Protein 6SJA (pdb70)

Radius of gyration: 25.88 Å; Cα contacts (8 Å, |Δi|>4): 1052; chains: 2; bounding box: 70×74×53 Å

Organism: Homo sapiens (NCBI:txid9606)

Solvent-accessible surface area: 23362 Å² total; per-residue (Å²): 216,151,13,87,140,37,30,0,23,0,23,2,40,35,44,24,1,59,94,3,1,33,104,6,1,134,99,0,57,177,78,61,60,30,111,12,36,27,74,81,32,116,139,0,28,53,78,0,39,123,50,7,74,106,30,46,21,0,0,0,0,2,55,17,1,12,39,0,0,21,4,23,104,76,50,12,19,14,92,8,86,10,65,75,76,13,54,99,107,1,57,97,92,0,9,76,5,0,92,28,125,65,98,16,7,0,1,0,2,0,2,10,0,0,2,0,0,25,10,85,108,53,15,92,127,28,8,134,40,3,79,79,1,35,68,24,1,140,112,11,99,87,152,64,70,26,0,3,32,2,8,3,50,88,5,37,15,1,5,2,2,1,4,6,40,34,3,59,2,11,80,119,114,153,61,125,45,54,48,121,43,14,1,0,33,44,82,6,0,64,26,0,0,57,35,1,10,56,2,20,147,91,130,12,10,74,31,101,4,50,56,77,76,4,40,39,8,0,25,146,14,82,0,0,0,6,3,9,0,0,14,4,3,23,56,4,77,121,38,94,22,74,31,8,17,28,23,3,2,36,10,119,67,84,43,3,54,0,12,7,0,0,4,0,0,0,6,1,37,41,2,68,4,82,147,48,0,71,67,0,0,16,74,32,1,2,30,62,110,4,0,82,17,5,28,150,41,44,15,7,0,4,1,0,7,70,60,22,13,108,103,26,52,153,38,105,67,6,56,7,0,56,77,1,10,151,86,7,89,61,8,3,15,24,30,40,0,31,40,0,36,108,6,0,104,58,2,2,35,28,2,8,55,60,160,59,94,17,80,46,1,1,47,42,2,24,10,61,5,4,13,32,12,4,0,44,31,0,15,15,127,54,157,208,115,12,44,21,3,81,87,3,9,102,114,99,169,40,72,58,123,83,7,121,8,75,0,0,16,57,78,122,110,5,108,78,120,12,0,84,18,0,37,151,17,58,2,0,0,2,45,38,133,47,75,38,27,0,1,13,33,177,16,0,55,107,34,18,129,42,0,75,197,170,54,116,65,96,18,39,99,3,86,56,0,50,137,95,93,136,106,74,5,64,91,25,57,1,12,1,36,77,31,7,52,32,8,31,71,128,26,11,90,44,8,38,86,129,149,80,111,0,51,12,5,64,55,43,18,9,2,113,3,128,103,22,141

GO terms:
  GO:0005634 nucleus (C, IDA)
  GO:0001216 DNA-binding transcription activator activity (F, IDA)
  GO:0003700 DNA-binding transcription factor activity (F, IDA)
  GO:0009299 mRNA transcription (P, IDA)
  GO:0140374 antiviral innate immune response (P, IDA)
  GO:0032481 positive regulation of type I interferon production (P, IDA)
  GO:0002753 cytoplasmic pattern recognition receptor signaling pathway (P, IDA)
  GO:0005515 protein binding (F, IDA)
  GO:0000785 chromatin (C, IDA)
  GO:0034142 toll-like receptor 4 signaling pathway (P, IDA)
  GO:0005737 cytoplasm (C, IDA)
  GO:0042803 protein homodimerization activity (F, IDA)
  GO:0043565 sequence-specific DNA binding (F, IDA)
  GO:0003700 DNA-binding transcription factor activity (F, IC)
  GO:0140896 cGAS/STING signaling pathway (P, TAS)
  GO:0001228 DNA-binding transcription activator activity, RNA polymerase II-specific (F, TAS)
  GO:1900017 positive regulation of cytokine production involved in inflammatory response (P, TAS)
  GO:0000978 RNA polymerase II cis-regulatory region sequence-specific DNA binding (F, IDA)
  GO:0000981 DNA-binding transcription factor activity, RNA polymerase II-specific (F, IDA)
  GO:0045944 positive regulation of transcription by RNA polymerase II (P, IDA)

Structure (mmCIF, N/CA/C/O backbone):
data_6SJA
#
_entry.id   6SJA
#
_cell.length_a   97.659
_cell.length_b   132.870
_cell.length_c   43.025
_cell.angle_alpha   90.000
_cell.angle_beta   90.000
_cell.angle_gamma   90.000
#
_symmetry.space_group_name_H-M   'P 21 21 2'
#
loop_
_entity.id
_entity.type
_entity.pdbx_description
1 polymer 'Maltose/maltodextrin-binding periplasmic protein,Interferon regulatory factor 3'
2 polymer 'Protein E6'
3 branched alpha-D-glucopyranose-(1-4)-alpha-D-glucopyranose-(1-4)-alpha-D-glucopyranose-(1-4)-alpha-D-glucopyranose-(1-4)-alpha-D-glucopyranose
4 non-polymer 'ZINC ION'
5 water water
#
loop_
_atom_site.group_PDB
_atom_site.id
_atom_site.type_symbol
_atom_site.label_atom_id
_atom_site.label_alt_id
_atom_site.label_comp_id
_atom_site.label_asym_id
_atom_site.label_entity_id
_atom_site.label_seq_id
_atom_site.pdbx_PDB_ins_code
_atom_site.Cartn_x
_atom_site.Cartn_y
_atom_site.Cartn_z
_atom_site.occupancy
_atom_site.B_iso_or_equiv
_atom_site.auth_seq_id
_atom_site.auth_comp_id
_atom_site.auth_asym_id
_atom_site.auth_atom_id
_atom_site.pdbx_PDB_model_num
ATOM 1 N N . MET A 1 1 ? -14.053 33.777 -40.639 1.00 21.93 1 MET A N 1
ATOM 2 C CA . MET A 1 1 ? -15.288 33.257 -41.223 1.00 20.56 1 MET A CA 1
ATOM 3 C C . MET A 1 1 ? -16.283 32.970 -40.105 1.00 20.01 1 MET A C 1
ATOM 4 O O . MET A 1 1 ? -15.917 32.999 -38.921 1.00 20.60 1 MET A O 1
ATOM 9 N N . LYS A 1 2 ? -17.527 32.677 -40.489 1.00 19.91 2 LYS A N 1
ATOM 10 C CA . LYS A 1 2 ? -18.567 32.401 -39.507 1.00 18.54 2 LYS A CA 1
ATOM 11 C C . LYS A 1 2 ? -18.244 31.137 -38.725 1.00 18.08 2 LYS A C 1
ATOM 12 O O . LYS A 1 2 ? -17.433 30.296 -39.145 1.00 19.23 2 LYS A O 1
ATOM 18 N N . ILE A 1 3 ? -18.897 31.001 -37.568 1.00 17.94 3 ILE A N 1
ATOM 19 C CA . ILE A 1 3 ? -18.713 29.803 -36.758 1.00 17.51 3 ILE A CA 1
ATOM 20 C C . ILE A 1 3 ? -19.193 28.604 -37.555 1.00 16.70 3 ILE A C 1
ATOM 21 O O . ILE A 1 3 ? -20.312 28.596 -38.080 1.00 19.14 3 ILE A O 1
ATOM 26 N N . GLU A 1 4 ? -18.342 27.589 -37.664 1.00 16.08 4 GLU A N 1
ATOM 27 C CA . GLU A 1 4 ? -18.661 26.416 -38.467 1.00 16.57 4 GLU A CA 1
ATOM 28 C C . GLU A 1 4 ? -19.655 25.514 -37.744 1.00 17.02 4 GLU A C 1
ATOM 29 O O . GLU A 1 4 ? -19.427 25.110 -36.601 1.00 17.70 4 GLU A O 1
ATOM 35 N N . GLU A 1 5 ? -20.735 25.157 -38.431 1.00 18.78 5 GLU A N 1
ATOM 36 C CA . GLU A 1 5 ? -21.667 24.190 -37.866 1.00 20.53 5 GLU A CA 1
ATOM 37 C C . GLU A 1 5 ? -21.080 22.783 -37.929 1.00 20.52 5 GLU A C 1
ATOM 38 O O . GLU A 1 5 ? -20.448 22.398 -38.918 1.00 21.55 5 GLU A O 1
ATOM 44 N N . GLY A 1 6 ? -21.285 22.014 -36.866 1.00 19.83 6 GLY A N 1
ATOM 45 C CA . GLY A 1 6 ? -20.872 20.615 -36.867 1.00 20.60 6 GLY A CA 1
ATOM 46 C C . GLY A 1 6 ? -19.456 20.378 -36.406 1.00 20.38 6 GLY A C 1
ATOM 47 O O . GLY A 1 6 ? -18.899 19.305 -36.673 1.00 20.03 6 GLY A O 1
ATOM 48 N N . LYS A 1 7 ? -18.850 21.355 -35.740 1.00 19.52 7 LYS A N 1
ATOM 49 C CA . LYS A 1 7 ? -17.576 21.182 -35.054 1.00 18.91 7 LYS A CA 1
ATOM 50 C C . LYS A 1 7 ? -17.594 22.102 -33.843 1.00 16.20 7 LYS A C 1
ATOM 51 O O . LYS A 1 7 ? -18.524 22.898 -33.658 1.00 17.33 7 LYS A O 1
ATOM 57 N N . LEU A 1 8 ? -16.582 21.970 -32.990 1.00 15.65 8 LEU A N 1
ATOM 58 C CA . LEU A 1 8 ? -16.449 22.842 -31.829 1.00 15.39 8 LEU A CA 1
ATOM 59 C C . LEU A 1 8 ? -15.086 23.505 -31.846 1.00 16.09 8 LEU A C 1
ATOM 60 O O . LEU A 1 8 ? -14.060 22.837 -32.029 1.00 18.49 8 LEU A O 1
ATOM 65 N N . VAL A 1 9 ? -15.080 24.820 -31.673 1.00 13.95 9 VAL A N 1
ATOM 66 C CA . VAL A 1 9 ? -13.853 25.585 -31.492 1.00 13.44 9 VAL A CA 1
ATOM 67 C C . VAL A 1 9 ? -13.861 26.102 -30.062 1.00 13.77 9 VAL A C 1
ATOM 68 O O . VAL A 1 9 ? -14.859 26.679 -29.604 1.00 14.33 9 VAL A O 1
ATOM 72 N N . ILE A 1 10 ? -12.758 25.884 -29.352 1.00 14.18 10 ILE A N 1
ATOM 73 C CA . ILE A 1 10 ? -12.661 26.245 -27.946 1.00 13.36 10 ILE A CA 1
ATOM 74 C C . ILE A 1 10 ? -11.494 27.203 -27.788 1.00 14.02 10 ILE A C 1
ATOM 75 O O . ILE A 1 10 ? -10.423 26.960 -28.346 1.00 16.01 10 ILE A O 1
ATOM 80 N N . TRP A 1 11 ? -11.690 28.266 -27.013 1.00 13.49 11 TRP A N 1
ATOM 81 C CA . TRP A 1 11 ? -10.599 29.143 -26.601 1.00 13.52 11 TRP A CA 1
ATOM 82 C C . TRP A 1 11 ? -10.321 28.947 -25.117 1.00 12.80 11 TRP A C 1
ATOM 83 O O . TRP A 1 11 ? -11.251 28.954 -24.301 1.00 13.33 11 TRP A O 1
ATOM 94 N N . ILE A 1 12 ? -9.039 28.815 -24.764 1.00 12.51 12 ILE A N 1
ATOM 95 C CA . ILE A 1 12 ? -8.631 28.693 -23.375 1.00 12.59 12 ILE A CA 1
ATOM 96 C C . ILE A 1 12 ? -7.275 29.381 -23.240 1.00 12.82 12 ILE A C 1
ATOM 97 O O . ILE A 1 12 ? -6.502 29.449 -24.200 1.00 13.97 12 ILE A O 1
ATOM 102 N N . ASN A 1 13 ? -6.985 29.912 -22.052 1.00 13.28 13 ASN A N 1
ATOM 103 C CA . ASN A 1 13 ? -5.761 30.693 -21.885 1.00 13.31 13 ASN A CA 1
ATOM 104 C C . ASN A 1 13 ? -4.511 29.817 -21.951 1.00 13.33 13 ASN A C 1
ATOM 105 O O . ASN A 1 13 ? -4.525 28.634 -21.590 1.00 14.47 13 ASN A O 1
ATOM 110 N N . GLY A 1 14 ? -3.413 30.427 -22.407 1.00 14.62 14 GLY A N 1
ATOM 111 C CA . GLY A 1 14 ? -2.176 29.695 -22.667 1.00 15.57 14 GLY A CA 1
ATOM 112 C C . GLY A 1 14 ? -1.459 29.171 -21.438 1.00 16.66 14 GLY A C 1
ATOM 113 O O . GLY A 1 14 ? -0.467 28.450 -21.597 1.00 18.72 14 GLY A O 1
ATOM 114 N N . ASP A 1 15 ? -1.901 29.541 -20.228 1.00 14.29 15 ASP A N 1
ATOM 115 C CA . ASP A 1 15 ? -1.328 28.987 -19.006 1.00 15.17 15 ASP A CA 1
ATOM 116 C C . ASP A 1 15 ? -2.090 27.778 -18.492 1.00 16.23 15 ASP A C 1
ATOM 117 O O . ASP A 1 15 ? -1.684 27.192 -17.475 1.00 17.46 15 ASP A O 1
ATOM 122 N N . LYS A 1 16 ? -3.151 27.371 -19.187 1.00 15.20 16 LYS A N 1
ATOM 123 C CA . LYS A 1 16 ? -3.925 26.206 -18.790 1.00 14.25 16 LYS A CA 1
ATOM 124 C C . LYS A 1 16 ? -3.540 24.986 -19.618 1.00 13.92 16 LYS A C 1
ATOM 125 O O . LYS A 1 16 ? -2.775 25.066 -20.585 1.00 15.55 16 LYS A O 1
ATOM 131 N N . GLY A 1 17 ? -4.107 23.845 -19.232 1.00 14.27 17 GLY A N 1
ATOM 132 C CA . GLY A 1 17 ? -3.784 22.569 -19.857 1.00 14.97 17 GLY A CA 1
ATOM 133 C C . GLY A 1 17 ? -4.488 22.368 -21.189 1.00 15.18 17 GLY A C 1
ATOM 134 O O . GLY A 1 17 ? -5.310 21.464 -21.323 1.00 16.15 17 GLY A O 1
ATOM 135 N N . TYR A 1 18 ? -4.129 23.171 -22.195 1.00 15.25 18 TYR A N 1
ATOM 136 C CA . TYR A 1 18 ? -4.843 23.131 -23.466 1.00 16.10 18 TYR A CA 1
ATOM 137 C C . TYR A 1 18 ? -4.540 21.869 -24.265 1.00 15.96 18 TYR A C 1
ATOM 138 O O . TYR A 1 18 ? -5.389 21.425 -25.052 1.00 17.16 18 TYR A O 1
ATOM 147 N N . ASN A 1 19 ? -3.365 21.258 -24.063 1.00 16.94 19 ASN A N 1
ATOM 148 C CA . ASN A 1 19 ? -3.103 19.983 -24.723 1.00 17.50 19 ASN A CA 1
ATOM 149 C C . ASN A 1 19 ? -3.955 18.874 -24.117 1.00 17.55 19 ASN A C 1
ATOM 150 O O . ASN A 1 19 ? -4.457 17.991 -24.834 1.00 17.39 19 ASN A O 1
ATOM 155 N N . GLY A 1 20 ? -4.125 18.902 -22.796 1.00 17.06 20 GLY A N 1
ATOM 156 C CA . GLY A 1 20 ? -5.012 17.942 -22.158 1.00 16.48 20 GLY A CA 1
ATOM 157 C C . GLY A 1 20 ? -6.454 18.130 -22.582 1.00 15.89 20 GLY A C 1
ATOM 158 O O . GLY A 1 20 ? -7.173 17.160 -22.834 1.00 17.05 20 GLY A O 1
ATOM 159 N N . LEU A 1 21 ? -6.893 19.381 -22.674 1.00 15.24 21 LEU A N 1
ATOM 160 C CA . LEU A 1 21 ? -8.243 19.639 -23.160 1.00 15.35 21 LEU A CA 1
ATOM 161 C C . LEU A 1 21 ? -8.406 19.125 -24.589 1.00 15.64 21 LEU A C 1
ATOM 162 O O . LEU A 1 21 ? -9.446 18.552 -24.936 1.00 15.54 21 LEU A O 1
ATOM 167 N N . ALA A 1 22 ? -7.373 19.291 -25.422 1.00 16.94 22 ALA A N 1
ATOM 168 C CA . ALA A 1 22 ? -7.430 18.748 -26.775 1.00 17.26 22 ALA A CA 1
ATOM 169 C C . ALA A 1 22 ? -7.571 17.232 -26.777 1.00 18.38 22 ALA A C 1
ATOM 170 O O . ALA A 1 22 ? -8.214 16.675 -27.678 1.00 18.65 22 ALA A O 1
ATOM 172 N N . GLU A 1 23 ? -6.976 16.552 -25.793 1.00 18.07 23 GLU A N 1
ATOM 173 C CA . GLU A 1 23 ? -7.176 15.109 -25.669 1.00 18.38 23 GLU A CA 1
ATOM 174 C C . GLU A 1 23 ? -8.634 14.777 -25.393 1.00 18.06 23 GLU A C 1
ATOM 175 O O . GLU A 1 23 ? -9.156 13.783 -25.907 1.00 18.80 23 GLU A O 1
ATOM 181 N N . VAL A 1 24 ? -9.299 15.571 -24.555 1.00 17.92 24 VAL A N 1
ATOM 182 C CA . VAL A 1 24 ? -10.727 15.359 -24.359 1.00 16.27 24 VAL A CA 1
ATOM 183 C C . VAL A 1 24 ? -11.466 15.570 -25.670 1.00 17.19 24 VAL A C 1
ATOM 184 O O . VAL A 1 24 ? -12.379 14.811 -26.018 1.00 17.34 24 VAL A O 1
ATOM 188 N N . GLY A 1 25 ? -11.085 16.611 -26.414 1.00 18.06 25 GLY A N 1
ATOM 189 C CA . GLY A 1 25 ? -11.683 16.833 -27.722 1.00 17.83 25 GLY A CA 1
ATOM 190 C C . GLY A 1 25 ? -11.473 15.669 -28.674 1.00 18.29 25 GLY A C 1
ATOM 191 O O . GLY A 1 25 ? -12.355 15.339 -29.475 1.00 18.79 25 GLY A O 1
ATOM 192 N N . LYS A 1 26 ? -10.299 15.031 -28.609 1.00 17.76 26 LYS A N 1
ATOM 193 C CA . LYS A 1 26 ? -10.043 13.879 -29.469 1.00 18.67 26 LYS A CA 1
ATOM 194 C C . LYS A 1 26 ? -10.971 12.725 -29.124 1.00 18.80 26 LYS A C 1
ATOM 195 O O . LYS A 1 26 ? -11.451 12.013 -30.016 1.00 20.36 26 LYS A O 1
ATOM 201 N N . LYS A 1 27 ? -11.230 12.524 -27.829 1.00 17.86 27 LYS A N 1
ATOM 202 C CA . LYS A 1 27 ? -12.157 11.481 -27.416 1.00 20.03 27 LYS A CA 1
ATOM 203 C C . LYS A 1 27 ? -13.564 11.784 -27.905 1.00 17.71 27 LYS A C 1
ATOM 204 O O . LYS A 1 27 ? -14.264 10.892 -28.405 1.00 19.99 27 LYS A O 1
ATOM 210 N N . PHE A 1 28 ? -13.991 13.038 -27.768 1.00 17.35 28 PHE A N 1
ATOM 211 C CA . PHE A 1 28 ? -15.290 13.447 -28.292 1.00 15.64 28 PHE A CA 1
ATOM 212 C C . PHE A 1 28 ? -15.394 13.126 -29.771 1.00 17.28 28 PHE A C 1
ATOM 213 O O . PHE A 1 28 ? -16.395 12.564 -30.225 1.00 18.60 28 PHE A O 1
ATOM 221 N N . GLU A 1 29 ? -14.358 13.470 -30.535 1.00 18.29 29 GLU A N 1
ATOM 222 C CA . GLU A 1 29 ? -14.372 13.214 -31.968 1.00 18.71 29 GLU A CA 1
ATOM 223 C C . GLU A 1 29 ? -14.387 11.721 -32.260 1.00 19.83 29 GLU A C 1
ATOM 224 O O . GLU A 1 29 ? -15.084 11.275 -33.181 1.00 21.06 29 GLU A O 1
ATOM 230 N N . LYS A 1 30 ? -13.610 10.938 -31.496 1.00 19.52 30 LYS A N 1
ATOM 231 C CA . LYS A 1 30 ? -13.611 9.486 -31.673 1.00 21.42 30 LYS A CA 1
ATOM 232 C C . LYS A 1 30 ? -15.006 8.900 -31.467 1.00 21.23 30 LYS A C 1
ATOM 233 O O . LYS A 1 30 ? -15.427 8.012 -32.216 1.00 21.48 30 LYS A O 1
ATOM 239 N N . ASP A 1 31 ? -15.737 9.385 -30.452 1.00 21.00 31 ASP A N 1
ATOM 240 C CA . ASP A 1 31 ? -17.039 8.806 -30.125 1.00 20.35 31 ASP A CA 1
ATOM 241 C C . ASP A 1 31 ? -18.147 9.322 -31.034 1.00 19.31 31 ASP A C 1
ATOM 242 O O . ASP A 1 31 ? -19.053 8.563 -31.403 1.00 19.82 31 ASP A O 1
ATOM 247 N N . THR A 1 32 ? -18.101 10.610 -31.392 1.00 19.57 32 THR A N 1
ATOM 248 C CA . THR A 1 32 ? -19.237 11.263 -32.036 1.00 18.04 32 THR A CA 1
ATOM 249 C C . THR A 1 32 ? -18.988 11.652 -33.480 1.00 19.56 32 THR A C 1
ATOM 250 O O . THR A 1 32 ? -19.956 11.913 -34.206 1.00 21.87 32 THR A O 1
ATOM 254 N N . GLY A 1 33 ? -17.728 11.744 -33.897 1.00 19.03 33 GLY A N 1
ATOM 255 C CA . GLY A 1 33 ? -17.398 12.259 -35.203 1.00 20.10 33 GLY A CA 1
ATOM 256 C C . GLY A 1 33 ? -17.208 13.763 -35.270 1.00 19.33 33 GLY A C 1
ATOM 257 O O . GLY A 1 33 ? -16.805 14.268 -36.327 1.00 21.72 33 GLY A O 1
ATOM 258 N N . ILE A 1 34 ? -17.457 14.488 -34.177 1.00 18.51 34 ILE A N 1
ATOM 259 C CA . ILE A 1 34 ? -17.393 15.949 -34.159 1.00 17.73 34 ILE A CA 1
ATOM 260 C C . ILE A 1 34 ? -15.974 16.370 -33.812 1.00 16.56 34 ILE A C 1
ATOM 261 O O . ILE A 1 34 ? -15.492 16.080 -32.712 1.00 17.35 34 ILE A O 1
ATOM 266 N N . LYS A 1 35 ? -15.318 17.081 -34.732 1.00 17.18 35 LYS A N 1
ATOM 267 C CA . LYS A 1 35 ? -13.979 17.597 -34.472 1.00 17.30 35 LYS A CA 1
ATOM 268 C C . LYS A 1 35 ? -14.021 18.725 -33.445 1.00 17.14 35 LYS A C 1
ATOM 269 O O . LYS A 1 35 ? -14.924 19.567 -33.458 1.00 17.79 35 LYS A O 1
ATOM 275 N N . VAL A 1 36 ? -13.030 18.743 -32.554 1.00 16.76 36 VAL A N 1
ATOM 276 C CA . VAL A 1 36 ? -12.884 19.780 -31.534 1.00 16.01 36 VAL A CA 1
ATOM 277 C C . VAL A 1 36 ? -11.509 20.405 -31.729 1.00 18.28 36 VAL A C 1
ATOM 278 O O . VAL A 1 36 ? -10.492 19.700 -31.705 1.00 21.69 36 VAL A O 1
ATOM 282 N N . THR A 1 37 ? -11.470 21.718 -31.923 1.00 16.34 37 THR A N 1
ATOM 283 C CA . THR A 1 37 ? -10.211 22.440 -32.075 1.00 16.13 37 THR A CA 1
ATOM 284 C C . THR A 1 37 ? -10.030 23.361 -30.882 1.00 15.82 37 THR A C 1
ATOM 285 O O . THR A 1 37 ? -10.897 24.200 -30.609 1.00 17.78 37 THR A O 1
ATOM 289 N N . VAL A 1 38 ? -8.910 23.215 -30.183 1.00 15.68 38 VAL A N 1
ATOM 290 C CA . VAL A 1 38 ? -8.599 24.034 -29.015 1.00 15.59 38 VAL A CA 1
ATOM 291 C C . VAL A 1 38 ? -7.536 25.043 -29.417 1.00 15.64 38 VAL A C 1
ATOM 292 O O . VAL A 1 38 ? -6.502 24.675 -29.991 1.00 17.93 38 VAL A O 1
ATOM 296 N N . GLU A 1 39 ? -7.801 26.315 -29.130 1.00 15.95 39 GLU A N 1
ATOM 297 C CA . GLU A 1 39 ? -6.882 27.397 -29.432 1.00 16.47 39 GLU A CA 1
ATOM 298 C C . GLU A 1 39 ? -6.622 28.188 -28.161 1.00 15.47 39 GLU A C 1
ATOM 299 O O . GLU A 1 39 ? -7.454 28.216 -27.245 1.00 15.13 39 GLU A O 1
ATOM 305 N N . HIS A 1 40 ? -5.456 28.832 -28.106 1.00 16.33 40 HIS A N 1
ATOM 306 C CA . HIS A 1 40 ? -5.090 29.683 -26.973 1.00 15.71 40 HIS A CA 1
ATOM 307 C C . HIS A 1 40 ? -4.593 31.034 -27.479 1.00 17.88 40 HIS A C 1
ATOM 308 O O . HIS A 1 40 ? -3.418 31.386 -27.310 1.00 20.50 40 HIS A O 1
ATOM 315 N N . PRO A 1 41 ? -5.469 31.824 -28.098 1.00 16.99 41 PRO A N 1
ATOM 316 C CA . PRO A 1 41 ? -5.028 33.114 -28.630 1.00 18.09 41 PRO A CA 1
ATOM 317 C C . PRO A 1 41 ? -4.623 34.055 -27.506 1.00 19.56 41 PRO A C 1
ATOM 318 O O . PRO A 1 41 ? -5.061 33.930 -26.357 1.00 18.90 41 PRO A O 1
ATOM 322 N N . ASP A 1 42 ? -3.761 35.007 -27.862 1.00 21.41 42 ASP A N 1
ATOM 323 C CA . ASP A 1 42 ? -3.418 36.080 -26.946 1.00 23.73 42 ASP A CA 1
ATOM 324 C C . ASP A 1 42 ? -4.652 36.930 -26.664 1.00 19.54 42 ASP A C 1
ATOM 325 O O . ASP A 1 42 ? -5.486 37.158 -27.546 1.00 20.64 42 ASP A O 1
ATOM 330 N N . LYS A 1 43 ? -4.761 37.401 -25.425 1.00 18.73 43 LYS A N 1
ATOM 331 C CA . LYS A 1 43 ? -5.833 38.322 -25.023 1.00 18.64 43 LYS A CA 1
ATOM 332 C C . LYS A 1 43 ? -7.219 37.820 -25.418 1.00 17.24 43 LYS A C 1
ATOM 333 O O . LYS A 1 43 ? -8.080 38.598 -25.849 1.00 19.50 43 LYS A O 1
ATOM 339 N N . LEU A 1 44 ? -7.435 36.504 -25.273 1.00 16.10 44 LEU A N 1
ATOM 340 C CA . LEU A 1 44 ? -8.691 35.908 -25.715 1.00 16.22 44 LEU A CA 1
ATOM 341 C C . LEU A 1 44 ? -9.884 36.535 -25.010 1.00 15.65 44 LEU A C 1
ATOM 342 O O . LEU A 1 44 ? -10.981 36.598 -25.580 1.00 16.95 44 LEU A O 1
ATOM 347 N N . GLU A 1 45 ? -9.694 36.991 -23.772 1.00 15.27 45 GLU A N 1
ATOM 348 C CA . GLU A 1 45 ? -10.802 37.534 -22.993 1.00 15.31 45 GLU A CA 1
ATOM 349 C C . GLU A 1 45 ? -11.192 38.920 -23.469 1.00 17.17 45 GLU A C 1
ATOM 350 O O . GLU A 1 45 ? -12.307 39.369 -23.180 1.00 17.71 45 GLU A O 1
ATOM 356 N N . GLU A 1 46 ? -10.288 39.608 -24.171 1.00 18.06 46 GLU A N 1
ATOM 357 C CA . GLU A 1 46 ? -10.608 40.861 -24.840 1.00 19.43 46 GLU A CA 1
ATOM 358 C C . GLU A 1 46 ? -11.079 40.632 -26.266 1.00 19.59 46 GLU A C 1
ATOM 359 O O . GLU A 1 46 ? -11.954 41.367 -26.747 1.00 22.80 46 GLU A O 1
ATOM 365 N N . LYS A 1 47 ? -10.551 39.599 -26.937 1.00 18.77 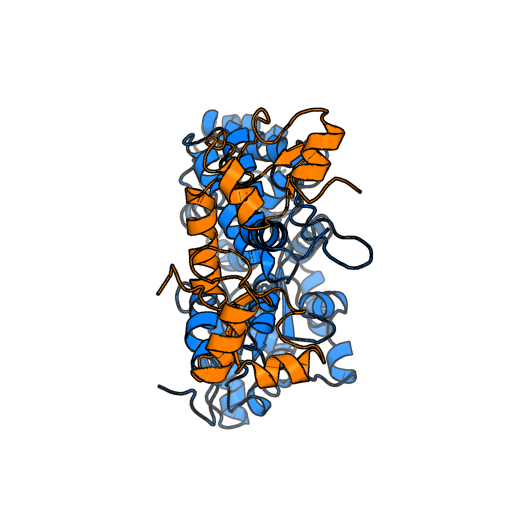47 LYS A N 1
ATOM 366 C CA . LYS A 1 47 ? -11.000 39.294 -28.297 1.00 18.71 47 LYS A CA 1
ATOM 367 C C . LYS A 1 47 ? -12.438 38.795 -28.303 1.00 19.46 47 LYS A C 1
ATOM 368 O O . LYS A 1 47 ? -13.214 39.115 -29.213 1.00 20.83 47 LYS A O 1
ATOM 374 N N . PHE A 1 48 ? -12.806 37.992 -27.313 1.00 18.30 48 PHE A N 1
ATOM 375 C CA . PHE A 1 48 ? -14.122 37.357 -27.345 1.00 17.39 48 PHE A CA 1
ATOM 376 C C . PHE A 1 48 ? -15.271 38.347 -27.471 1.00 19.80 48 PHE A C 1
ATOM 377 O O . PHE A 1 48 ? -16.123 38.160 -28.360 1.00 20.10 48 PHE A O 1
ATOM 385 N N . PRO A 1 49 ? -15.389 39.378 -26.631 1.00 21.50 49 PRO A N 1
ATOM 386 C CA . PRO A 1 49 ? -16.534 40.283 -26.781 1.00 23.92 49 PRO A CA 1
ATOM 387 C C . PRO A 1 49 ? -16.524 41.039 -28.090 1.00 25.34 49 PRO A C 1
ATOM 388 O O . PRO A 1 49 ? -17.592 41.462 -28.548 1.00 30.10 49 PRO A O 1
ATOM 392 N N . GLN A 1 50 ? -15.357 41.194 -28.718 1.00 25.18 50 GLN A N 1
ATOM 393 C CA . GLN A 1 50 ? -15.285 41.867 -30.010 1.00 25.66 50 GLN A CA 1
ATOM 394 C C . GLN A 1 50 ? -15.830 40.972 -31.116 1.00 25.96 50 GLN A C 1
ATOM 395 O O . GLN A 1 50 ? -16.723 41.376 -31.872 1.00 28.96 50 GLN A O 1
ATOM 401 N N . VAL A 1 51 ? -15.316 39.745 -31.216 1.00 24.83 51 VAL A N 1
ATOM 402 C CA . VAL A 1 51 ? -15.725 38.880 -32.316 1.00 24.18 51 VAL A CA 1
ATOM 403 C C . VAL A 1 51 ? -17.126 38.327 -32.085 1.00 22.57 51 VAL A C 1
ATOM 404 O O . VAL A 1 51 ? -17.907 38.172 -33.031 1.00 24.62 51 VAL A O 1
ATOM 408 N N . ALA A 1 52 ? -17.475 38.029 -30.829 1.00 21.86 52 ALA A N 1
ATOM 409 C CA . ALA A 1 52 ? -18.793 37.463 -30.563 1.00 22.27 52 ALA A CA 1
ATOM 410 C C . ALA A 1 52 ? -19.904 38.477 -30.808 1.00 23.65 52 ALA A C 1
ATOM 411 O O . ALA A 1 52 ? -21.032 38.091 -31.132 1.00 26.46 52 ALA A O 1
ATOM 413 N N . ALA A 1 53 ? -19.610 39.772 -30.653 1.00 26.06 53 ALA A N 1
ATOM 414 C CA . ALA A 1 53 ? -20.603 40.803 -30.925 1.00 27.83 53 ALA A CA 1
ATOM 415 C C . ALA A 1 53 ? -21.016 40.824 -32.392 1.00 29.40 53 ALA A C 1
ATOM 416 O O . ALA A 1 53 ? -22.126 41.273 -32.705 1.00 32.55 53 ALA A O 1
ATOM 418 N N . THR A 1 54 ? -20.155 40.344 -33.293 1.00 29.15 54 THR A N 1
ATOM 419 C CA . THR A 1 54 ? -20.465 40.238 -34.713 1.00 31.24 54 THR A CA 1
ATOM 420 C C . THR A 1 54 ? -20.948 38.847 -35.095 1.00 29.91 54 THR A C 1
ATOM 421 O O . THR A 1 54 ? -21.118 38.560 -36.288 1.00 31.63 54 THR A O 1
ATOM 425 N N . GLY A 1 55 ? -21.176 37.982 -34.111 1.00 30.12 55 GLY A N 1
ATOM 426 C CA . GLY A 1 55 ? -21.655 36.640 -34.362 1.00 29.17 55 GLY A CA 1
ATOM 427 C C . GLY A 1 55 ? -20.593 35.617 -34.689 1.00 29.85 55 GLY A C 1
ATOM 428 O O . GLY A 1 55 ? -20.945 34.518 -35.125 1.00 30.96 55 GLY A O 1
ATOM 429 N N . ASP A 1 56 ? -19.305 35.932 -34.481 1.00 29.35 56 ASP A N 1
ATOM 430 C CA . ASP A 1 56 ? -18.189 35.033 -34.756 1.00 26.77 56 ASP A CA 1
ATOM 431 C C . ASP A 1 56 ? -17.533 34.595 -33.435 1.00 25.56 56 ASP A C 1
ATOM 432 O O . ASP A 1 56 ? -18.054 34.854 -32.352 1.00 25.40 56 ASP A O 1
ATOM 437 N N . GLY A 1 57 ? -16.394 33.908 -33.527 1.00 23.23 57 GLY A N 1
ATOM 438 C CA . GLY A 1 57 ? -15.636 33.520 -32.349 1.00 22.94 57 GLY A CA 1
ATOM 439 C C . GLY A 1 57 ? -15.665 32.020 -32.086 1.00 20.27 57 GLY A C 1
ATOM 440 O O . GLY A 1 57 ? -16.100 31.231 -32.929 1.00 22.37 57 GLY A O 1
ATOM 441 N N . PRO A 1 58 ? -15.207 31.592 -30.911 1.00 16.85 58 PRO A N 1
ATOM 442 C CA . PRO A 1 58 ? -15.246 30.164 -30.580 1.00 14.45 58 PRO A CA 1
ATOM 443 C C . PRO A 1 58 ? -16.660 29.767 -30.182 1.00 14.51 58 PRO A C 1
ATOM 444 O O . PRO A 1 58 ? -17.480 30.602 -29.799 1.00 15.67 58 PRO A O 1
ATOM 448 N N . ASP A 1 59 ? -16.941 28.463 -30.271 1.00 14.11 59 ASP A N 1
ATOM 449 C CA . ASP A 1 59 ? -18.190 27.969 -29.685 1.00 14.49 59 ASP A CA 1
ATOM 450 C C . ASP A 1 59 ? -18.152 28.039 -28.162 1.00 14.75 59 ASP A C 1
ATOM 451 O O . ASP A 1 59 ? -19.182 28.297 -27.521 1.00 15.05 59 ASP A O 1
ATOM 456 N N . ILE A 1 60 ? -16.980 27.819 -27.564 1.00 12.74 60 ILE A N 1
ATOM 457 C CA . ILE A 1 60 ? -16.840 27.735 -26.118 1.00 12.11 60 ILE A CA 1
ATOM 458 C C . ILE A 1 60 ? -15.662 28.601 -25.722 1.00 12.44 60 ILE A C 1
ATOM 459 O O . ILE A 1 60 ? -14.585 28.484 -26.317 1.00 13.11 60 ILE A O 1
ATOM 464 N N . ILE A 1 61 ? -15.849 29.447 -24.705 1.00 13.05 61 ILE A N 1
ATOM 465 C CA . ILE A 1 61 ? -14.773 30.286 -24.165 1.00 13.11 61 ILE A CA 1
ATOM 466 C C . ILE A 1 61 ? -14.521 29.910 -22.703 1.00 12.83 61 ILE A C 1
ATOM 467 O O . ILE A 1 61 ? -15.467 29.852 -21.901 1.00 13.04 61 ILE A O 1
ATOM 472 N N . PHE A 1 62 ? -13.252 29.642 -22.360 1.00 11.49 62 PHE A N 1
ATOM 473 C CA . PHE A 1 62 ? -12.842 29.395 -20.977 1.00 11.48 62 PHE A CA 1
ATOM 474 C C . PHE A 1 62 ? -12.135 30.624 -20.424 1.00 12.22 62 PHE A C 1
ATOM 475 O O . PHE A 1 62 ? -11.227 31.162 -21.062 1.00 14.07 62 PHE A O 1
ATOM 483 N N . TRP A 1 63 ? -12.521 31.033 -19.220 1.00 13.28 63 TRP A N 1
ATOM 484 C CA . TRP A 1 63 ? -11.818 32.071 -18.478 1.00 12.58 63 TRP A CA 1
ATOM 485 C C . TRP A 1 63 ? -12.295 31.932 -17.046 1.00 12.43 63 TRP A C 1
ATOM 486 O O . TRP A 1 63 ? -13.294 31.255 -16.790 1.00 12.64 63 TRP A O 1
ATOM 497 N N . ALA A 1 64 ? -11.613 32.600 -16.109 1.00 12.78 64 ALA A N 1
ATOM 498 C CA . ALA A 1 64 ? -12.224 32.688 -14.782 1.00 12.46 64 ALA A CA 1
ATOM 499 C C . ALA A 1 64 ? -13.565 33.419 -14.877 1.00 12.78 64 ALA A C 1
ATOM 500 O O . ALA A 1 64 ? -13.805 34.237 -15.776 1.00 12.71 64 ALA A O 1
ATOM 502 N N . HIS A 1 65 ? -14.442 33.121 -13.921 1.00 12.78 65 HIS A N 1
ATOM 503 C CA . HIS A 1 65 ? -15.828 33.576 -13.957 1.00 14.33 65 HIS A CA 1
ATOM 504 C C . HIS A 1 65 ? -15.964 35.089 -13.874 1.00 13.05 65 HIS A C 1
ATOM 505 O O . HIS A 1 65 ? -17.041 35.617 -14.207 1.00 13.78 65 HIS A O 1
ATOM 512 N N . ASP A 1 66 ? -14.911 35.809 -13.477 1.00 13.39 66 ASP A N 1
ATOM 513 C CA . ASP A 1 66 ? -15.056 37.253 -13.284 1.00 13.76 66 ASP A CA 1
ATOM 514 C C . ASP A 1 66 ? -15.341 38.006 -14.581 1.00 14.61 66 ASP A C 1
ATOM 515 O O . ASP A 1 66 ? -15.896 39.109 -14.533 1.00 17.57 66 ASP A O 1
ATOM 520 N N . ARG A 1 67 ? -14.976 37.444 -15.733 1.00 14.18 67 ARG A N 1
ATOM 521 C CA . ARG A 1 67 ? -15.227 38.102 -17.009 1.00 13.12 67 ARG A CA 1
ATOM 522 C C . ARG A 1 67 ? -16.648 37.891 -17.516 1.00 14.73 67 ARG A C 1
ATOM 523 O O . ARG A 1 67 ? -17.070 38.605 -18.437 1.00 15.50 67 ARG A O 1
ATOM 531 N N . PHE A 1 68 ? -17.395 36.928 -16.954 1.00 14.35 68 PHE A N 1
ATOM 532 C CA . PHE A 1 68 ? -18.559 36.412 -17.667 1.00 14.19 68 PHE A CA 1
ATOM 533 C C . PHE A 1 68 ? -19.807 37.274 -17.515 1.00 15.76 68 PHE A C 1
ATOM 534 O O . PHE A 1 68 ? -20.644 37.287 -18.420 1.00 16.70 68 PHE A O 1
ATOM 542 N N . GLY A 1 69 ? -19.950 38.014 -16.413 1.00 15.71 69 GLY A N 1
ATOM 543 C CA . GLY A 1 69 ? -21.101 38.901 -16.296 1.00 16.52 69 GLY A CA 1
ATOM 544 C C . GLY A 1 69 ? -21.113 39.978 -17.363 1.00 16.80 69 GLY A C 1
ATOM 545 O O . GLY A 1 69 ? -22.169 40.315 -17.910 1.00 19.43 69 GLY A O 1
ATOM 546 N N . GLY A 1 70 ? -19.937 40.518 -17.692 1.00 17.96 70 GLY A N 1
ATOM 547 C CA . GLY A 1 70 ? -19.872 41.498 -18.765 1.00 17.59 70 GLY A CA 1
ATOM 548 C C . GLY A 1 70 ? -20.272 40.897 -20.101 1.00 18.01 70 GLY A C 1
ATOM 549 O O . GLY A 1 70 ? -20.985 41.526 -20.892 1.00 18.56 70 GLY A O 1
ATOM 550 N N . TYR A 1 71 ? -19.828 39.664 -20.368 1.00 15.82 71 TYR A N 1
ATOM 551 C CA . TYR A 1 71 ? -20.229 39.002 -21.603 1.00 16.49 71 TYR A CA 1
ATOM 552 C C . TYR A 1 71 ? -21.733 38.780 -21.623 1.00 18.43 71 TYR A C 1
ATOM 553 O O . TYR A 1 71 ? -22.387 38.978 -22.654 1.00 20.23 71 TYR A O 1
ATOM 562 N N . ALA A 1 72 ? -22.294 38.339 -20.497 1.00 18.45 72 ALA A N 1
ATOM 563 C CA . ALA A 1 72 ? -23.728 38.055 -20.445 1.00 19.43 72 ALA A CA 1
ATOM 564 C C . ALA A 1 72 ? -24.536 39.332 -20.617 1.00 21.57 72 ALA A C 1
ATOM 565 O O . ALA A 1 72 ? -25.557 39.342 -21.321 1.00 23.72 72 ALA A O 1
ATOM 567 N N . GLN A 1 73 ? -24.077 40.427 -20.001 1.00 21.67 73 GLN A N 1
ATOM 568 C CA . GLN A 1 73 ? -24.789 41.695 -20.121 1.00 23.79 73 GLN A CA 1
ATOM 569 C C . GLN A 1 73 ? -24.857 42.131 -21.574 1.00 23.74 73 GLN A C 1
ATOM 570 O O . GLN A 1 73 ? -25.856 42.714 -22.012 1.00 26.89 73 GLN A O 1
ATOM 576 N N . SER A 1 74 ? -23.814 41.830 -22.341 1.00 23.53 74 SER A N 1
ATOM 577 C CA . SER A 1 74 ? -23.791 42.168 -23.755 1.00 24.35 74 SER A CA 1
ATOM 578 C C . SER A 1 74 ? -24.513 41.138 -24.621 1.00 25.05 74 SER A C 1
ATOM 579 O O . SER A 1 74 ? -24.537 41.291 -25.848 1.00 26.91 74 SER A O 1
ATOM 582 N N . GLY A 1 75 ? -25.108 40.104 -24.021 1.00 23.94 75 GLY A N 1
ATOM 583 C CA . GLY A 1 75 ? -25.855 39.129 -24.791 1.00 22.62 75 GLY A CA 1
ATOM 584 C C . GLY A 1 75 ? -24.991 38.166 -25.562 1.00 21.31 75 GLY A C 1
ATOM 585 O O . GLY A 1 75 ? -25.435 37.616 -26.578 1.00 21.74 75 GLY A O 1
ATOM 586 N N . LEU A 1 76 ? -23.760 37.947 -25.118 1.00 20.22 76 LEU A N 1
ATOM 587 C CA . LEU A 1 76 ? -22.821 37.134 -25.875 1.00 19.81 76 LEU A CA 1
ATOM 588 C C . LEU A 1 76 ? -22.778 35.688 -25.431 1.00 18.63 76 LEU A C 1
ATOM 589 O O . LEU A 1 76 ? -22.061 34.890 -26.055 1.00 18.93 76 LEU A O 1
ATOM 594 N N . LEU A 1 77 ? -23.507 35.323 -24.376 1.00 18.05 77 LEU A N 1
ATOM 595 C CA . LEU A 1 77 ? -23.458 33.969 -23.842 1.00 18.99 77 LEU A CA 1
ATOM 596 C C . LEU A 1 77 ? -24.829 33.315 -23.918 1.00 20.10 77 LEU A C 1
ATOM 597 O O . LEU A 1 77 ? -25.857 33.954 -23.659 1.00 23.86 77 LEU A O 1
ATOM 602 N N . ALA A 1 78 ? -24.841 32.036 -24.270 1.00 20.13 78 ALA A N 1
ATOM 603 C CA . ALA A 1 78 ? -26.071 31.263 -24.213 1.00 21.18 78 ALA A CA 1
ATOM 604 C C . ALA A 1 78 ? -26.375 30.922 -22.759 1.00 21.22 78 ALA A C 1
ATOM 605 O O . ALA A 1 78 ? -25.464 30.684 -21.971 1.00 21.92 78 ALA A O 1
ATOM 607 N N . GLU A 1 79 ? -27.657 30.896 -22.390 1.00 24.07 79 GLU A N 1
ATOM 608 C CA . GLU A 1 79 ? -27.990 30.405 -21.058 1.00 24.46 79 GLU A CA 1
ATOM 609 C C . GLU A 1 79 ? -27.758 28.901 -21.019 1.00 24.34 79 GLU A C 1
ATOM 610 O O . GLU A 1 79 ? -28.086 28.189 -21.965 1.00 26.66 79 GLU A O 1
ATOM 616 N N . ILE A 1 80 ? -27.172 28.411 -19.946 1.00 25.79 80 ILE A N 1
ATOM 617 C CA . ILE A 1 80 ? -26.916 26.975 -19.858 1.00 28.26 80 ILE A CA 1
ATOM 618 C C . ILE A 1 80 ? -27.995 26.325 -19.006 1.00 31.62 80 ILE A C 1
ATOM 619 O O . ILE A 1 80 ? -28.484 26.918 -18.028 1.00 33.88 80 ILE A O 1
ATOM 624 N N . THR A 1 81 ? -28.381 25.108 -19.393 1.00 33.61 81 THR A N 1
ATOM 625 C CA . THR A 1 81 ? -29.563 24.433 -18.853 1.00 35.49 81 THR A CA 1
ATOM 626 C C . THR A 1 81 ? -29.233 23.019 -18.396 1.00 31.38 81 THR A C 1
ATOM 627 O O . THR A 1 81 ? -29.842 22.048 -18.859 1.00 31.63 81 THR A O 1
ATOM 631 N N . PRO A 1 82 ? -28.299 22.858 -17.462 1.00 29.04 82 PRO A N 1
ATOM 632 C CA . PRO A 1 82 ? -28.045 21.518 -16.927 1.00 25.84 82 PRO A CA 1
ATOM 633 C C . PRO A 1 82 ? -29.241 21.025 -16.124 1.00 25.59 82 PRO A C 1
ATOM 634 O O . PRO A 1 82 ? -29.893 21.787 -15.402 1.00 27.27 82 PRO A O 1
ATOM 638 N N . ALA A 1 83 ? -29.540 19.740 -16.277 1.00 27.24 83 ALA A N 1
ATOM 639 C CA . ALA A 1 83 ? -30.576 19.127 -15.459 1.00 30.98 83 ALA A CA 1
ATOM 640 C C . ALA A 1 83 ? -30.145 19.127 -13.995 1.00 33.10 83 ALA A C 1
ATOM 641 O O . ALA A 1 83 ? -28.965 19.291 -13.667 1.00 31.80 83 ALA A O 1
ATOM 643 N N . ALA A 1 84 ? -31.126 18.951 -13.105 1.00 37.54 84 ALA A N 1
ATOM 644 C CA . ALA A 1 84 ? -30.836 18.968 -11.674 1.00 40.86 84 ALA A CA 1
ATOM 645 C C . ALA A 1 84 ? -29.833 17.883 -11.304 1.00 41.81 84 ALA A C 1
ATOM 646 O O . ALA A 1 84 ? -28.943 18.106 -10.472 1.00 42.86 84 ALA A O 1
ATOM 648 N N . ALA A 1 85 ? -29.948 16.710 -11.932 1.00 42.35 85 ALA A N 1
ATOM 649 C CA . ALA A 1 85 ? -29.010 15.625 -11.661 1.00 43.89 85 ALA A CA 1
ATOM 650 C C . ALA A 1 85 ? -27.578 16.037 -11.982 1.00 37.55 85 ALA A C 1
ATOM 651 O O . ALA A 1 85 ? -26.645 15.690 -11.246 1.00 38.07 85 ALA A O 1
ATOM 653 N N . PHE A 1 86 ? -27.381 16.776 -13.076 1.00 30.00 86 PHE A N 1
ATOM 654 C CA . PHE A 1 86 ? -26.035 17.235 -13.395 1.00 26.19 86 PHE A CA 1
ATOM 655 C C . PHE A 1 86 ? -25.574 18.317 -12.426 1.00 24.58 86 PHE A C 1
ATOM 656 O O . PHE A 1 86 ? -24.428 18.292 -11.960 1.00 24.00 86 PHE A O 1
ATOM 664 N N . GLN A 1 87 ? -26.451 19.270 -12.100 1.00 24.57 87 GLN A N 1
ATOM 665 C CA . GLN A 1 87 ? -26.050 20.336 -11.189 1.00 24.94 87 GLN A CA 1
ATOM 666 C C . GLN A 1 87 ? -25.568 19.767 -9.864 1.00 25.55 87 GLN A C 1
ATOM 667 O O . GLN A 1 87 ? -24.601 20.270 -9.278 1.00 26.04 87 GLN A O 1
ATOM 673 N N . ASP A 1 88 ? -26.195 18.681 -9.408 1.00 27.91 88 ASP A N 1
ATOM 674 C CA . ASP A 1 88 ? -25.823 18.071 -8.139 1.00 29.68 88 ASP A CA 1
ATOM 675 C C . ASP A 1 88 ? -24.423 17.478 -8.166 1.00 29.42 88 ASP A C 1
ATOM 676 O O . ASP A 1 88 ? -23.859 17.224 -7.098 1.00 31.93 88 ASP A O 1
ATOM 681 N N . LYS A 1 89 ? -23.844 17.260 -9.354 1.00 27.61 89 LYS A N 1
ATOM 682 C CA . LYS A 1 89 ? -22.511 16.675 -9.436 1.00 26.79 89 LYS A CA 1
ATOM 683 C C . LYS A 1 89 ? -21.409 17.679 -9.129 1.00 22.95 89 LYS A C 1
ATOM 684 O O . LYS A 1 89 ? -20.268 17.268 -8.879 1.00 20.70 89 LYS A O 1
ATOM 690 N N . LEU A 1 90 ? -21.709 18.977 -9.150 1.00 21.46 90 LEU A N 1
ATOM 691 C CA . LEU A 1 90 ? -20.703 20.013 -8.935 1.00 20.84 90 LEU A CA 1
ATOM 692 C C . LEU A 1 90 ? -21.009 20.762 -7.643 1.00 21.07 90 LEU A C 1
ATOM 693 O O . LEU A 1 90 ? -22.164 20.827 -7.207 1.00 22.69 90 LEU A O 1
ATOM 698 N N . TYR A 1 91 ? -19.969 21.331 -7.027 1.00 20.31 91 TYR A N 1
ATOM 699 C CA . TYR A 1 91 ? -20.152 22.006 -5.742 1.00 20.31 91 TYR A CA 1
ATOM 700 C C . TYR A 1 91 ? -21.054 23.224 -5.915 1.00 19.86 91 TYR A C 1
ATOM 701 O O . TYR A 1 91 ? -20.852 24.010 -6.851 1.00 20.32 91 TYR A O 1
ATOM 710 N N . PRO A 1 92 ? -22.034 23.423 -5.032 1.00 21.26 92 PRO A N 1
ATOM 711 C CA . PRO A 1 92 ? -22.902 24.608 -5.123 1.00 22.60 92 PRO A CA 1
ATOM 712 C C . PRO A 1 92 ? -22.174 25.936 -5.219 1.00 21.63 92 PRO A C 1
ATOM 713 O O . PRO A 1 92 ? -22.626 26.823 -5.952 1.00 22.37 92 PRO A O 1
ATOM 717 N N . PHE A 1 93 ? -21.065 26.118 -4.499 1.00 22.10 93 PHE A N 1
ATOM 718 C CA . PHE A 1 93 ? -20.411 27.420 -4.588 1.00 23.73 93 PHE A CA 1
ATOM 719 C C . PHE A 1 93 ? -19.843 27.698 -5.971 1.00 21.94 93 PHE A C 1
ATOM 720 O O . PHE A 1 93 ? -19.685 28.869 -6.335 1.00 22.37 93 PHE A O 1
ATOM 728 N N . THR A 1 94 ? -19.530 26.661 -6.749 1.00 20.76 94 THR A N 1
ATOM 729 C CA . THR A 1 94 ? -19.047 26.907 -8.100 1.00 20.28 94 THR A CA 1
ATOM 730 C C . THR A 1 94 ? -20.174 27.318 -9.037 1.00 21.09 94 THR A C 1
ATOM 731 O O . THR A 1 94 ? -19.953 28.134 -9.938 1.00 20.79 94 THR A O 1
ATOM 735 N N . TRP A 1 95 ? -21.388 26.792 -8.834 1.00 20.44 95 TRP A N 1
ATOM 736 C CA . TRP A 1 95 ? -22.512 27.266 -9.639 1.00 19.80 95 TRP A CA 1
ATOM 737 C C . TRP A 1 95 ? -22.806 28.735 -9.352 1.00 21.34 95 TRP A C 1
ATOM 738 O O . TRP A 1 95 ? -23.167 29.496 -10.260 1.00 22.27 95 TRP A O 1
ATOM 749 N N . ASP A 1 96 ? -22.657 29.155 -8.094 1.00 21.57 96 ASP A N 1
ATOM 750 C CA . ASP A 1 96 ? -22.933 30.548 -7.779 1.00 22.38 96 ASP A CA 1
ATOM 751 C C . ASP A 1 96 ? -21.959 31.488 -8.484 1.00 21.32 96 ASP A C 1
ATOM 752 O O . ASP A 1 96 ? -22.338 32.601 -8.870 1.00 22.15 96 ASP A O 1
ATOM 757 N N . ALA A 1 97 ? -20.709 31.058 -8.669 1.00 18.88 97 ALA A N 1
ATOM 758 C CA . ALA A 1 97 ? -19.748 31.899 -9.374 1.00 18.50 97 ALA A CA 1
ATOM 759 C C . ALA A 1 97 ? -20.200 32.203 -10.795 1.00 18.04 97 ALA A C 1
ATOM 760 O O . ALA A 1 97 ? -19.824 33.242 -11.356 1.00 17.01 97 ALA A O 1
ATOM 762 N N . VAL A 1 98 ? -20.972 31.301 -11.403 1.00 17.40 98 VAL A N 1
ATOM 763 C CA . VAL A 1 98 ? -21.394 31.430 -12.794 1.00 17.49 98 VAL A CA 1
ATOM 764 C C . VAL A 1 98 ? -22.869 31.789 -12.898 1.00 19.01 98 VAL A C 1
ATOM 765 O O . VAL A 1 98 ? -23.475 31.638 -13.962 1.00 19.54 98 VAL A O 1
ATOM 769 N N . ARG A 1 99 ? -23.453 32.273 -11.813 1.00 18.86 99 ARG A N 1
ATOM 770 C CA . ARG A 1 99 ? -24.852 32.670 -11.810 1.00 22.29 99 ARG A CA 1
ATOM 771 C C . ARG A 1 99 ? -24.899 34.192 -11.868 1.00 23.20 99 ARG A C 1
ATOM 772 O O . ARG A 1 99 ? -24.297 34.873 -11.023 1.00 22.33 99 ARG A O 1
ATOM 780 N N . TYR A 1 100 ? -25.586 34.716 -12.880 1.00 22.25 100 TYR A N 1
ATOM 781 C CA . TYR A 1 100 ? -25.620 36.145 -13.144 1.00 25.35 100 TYR A CA 1
ATOM 782 C C . TYR A 1 100 ? -27.050 36.551 -13.461 1.00 27.05 100 TYR A C 1
ATOM 783 O O . TYR A 1 100 ? -27.666 35.988 -14.370 1.00 27.84 100 TYR A O 1
ATOM 792 N N . ASN A 1 101 ? -27.570 37.536 -12.729 1.00 30.74 101 ASN A N 1
ATOM 793 C CA . ASN A 1 101 ? -28.987 37.893 -12.843 1.00 34.75 101 ASN A CA 1
ATOM 794 C C . ASN A 1 101 ? -29.875 36.655 -12.732 1.00 34.16 101 ASN A C 1
ATOM 795 O O . ASN A 1 101 ? -30.862 36.503 -13.454 1.00 32.51 101 ASN A O 1
ATOM 800 N N . GLY A 1 102 ? -29.509 35.754 -11.822 1.00 34.96 102 GLY A N 1
ATOM 801 C CA . GLY A 1 102 ? -30.311 34.591 -11.515 1.00 35.16 102 GLY A CA 1
ATOM 802 C C . GLY A 1 102 ? -30.209 33.441 -12.487 1.00 34.47 102 GLY A C 1
ATOM 803 O O . GLY A 1 102 ? -30.852 32.411 -12.256 1.00 37.87 102 GLY A O 1
ATOM 804 N N . LYS A 1 103 ? -29.425 33.566 -13.556 1.00 31.13 103 LYS A N 1
ATOM 805 C CA . LYS A 1 103 ? -29.305 32.519 -14.561 1.00 28.72 103 LYS A CA 1
ATOM 806 C C . LYS A 1 103 ? -27.874 32.009 -14.613 1.00 25.00 103 LYS A C 1
ATOM 807 O O . LYS A 1 103 ? -26.923 32.758 -14.397 1.00 26.85 103 LYS A O 1
ATOM 813 N N . LEU A 1 104 ? -27.733 30.733 -14.935 1.00 22.74 104 LEU A N 1
ATOM 814 C CA . LEU A 1 104 ? -26.411 30.160 -15.155 1.00 21.81 104 LEU A CA 1
ATOM 815 C C . LEU A 1 104 ? -25.910 30.553 -16.537 1.00 20.80 104 LEU A C 1
ATOM 816 O O . LEU A 1 104 ? -26.592 30.341 -17.543 1.00 22.61 104 LEU A O 1
ATOM 821 N N . ILE A 1 105 ? -24.707 31.119 -16.589 1.00 18.90 105 ILE A N 1
ATOM 822 C CA . ILE A 1 105 ? -24.142 31.643 -17.827 1.00 20.16 105 ILE A CA 1
ATOM 823 C C . ILE A 1 105 ? -22.873 30.923 -18.254 1.00 17.38 105 ILE A C 1
ATOM 824 O O . ILE A 1 105 ? -22.253 31.313 -19.258 1.00 17.74 105 ILE A O 1
ATOM 829 N N . ALA A 1 106 ? -22.479 29.868 -17.542 1.00 17.08 106 ALA A N 1
ATOM 830 C CA . ALA A 1 106 ? -21.290 29.097 -17.897 1.00 14.72 106 ALA A CA 1
ATOM 831 C C . ALA A 1 106 ? -21.281 27.836 -17.049 1.00 15.24 106 ALA A C 1
ATOM 832 O O . ALA A 1 106 ? -21.992 27.740 -16.044 1.00 16.98 106 ALA A O 1
ATOM 834 N N . TYR A 1 107 ? -20.465 26.875 -17.461 1.00 14.90 107 TYR A N 1
ATOM 835 C CA . TYR A 1 107 ? -20.203 25.698 -16.637 1.00 13.81 107 TYR A CA 1
ATOM 836 C C . TYR A 1 107 ? -18.946 25.921 -15.799 1.00 13.48 107 TYR A C 1
ATOM 837 O O . TYR A 1 107 ? -17.890 26.237 -16.351 1.00 14.82 107 TYR A O 1
ATOM 846 N N . PRO A 1 108 ? -19.013 25.755 -14.485 1.00 14.89 108 PRO A N 1
ATOM 847 C CA . PRO A 1 108 ? -17.799 25.840 -13.669 1.00 15.33 108 PRO A CA 1
ATOM 848 C C . PRO A 1 108 ? -16.925 24.598 -13.834 1.00 14.57 108 PRO A C 1
ATOM 849 O O . PRO A 1 108 ? -17.417 23.463 -13.899 1.00 15.86 108 PRO A O 1
ATOM 853 N N . ILE A 1 109 ? -15.608 24.821 -13.885 1.00 13.10 109 ILE A N 1
ATOM 854 C CA . ILE A 1 109 ? -14.633 23.748 -14.106 1.00 14.01 109 ILE A CA 1
ATOM 855 C C . ILE A 1 109 ? -13.759 23.520 -12.871 1.00 15.18 109 ILE A C 1
ATOM 856 O O . ILE A 1 109 ? -13.641 22.398 -12.377 1.00 14.97 109 ILE A O 1
ATOM 861 N N . ALA A 1 110 ? -13.098 24.567 -12.387 1.00 16.02 110 ALA A N 1
ATOM 862 C CA . ALA A 1 110 ? -12.139 24.378 -11.306 1.00 17.16 110 ALA A CA 1
ATOM 863 C C . ALA A 1 110 ? -11.975 25.661 -10.506 1.00 14.97 110 ALA A C 1
ATOM 864 O O . ALA A 1 110 ? -12.156 26.760 -11.027 1.00 15.65 110 ALA A O 1
ATOM 866 N N . VAL A 1 111 ? -11.637 25.501 -9.228 1.00 15.53 111 VAL A N 1
ATOM 867 C CA . VAL A 1 111 ? -11.481 26.610 -8.294 1.00 14.96 111 VAL A CA 1
ATOM 868 C C . VAL A 1 111 ? -9.992 26.890 -8.130 1.00 14.49 111 VAL A C 1
ATOM 869 O O . VAL A 1 111 ? -9.216 25.999 -7.754 1.00 16.15 111 VAL A O 1
ATOM 873 N N . GLU A 1 112 ? -9.605 28.128 -8.416 1.00 14.79 112 GLU A N 1
ATOM 874 C CA . GLU A 1 112 ? -8.212 28.571 -8.377 1.00 14.90 112 GLU A CA 1
ATOM 875 C C . GLU A 1 112 ? -8.008 29.570 -7.247 1.00 15.12 112 GLU A C 1
ATOM 876 O O . GLU A 1 112 ? -8.778 30.527 -7.111 1.00 15.47 112 GLU A O 1
ATOM 882 N N . ALA A 1 113 ? -6.929 29.392 -6.483 1.00 14.01 113 ALA A N 1
ATOM 883 C CA . ALA A 1 113 ? -6.474 30.427 -5.572 1.00 14.16 113 ALA A CA 1
ATOM 884 C C . ALA A 1 113 ? -4.961 30.401 -5.574 1.00 13.57 113 ALA A C 1
ATOM 885 O O . ALA A 1 113 ? -4.351 29.345 -5.768 1.00 15.70 113 ALA A O 1
ATOM 887 N N . LEU A 1 114 ? -4.367 31.573 -5.362 1.00 14.14 114 LEU A N 1
ATOM 888 C CA . LEU A 1 114 ? -2.921 31.682 -5.228 1.00 12.84 114 LEU A CA 1
ATOM 889 C C . LEU A 1 114 ? -2.478 31.125 -3.884 1.00 13.46 114 LEU A C 1
ATOM 890 O O . LEU A 1 114 ? -3.195 31.209 -2.888 1.00 15.43 114 LEU A O 1
ATOM 895 N N . SER A 1 115 ? -1.278 30.545 -3.860 1.00 13.79 115 SER A N 1
ATOM 896 C CA . SER A 1 115 ? -0.666 30.094 -2.621 1.00 14.35 115 SER A CA 1
ATOM 897 C C . SER A 1 115 ? 0.774 30.583 -2.594 1.00 15.25 115 SER A C 1
ATOM 898 O O . SER A 1 115 ? 1.314 31.066 -3.599 1.00 14.89 115 SER A O 1
ATOM 901 N N . LEU A 1 116 ? 1.397 30.446 -1.428 1.00 14.72 116 LEU A N 1
ATOM 902 C CA . LEU A 1 116 ? 2.831 30.661 -1.305 1.00 15.53 116 LEU A CA 1
ATOM 903 C C . LEU A 1 116 ? 3.519 29.360 -1.695 1.00 16.54 116 LEU A C 1
ATOM 904 O O . LEU A 1 116 ? 3.215 28.300 -1.144 1.00 20.30 116 LEU A O 1
ATOM 909 N N . ILE A 1 117 ? 4.407 29.424 -2.671 1.00 15.66 117 ILE A N 1
ATOM 910 C CA . ILE A 1 117 ? 5.177 28.262 -3.099 1.00 16.04 117 ILE A CA 1
ATOM 911 C C . ILE A 1 117 ? 6.605 28.503 -2.654 1.00 17.90 117 ILE A C 1
ATOM 912 O O . ILE A 1 117 ? 7.144 29.591 -2.876 1.00 18.40 117 ILE A O 1
ATOM 917 N N . TYR A 1 118 ? 7.207 27.521 -1.986 1.00 18.53 118 TYR A N 1
ATOM 918 C CA . TYR A 1 118 ? 8.530 27.748 -1.418 1.00 18.90 118 TYR A CA 1
ATOM 919 C C . TYR A 1 118 ? 9.440 26.570 -1.719 1.00 20.03 118 TYR A C 1
ATOM 920 O O . TYR A 1 118 ? 8.993 25.433 -1.859 1.00 20.36 118 TYR A O 1
ATOM 929 N N . ASN A 1 119 ? 10.728 26.864 -1.831 1.00 19.03 119 ASN A N 1
ATOM 930 C CA . ASN A 1 119 ? 11.740 25.851 -2.079 1.00 21.16 119 ASN A CA 1
ATOM 931 C C . ASN A 1 119 ? 12.170 25.288 -0.724 1.00 23.51 119 ASN A C 1
ATOM 932 O O . ASN A 1 119 ? 12.783 26.000 0.079 1.00 25.50 119 ASN A O 1
ATOM 937 N N . LYS A 1 120 ? 11.852 24.012 -0.476 1.00 22.71 120 LYS A N 1
ATOM 938 C CA . LYS A 1 120 ? 12.090 23.412 0.838 1.00 24.98 120 LYS A CA 1
ATOM 939 C C . LYS A 1 120 ? 13.571 23.252 1.132 1.00 27.30 120 LYS A C 1
ATOM 940 O O . LYS A 1 120 ? 13.964 23.157 2.304 1.00 30.01 120 LYS A O 1
ATOM 946 N N . ASP A 1 121 ? 14.402 23.154 0.097 1.00 27.93 121 ASP A N 1
ATOM 947 C CA . ASP A 1 121 ? 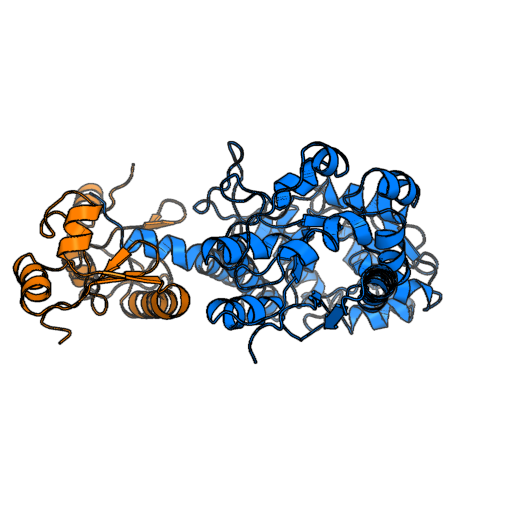15.828 23.001 0.353 1.00 29.01 121 ASP A CA 1
ATOM 948 C C . ASP A 1 121 ? 16.437 24.318 0.801 1.00 30.22 121 ASP A C 1
ATOM 949 O O . ASP A 1 121 ? 17.237 24.349 1.746 1.00 33.40 121 ASP A O 1
ATOM 954 N N . LEU A 1 122 ? 16.034 25.420 0.165 1.00 27.20 122 LEU A N 1
ATOM 955 C CA . LEU A 1 122 ? 16.524 26.736 0.556 1.00 28.33 122 LEU A CA 1
ATOM 956 C C . LEU A 1 122 ? 15.855 27.235 1.826 1.00 28.00 122 LEU A C 1
ATOM 957 O O . LEU A 1 122 ? 16.478 27.963 2.605 1.00 28.25 122 LEU A O 1
ATOM 962 N N . LEU A 1 123 ? 14.603 26.846 2.054 1.00 28.48 123 LEU A N 1
ATOM 963 C CA . LEU A 1 123 ? 13.766 27.472 3.079 1.00 28.30 123 LEU A CA 1
ATOM 964 C C . LEU A 1 123 ? 12.838 26.412 3.651 1.00 30.47 123 LEU A C 1
ATOM 965 O O . LEU A 1 123 ? 11.665 26.302 3.264 1.00 30.88 123 LEU A O 1
ATOM 970 N N . PRO A 1 124 ? 13.339 25.591 4.575 1.00 32.33 124 PRO A N 1
ATOM 971 C CA . PRO A 1 124 ? 12.499 24.520 5.134 1.00 34.89 124 PRO A CA 1
ATOM 972 C C . PRO A 1 124 ? 11.285 25.021 5.882 1.00 34.13 124 PRO A C 1
ATOM 973 O O . PRO A 1 124 ? 10.259 24.330 5.909 1.00 35.20 124 PRO A O 1
ATOM 977 N N . ASN A 1 125 ? 11.368 26.196 6.504 1.00 33.11 125 ASN A N 1
ATOM 978 C CA . ASN A 1 125 ? 10.283 26.741 7.315 1.00 35.55 125 ASN A CA 1
ATOM 979 C C . ASN A 1 125 ? 9.907 28.100 6.746 1.00 33.36 125 ASN A C 1
ATOM 980 O O . ASN A 1 125 ? 10.481 29.131 7.132 1.00 33.39 125 ASN A O 1
ATOM 985 N N . PRO A 1 126 ? 8.938 28.149 5.839 1.00 31.51 126 PRO A N 1
ATOM 986 C CA . PRO A 1 126 ? 8.595 29.406 5.187 1.00 30.39 126 PRO A CA 1
ATOM 987 C C . PRO A 1 126 ? 7.982 30.386 6.170 1.00 28.03 126 PRO A C 1
ATOM 988 O O . PRO A 1 126 ? 7.435 29.990 7.210 1.00 29.39 126 PRO A O 1
ATOM 992 N N . PRO A 1 127 ? 8.062 31.677 5.861 1.00 27.70 127 PRO A N 1
ATOM 993 C CA . PRO A 1 127 ? 7.595 32.708 6.790 1.00 26.65 127 PRO A CA 1
ATOM 994 C C . PRO A 1 127 ? 6.082 32.723 6.903 1.00 24.73 127 PRO A C 1
ATOM 995 O O . PRO A 1 127 ? 5.362 32.597 5.908 1.00 25.67 127 PRO A O 1
ATOM 999 N N . LYS A 1 128 ? 5.606 32.930 8.131 1.00 24.50 128 LYS A N 1
ATOM 1000 C CA . LYS A 1 128 ? 4.175 33.069 8.362 1.00 24.86 128 LYS A CA 1
ATOM 1001 C C . LYS A 1 128 ? 3.668 34.481 8.086 1.00 23.33 128 LYS A C 1
ATOM 1002 O O . LYS A 1 128 ? 2.459 34.655 7.884 1.00 22.37 128 LYS A O 1
ATOM 1008 N N . THR A 1 129 ? 4.558 35.478 8.052 1.00 23.52 129 THR A N 1
ATOM 1009 C CA . THR A 1 129 ? 4.175 36.878 7.927 1.00 23.46 129 THR A CA 1
ATOM 1010 C C . THR A 1 129 ? 4.913 37.554 6.779 1.00 21.46 129 THR A C 1
ATOM 1011 O O . THR A 1 129 ? 6.071 37.239 6.480 1.00 23.27 129 THR A O 1
ATOM 1015 N N . TRP A 1 130 ? 4.235 38.522 6.155 1.00 20.71 130 TRP A N 1
ATOM 1016 C CA . TRP A 1 130 ? 4.903 39.394 5.187 1.00 18.92 130 TRP A CA 1
ATOM 1017 C C . TRP A 1 130 ? 6.016 40.193 5.854 1.00 21.66 130 TRP A C 1
ATOM 1018 O O . TRP A 1 130 ? 7.074 40.441 5.254 1.00 22.11 130 TRP A O 1
ATOM 1029 N N . GLU A 1 131 ? 5.788 40.607 7.098 1.00 23.46 131 GLU A N 1
ATOM 1030 C CA . GLU A 1 131 ? 6.738 41.461 7.807 1.00 24.44 131 GLU A CA 1
ATOM 1031 C C . GLU A 1 131 ? 8.111 40.812 7.967 1.00 25.91 131 GLU A C 1
ATOM 1032 O O . GLU A 1 131 ? 9.118 41.524 8.087 1.00 28.45 131 GLU A O 1
ATOM 1038 N N . GLU A 1 132 ? 8.180 39.475 7.976 1.00 25.52 132 GLU A N 1
ATOM 1039 C CA . GLU A 1 132 ? 9.459 38.761 8.062 1.00 29.27 132 GLU A CA 1
ATOM 1040 C C . GLU A 1 132 ? 10.257 38.769 6.765 1.00 27.81 132 GLU A C 1
ATOM 1041 O O . GLU A 1 132 ? 11.455 38.467 6.796 1.00 28.24 132 GLU A O 1
ATOM 1047 N N . ILE A 1 133 ? 9.616 39.047 5.631 1.00 27.74 133 ILE A N 1
ATOM 1048 C CA . ILE A 1 133 ? 10.280 38.883 4.337 1.00 27.75 133 ILE A CA 1
ATOM 1049 C C . ILE A 1 133 ? 11.542 39.727 4.197 1.00 28.91 133 ILE A C 1
ATOM 1050 O O . ILE A 1 133 ? 12.560 39.200 3.712 1.00 28.93 133 ILE A O 1
ATOM 1055 N N . PRO A 1 134 ? 11.549 41.016 4.555 1.00 30.37 134 PRO A N 1
ATOM 1056 C CA . PRO A 1 134 ? 12.777 41.809 4.373 1.00 32.29 134 PRO A CA 1
ATOM 1057 C C . PRO A 1 134 ? 13.996 41.196 5.038 1.00 31.72 134 PRO A C 1
ATOM 1058 O O . PRO A 1 134 ? 15.060 41.096 4.410 1.00 32.37 134 PRO A O 1
ATOM 1062 N N . ALA A 1 135 ? 13.865 40.758 6.293 1.00 33.04 135 ALA A N 1
ATOM 1063 C CA . ALA A 1 135 ? 15.011 40.171 6.986 1.00 32.94 135 ALA A CA 1
ATOM 1064 C C . ALA A 1 135 ? 15.414 38.839 6.363 1.00 34.86 135 ALA A C 1
ATOM 1065 O O . ALA A 1 135 ? 16.609 38.529 6.248 1.00 35.91 135 ALA A O 1
ATOM 1067 N N . LEU A 1 136 ? 14.428 38.041 5.955 1.00 32.52 136 LEU A N 1
ATOM 1068 C CA . LEU A 1 136 ? 14.716 36.778 5.293 1.00 30.52 136 LEU A CA 1
ATOM 1069 C C . LEU A 1 136 ? 15.449 37.007 3.981 1.00 29.62 136 LEU A C 1
ATOM 1070 O O . LEU A 1 136 ? 16.365 36.252 3.636 1.00 29.50 136 LEU A O 1
ATOM 1075 N N . ASP A 1 137 ? 15.063 38.049 3.235 1.00 28.22 137 ASP A N 1
ATOM 1076 C CA . ASP A 1 137 ? 15.747 38.344 1.981 1.00 25.92 137 ASP A CA 1
ATOM 1077 C C . ASP A 1 137 ? 17.197 38.744 2.218 1.00 25.86 137 ASP A C 1
ATOM 1078 O O . ASP A 1 137 ? 18.088 38.372 1.441 1.00 28.45 137 ASP A O 1
ATOM 1083 N N . LYS A 1 138 ? 17.458 39.528 3.265 1.00 28.77 138 LYS A N 1
ATOM 1084 C CA . LYS A 1 138 ? 18.846 39.896 3.542 1.00 31.75 138 LYS A CA 1
ATOM 1085 C C . LYS A 1 138 ? 19.679 38.654 3.811 1.00 34.07 138 LYS A C 1
ATOM 1086 O O . LYS A 1 138 ? 20.820 38.535 3.342 1.00 35.26 138 LYS A O 1
ATOM 1092 N N . GLU A 1 139 ? 19.104 37.711 4.550 1.00 33.82 139 GLU A N 1
ATOM 1093 C CA . GLU A 1 139 ? 19.779 36.462 4.862 1.00 34.63 139 GLU A CA 1
ATOM 1094 C C . GLU A 1 139 ? 20.056 35.650 3.598 1.00 34.07 139 GLU A C 1
ATOM 1095 O O . GLU A 1 139 ? 21.161 35.126 3.420 1.00 34.90 139 GLU A O 1
ATOM 1101 N N . LEU A 1 140 ? 19.075 35.561 2.692 1.00 30.51 140 LEU A N 1
ATOM 1102 C CA . LEU A 1 140 ? 19.265 34.757 1.486 1.00 29.15 140 LEU A CA 1
ATOM 1103 C C . LEU A 1 140 ? 20.190 35.434 0.477 1.00 27.31 140 LEU A C 1
ATOM 1104 O O . LEU A 1 140 ? 20.903 34.748 -0.266 1.00 26.85 140 LEU A O 1
ATOM 1109 N N . LYS A 1 141 ? 20.179 36.765 0.412 1.00 28.26 141 LYS A N 1
ATOM 1110 C CA . LYS A 1 141 ? 21.129 37.442 -0.462 1.00 28.56 141 LYS A CA 1
ATOM 1111 C C . LYS A 1 141 ? 22.560 37.119 -0.061 1.00 29.94 141 LYS A C 1
ATOM 1112 O O . LYS A 1 141 ? 23.446 37.030 -0.921 1.00 30.58 141 LYS A O 1
ATOM 1118 N N . ALA A 1 142 ? 22.796 36.887 1.231 1.00 30.65 142 ALA A N 1
ATOM 1119 C CA . ALA A 1 142 ? 24.138 36.530 1.668 1.00 31.93 142 ALA A CA 1
ATOM 1120 C C . ALA A 1 142 ? 24.564 35.150 1.173 1.00 31.26 142 ALA A C 1
ATOM 1121 O O . ALA A 1 142 ? 25.767 34.847 1.161 1.00 34.69 142 ALA A O 1
ATOM 1123 N N . LYS A 1 143 ? 23.612 34.323 0.758 1.00 31.40 143 LYS A N 1
ATOM 1124 C CA . LYS A 1 143 ? 23.863 33.010 0.191 1.00 32.71 143 LYS A CA 1
ATOM 1125 C C . LYS A 1 143 ? 23.787 33.029 -1.323 1.00 31.53 143 LYS A C 1
ATOM 1126 O O . LYS A 1 143 ? 23.742 31.963 -1.947 1.00 34.76 143 LYS A O 1
ATOM 1132 N N . GLY A 1 144 ? 23.741 34.213 -1.923 1.00 29.79 144 GLY A N 1
ATOM 1133 C CA . GLY A 1 144 ? 23.605 34.311 -3.362 1.00 30.00 144 GLY A CA 1
ATOM 1134 C C . GLY A 1 144 ? 22.219 33.992 -3.867 1.00 30.06 144 GLY A C 1
ATOM 1135 O O . GLY A 1 144 ? 22.075 33.559 -5.011 1.00 30.94 144 GLY A O 1
ATOM 1136 N N . LYS A 1 145 ? 21.190 34.183 -3.037 1.00 27.98 145 LYS A N 1
ATOM 1137 C CA . LYS A 1 145 ? 19.814 33.896 -3.442 1.00 27.32 145 LYS A CA 1
ATOM 1138 C C . LYS A 1 145 ? 18.923 35.091 -3.113 1.00 26.07 145 LYS A C 1
ATOM 1139 O O . LYS A 1 145 ? 19.429 36.180 -2.835 1.00 30.20 145 LYS A O 1
ATOM 1145 N N . SER A 1 146 ? 17.605 34.920 -3.162 1.00 24.03 146 SER A N 1
ATOM 1146 C CA . SER A 1 146 ? 16.686 35.965 -2.718 1.00 24.69 146 SER A CA 1
ATOM 1147 C C . SER A 1 146 ? 15.457 35.299 -2.108 1.00 22.75 146 SER A C 1
ATOM 1148 O O . SER A 1 146 ? 15.220 34.107 -2.312 1.00 22.64 146 SER A O 1
ATOM 1151 N N . ALA A 1 147 ? 14.673 36.072 -1.346 1.00 22.61 147 ALA A N 1
ATOM 1152 C CA . ALA A 1 147 ? 13.531 35.476 -0.642 1.00 23.00 147 ALA A CA 1
ATOM 1153 C C . ALA A 1 147 ? 12.337 35.214 -1.558 1.00 22.73 147 ALA A C 1
ATOM 1154 O O . ALA A 1 147 ? 11.764 34.121 -1.531 1.00 23.72 147 ALA A O 1
ATOM 1156 N N . LEU A 1 148 ? 11.913 36.210 -2.335 1.00 20.85 148 LEU A N 1
ATOM 1157 C CA . LEU A 1 148 ? 10.590 36.137 -2.955 1.00 20.55 148 LEU A CA 1
ATOM 1158 C C . LEU A 1 148 ? 10.576 36.828 -4.313 1.00 20.33 148 LEU A C 1
ATOM 1159 O O . LEU A 1 148 ? 11.032 37.969 -4.446 1.00 21.14 148 LEU A O 1
ATOM 1164 N N . MET A 1 149 ? 10.049 36.144 -5.320 1.00 19.28 149 MET A N 1
ATOM 1165 C CA . MET A 1 149 ? 9.785 36.795 -6.597 1.00 19.36 149 MET A CA 1
ATOM 1166 C C . MET A 1 149 ? 8.445 36.322 -7.120 1.00 18.49 149 MET A C 1
ATOM 1167 O O . MET A 1 149 ? 8.191 35.114 -7.183 1.00 18.60 149 MET A O 1
ATOM 1172 N N . PHE A 1 150 ? 7.606 37.273 -7.518 1.00 17.09 150 PHE A N 1
ATOM 1173 C CA . PHE A 1 150 ? 6.317 36.934 -8.096 1.00 17.10 150 PHE A CA 1
ATOM 1174 C C . PHE A 1 150 ? 5.887 38.048 -9.040 1.00 16.90 150 PHE A C 1
ATOM 1175 O O . PHE A 1 150 ? 6.419 39.160 -9.006 1.00 17.91 150 PHE A O 1
ATOM 1183 N N . ASN A 1 151 ? 4.922 37.728 -9.894 1.00 16.89 151 ASN A N 1
ATOM 1184 C CA . ASN A 1 151 ? 4.503 38.644 -10.952 1.00 16.62 151 ASN A CA 1
ATOM 1185 C C . ASN A 1 151 ? 3.915 39.920 -10.354 1.00 16.21 151 ASN A C 1
ATOM 1186 O O . ASN A 1 151 ? 2.885 39.880 -9.666 1.00 18.52 151 ASN A O 1
ATOM 1191 N N . LEU A 1 152 ? 4.561 41.055 -10.632 1.00 16.38 152 LEU A N 1
ATOM 1192 C CA . LEU A 1 152 ? 4.084 42.356 -10.185 1.00 18.33 152 LEU A CA 1
ATOM 1193 C C . LEU A 1 152 ? 3.380 43.119 -11.302 1.00 20.14 152 LEU A C 1
ATOM 1194 O O . LEU A 1 152 ? 3.029 44.288 -11.118 1.00 21.74 152 LEU A O 1
ATOM 1199 N N . GLN A 1 153 ? 3.181 42.489 -12.463 1.00 17.51 153 GLN A N 1
ATOM 1200 C CA . GLN A 1 153 ? 2.560 43.186 -13.589 1.00 18.88 153 GLN A CA 1
ATOM 1201 C C . GLN A 1 153 ? 1.061 42.963 -13.665 1.00 20.02 153 GLN A C 1
ATOM 1202 O O . GLN A 1 153 ? 0.373 43.721 -14.353 1.00 23.92 153 GLN A O 1
ATOM 1208 N N . GLU A 1 154 ? 0.553 41.932 -13.004 1.00 15.13 154 GLU A N 1
ATOM 1209 C CA . GLU A 1 154 ? -0.870 41.613 -13.008 1.00 14.21 154 GLU A CA 1
ATOM 1210 C C . GLU A 1 154 ? -1.429 41.752 -11.601 1.00 13.61 154 GLU A C 1
ATOM 1211 O O . GLU A 1 154 ? -0.900 41.136 -10.655 1.00 15.01 154 GLU A O 1
ATOM 1217 N N . PRO A 1 155 ? -2.484 42.550 -11.418 1.00 13.46 155 PRO A N 1
ATOM 1218 C CA . PRO A 1 155 ? -2.965 42.846 -10.060 1.00 14.04 155 PRO A CA 1
ATOM 1219 C C . PRO A 1 155 ? -3.534 41.636 -9.343 1.00 14.30 155 PRO A C 1
ATOM 1220 O O . PRO A 1 155 ? -3.647 41.656 -8.111 1.00 14.90 155 PRO A O 1
ATOM 1224 N N . TYR A 1 156 ? -3.897 40.583 -10.071 1.00 12.84 156 TYR A N 1
ATOM 1225 C CA . TYR A 1 156 ? -4.284 39.331 -9.433 1.00 12.44 156 TYR A CA 1
ATOM 1226 C C . TYR A 1 156 ? -3.284 38.901 -8.370 1.00 12.75 156 TYR A C 1
ATOM 1227 O O . TYR A 1 156 ? -3.675 38.384 -7.315 1.00 13.51 156 TYR A O 1
ATOM 1236 N N . PHE A 1 157 ? -1.982 39.090 -8.631 1.00 12.58 157 PHE A N 1
ATOM 1237 C CA . PHE A 1 157 ? -0.954 38.537 -7.754 1.00 13.41 157 PHE A CA 1
ATOM 1238 C C . PHE A 1 157 ? -0.656 39.429 -6.561 1.00 14.14 157 PHE A C 1
ATOM 1239 O O . PHE A 1 157 ? -0.195 38.923 -5.538 1.00 15.09 157 PHE A O 1
ATOM 1247 N N . THR A 1 158 ? -0.915 40.736 -6.668 1.00 13.42 158 THR A N 1
ATOM 1248 C CA . THR A 1 158 ? -0.676 41.672 -5.571 1.00 13.54 158 THR A CA 1
ATOM 1249 C C . THR A 1 158 ? -1.932 41.949 -4.762 1.00 14.55 158 THR A C 1
ATOM 1250 O O . THR A 1 158 ? -1.822 42.363 -3.603 1.00 16.12 158 THR A O 1
ATOM 1254 N N . TRP A 1 159 ? -3.113 41.678 -5.327 1.00 14.90 159 TRP A N 1
ATOM 1255 C CA . TRP A 1 159 ? -4.361 41.853 -4.592 1.00 15.84 159 TRP A CA 1
ATOM 1256 C C . TRP A 1 159 ? -4.409 41.144 -3.243 1.00 15.89 159 TRP A C 1
ATOM 1257 O O . TRP A 1 159 ? -4.930 41.743 -2.289 1.00 16.96 159 TRP A O 1
ATOM 1268 N N . PRO A 1 160 ? -3.894 39.914 -3.071 1.00 15.00 160 PRO A N 1
ATOM 1269 C CA . PRO A 1 160 ? -4.004 39.278 -1.739 1.00 14.86 160 PRO A CA 1
ATOM 1270 C C . PRO A 1 160 ? -3.435 40.136 -0.620 1.00 14.96 160 PRO A C 1
ATOM 1271 O O . PRO A 1 160 ? -4.000 40.179 0.482 1.00 14.78 160 PRO A O 1
ATOM 1275 N N . LEU A 1 161 ? -2.320 40.819 -0.890 1.00 15.66 161 LEU A N 1
ATOM 1276 C CA . LEU A 1 161 ? -1.698 41.696 0.101 1.00 16.17 161 LEU A CA 1
ATOM 1277 C C . LEU A 1 161 ? -2.479 43.003 0.264 1.00 17.36 161 LEU A C 1
ATOM 1278 O O . LEU A 1 161 ? -2.654 43.495 1.388 1.00 18.46 161 LEU A O 1
ATOM 1283 N N . ILE A 1 162 ? -2.963 43.574 -0.845 1.00 16.70 162 ILE A N 1
ATOM 1284 C CA . ILE A 1 162 ? -3.768 44.799 -0.793 1.00 17.28 162 ILE A CA 1
ATOM 1285 C C . ILE A 1 162 ? -5.056 44.576 0.004 1.00 17.47 162 ILE A C 1
ATOM 1286 O O . ILE A 1 162 ? -5.494 45.446 0.777 1.00 17.27 162 ILE A O 1
ATOM 1291 N N . ALA A 1 163 ? -5.675 43.401 -0.159 1.00 17.30 163 ALA A N 1
ATOM 1292 C CA . ALA A 1 163 ? -6.935 43.116 0.515 1.00 16.91 163 ALA A CA 1
ATOM 1293 C C . ALA A 1 163 ? -6.747 42.776 1.990 1.00 17.85 163 ALA A C 1
ATOM 1294 O O . ALA A 1 163 ? -7.697 42.927 2.767 1.00 18.47 163 ALA A O 1
ATOM 1296 N N . ALA A 1 164 ? -5.538 42.358 2.392 1.00 15.81 164 ALA A N 1
ATOM 1297 C CA . ALA A 1 164 ? -5.349 41.745 3.705 1.00 16.58 164 ALA A CA 1
ATOM 1298 C C . ALA A 1 164 ? -5.831 42.649 4.831 1.00 17.71 164 ALA A C 1
ATOM 1299 O O . ALA A 1 164 ? -6.587 42.211 5.707 1.00 18.40 164 ALA A O 1
ATOM 1301 N N . ASP A 1 165 ? -5.410 43.915 4.825 1.00 18.85 165 ASP A N 1
ATOM 1302 C CA . ASP A 1 165 ? -5.739 44.837 5.901 1.00 20.67 165 ASP A CA 1
ATOM 1303 C C . ASP A 1 165 ? -6.998 45.659 5.621 1.00 21.47 165 ASP A C 1
ATOM 1304 O O . ASP A 1 165 ? -7.329 46.557 6.409 1.00 22.76 165 ASP A O 1
ATOM 1309 N N . GLY A 1 166 ? -7.729 45.359 4.542 1.00 21.81 166 GLY A N 1
ATOM 1310 C CA . GLY A 1 166 ? -9.001 46.031 4.347 1.00 22.31 166 GLY A CA 1
ATOM 1311 C C . GLY A 1 166 ? -9.390 46.425 2.939 1.00 20.66 166 GLY A C 1
ATOM 1312 O O . GLY A 1 166 ? -10.524 46.880 2.741 1.00 22.27 166 GLY A O 1
ATOM 1313 N N . GLY A 1 167 ? -8.494 46.289 1.957 1.00 19.62 167 GLY A N 1
ATOM 1314 C CA . GLY A 1 167 ? -8.884 46.574 0.588 1.00 19.73 167 GLY A CA 1
ATOM 1315 C C . GLY A 1 167 ? -9.982 45.634 0.120 1.00 19.89 167 GLY A C 1
ATOM 1316 O O . GLY A 1 167 ? -10.050 44.474 0.522 1.00 21.12 167 GLY A O 1
ATOM 1317 N N . TYR A 1 168 ? -10.873 46.151 -0.723 1.00 18.59 168 TYR A N 1
ATOM 1318 C CA . TYR A 1 168 ? -11.870 45.300 -1.365 1.00 19.83 168 TYR A CA 1
ATOM 1319 C C . TYR A 1 168 ? -12.274 45.921 -2.696 1.00 19.70 168 TYR A C 1
ATOM 1320 O O . TYR A 1 168 ? -12.020 47.099 -2.957 1.00 20.83 168 TYR A O 1
ATOM 1329 N N . ALA A 1 169 ? -12.889 45.108 -3.549 1.00 20.32 169 ALA A N 1
ATOM 1330 C CA . ALA A 1 169 ? -13.382 45.593 -4.831 1.00 20.52 169 ALA A CA 1
ATOM 1331 C C . ALA A 1 169 ? -14.734 46.264 -4.631 1.00 22.21 169 ALA A C 1
ATOM 1332 O O . ALA A 1 169 ? -14.818 47.494 -4.611 1.00 24.49 169 ALA A O 1
ATOM 1334 N N . PHE A 1 170 ? -15.786 45.470 -4.450 1.00 21.12 170 PHE A N 1
ATOM 1335 C CA . PHE A 1 170 ? -17.130 45.990 -4.223 1.00 21.83 170 PHE A CA 1
ATOM 1336 C C . PHE A 1 170 ? -17.672 45.369 -2.946 1.00 23.22 170 PHE A C 1
ATOM 1337 O O . PHE A 1 170 ? -17.553 44.154 -2.740 1.00 25.41 170 PHE A O 1
ATOM 1345 N N . LYS A 1 171 ? -18.262 46.197 -2.090 1.00 24.31 171 LYS A N 1
ATOM 1346 C CA . LYS A 1 171 ? -18.847 45.679 -0.861 1.00 27.94 171 LYS A CA 1
ATOM 1347 C C . LYS A 1 171 ? -19.954 44.688 -1.190 1.00 26.24 171 LYS A C 1
ATOM 1348 O O . LYS A 1 171 ? -20.763 44.919 -2.089 1.00 28.20 171 LYS A O 1
ATOM 1354 N N . TYR A 1 172 ? -19.988 43.582 -0.449 1.00 28.39 172 TYR A N 1
ATOM 1355 C CA . TYR A 1 172 ? -20.960 42.510 -0.647 1.00 32.27 172 TYR A CA 1
ATOM 1356 C C . TYR A 1 172 ? -21.890 42.435 0.560 1.00 34.37 172 TYR A C 1
ATOM 1357 O O . TYR A 1 172 ? -21.435 42.160 1.678 1.00 35.93 172 TYR A O 1
ATOM 1366 N N . GLU A 1 173 ? -23.188 42.665 0.334 1.00 36.97 173 GLU A N 1
ATOM 1367 C CA . GLU A 1 173 ? -24.195 42.555 1.385 1.00 40.74 173 GLU A CA 1
ATOM 1368 C C . GLU A 1 173 ? -25.514 42.111 0.771 1.00 45.06 173 GLU A C 1
ATOM 1369 O O . GLU A 1 173 ? -25.822 42.449 -0.374 1.00 45.75 173 GLU A O 1
ATOM 1375 N N . ASN A 1 174 ? -26.305 41.368 1.551 1.00 45.50 174 ASN A N 1
ATOM 1376 C CA . ASN A 1 174 ? -27.605 40.877 1.090 1.00 46.47 174 ASN A CA 1
ATOM 1377 C C . ASN A 1 174 ? -27.473 40.063 -0.198 1.00 43.85 174 ASN A C 1
ATOM 1378 O O . ASN A 1 174 ? -28.304 40.163 -1.105 1.00 42.43 174 ASN A O 1
ATOM 1383 N N . GLY A 1 175 ? -26.405 39.268 -0.287 1.00 43.64 175 GLY A N 1
ATOM 1384 C CA . GLY A 1 175 ? -26.167 38.446 -1.459 1.00 41.37 175 GLY A CA 1
ATOM 1385 C C . GLY A 1 175 ? -25.933 39.216 -2.735 1.00 40.03 175 GLY A C 1
ATOM 1386 O O . GLY A 1 175 ? -26.133 38.665 -3.825 1.00 41.48 175 GLY A O 1
ATOM 1387 N N . LYS A 1 176 ? -25.483 40.468 -2.630 1.00 37.65 176 LYS A N 1
ATOM 1388 C CA . LYS A 1 176 ? -25.411 41.396 -3.752 1.00 38.78 176 LYS A CA 1
ATOM 1389 C C . LYS A 1 176 ? -24.192 42.295 -3.586 1.00 32.24 176 LYS A C 1
ATOM 1390 O O . LYS A 1 176 ? -23.801 42.629 -2.464 1.00 33.23 176 LYS A O 1
ATOM 1396 N N . TYR A 1 177 ? -23.610 42.703 -4.718 1.00 29.33 177 TYR A N 1
ATOM 1397 C CA . TYR A 1 177 ? -22.496 43.643 -4.717 1.00 30.42 177 TYR A CA 1
ATOM 1398 C C . TYR A 1 177 ? -22.994 45.065 -4.886 1.00 29.25 177 TYR A C 1
ATOM 1399 O O . TYR A 1 177 ? -23.765 45.360 -5.804 1.00 36.00 177 TYR A O 1
ATOM 1408 N N . ASP A 1 178 ? -22.540 45.943 -4.007 1.00 28.68 178 ASP A N 1
ATOM 1409 C CA . ASP A 1 178 ? -22.860 47.361 -4.098 1.00 28.21 178 ASP A CA 1
ATOM 1410 C C . ASP A 1 178 ? -21.764 48.024 -4.918 1.00 26.49 178 ASP A C 1
ATOM 1411 O O . ASP A 1 178 ? -20.651 48.242 -4.428 1.00 26.57 178 ASP A O 1
ATOM 1416 N N . ILE A 1 179 ? -22.081 48.349 -6.175 1.00 27.34 179 ILE A N 1
ATOM 1417 C CA . ILE A 1 179 ? -21.088 48.976 -7.044 1.00 28.48 179 ILE A CA 1
ATOM 1418 C C . ILE A 1 179 ? -20.749 50.385 -6.609 1.00 28.38 179 ILE A C 1
ATOM 1419 O O . ILE A 1 179 ? -19.737 50.937 -7.055 1.00 29.44 179 ILE A O 1
ATOM 1424 N N . LYS A 1 180 ? -21.554 50.979 -5.743 1.00 28.75 180 LYS A N 1
ATOM 1425 C CA . LYS A 1 180 ? -21.250 52.309 -5.239 1.00 28.58 180 LYS A CA 1
ATOM 1426 C C . LYS A 1 180 ? -20.295 52.296 -4.055 1.00 28.00 180 LYS A C 1
ATOM 1427 O O . LYS A 1 180 ? -19.910 53.371 -3.582 1.00 29.23 180 LYS A O 1
ATOM 1433 N N . ASP A 1 181 ? -19.896 51.125 -3.567 1.00 26.15 181 ASP A N 1
ATOM 1434 C CA . ASP A 1 181 ? -19.02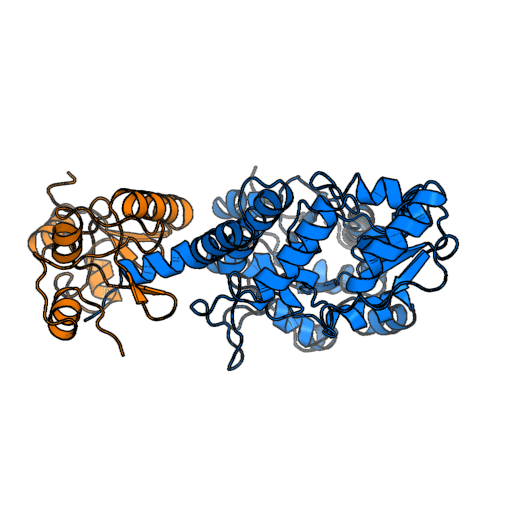0 51.021 -2.400 1.00 25.19 181 ASP A CA 1
ATOM 1435 C C . ASP A 1 181 ? -17.783 50.245 -2.846 1.00 23.23 181 ASP A C 1
ATOM 1436 O O . ASP A 1 181 ? -17.769 49.008 -2.802 1.00 23.23 181 ASP A O 1
ATOM 1441 N N . VAL A 1 182 ? -16.751 50.983 -3.268 1.00 22.69 182 VAL A N 1
ATOM 1442 C CA . VAL A 1 182 ? -15.513 50.412 -3.797 1.00 22.65 182 VAL A CA 1
ATOM 1443 C C . VAL A 1 182 ? -14.413 50.605 -2.760 1.00 20.41 182 VAL A C 1
ATOM 1444 O O . VAL A 1 182 ? -14.346 51.651 -2.102 1.00 20.80 182 VAL A O 1
ATOM 1448 N N . GLY A 1 183 ? -13.574 49.585 -2.589 1.00 20.18 183 GLY A N 1
ATOM 1449 C CA . GLY A 1 183 ? -12.598 49.604 -1.510 1.00 20.14 183 GLY A CA 1
ATOM 1450 C C . GLY A 1 183 ? -11.152 49.641 -1.950 1.00 19.92 183 GLY A C 1
ATOM 1451 O O . GLY A 1 183 ? -10.290 49.008 -1.322 1.00 20.47 183 GLY A O 1
ATOM 1452 N N . VAL A 1 184 ? -10.884 50.383 -3.027 1.00 19.11 184 VAL A N 1
ATOM 1453 C CA . VAL A 1 184 ? -9.554 50.425 -3.627 1.00 19.05 184 VAL A CA 1
ATOM 1454 C C . VAL A 1 184 ? -8.638 51.456 -2.967 1.00 20.07 184 VAL A C 1
ATOM 1455 O O . VAL A 1 184 ? -7.411 51.261 -2.926 1.00 21.74 184 VAL A O 1
ATOM 1459 N N . ASP A 1 185 ? -9.192 52.558 -2.454 1.00 21.78 185 ASP A N 1
ATOM 1460 C CA . ASP A 1 185 ? -8.358 53.618 -1.901 1.00 23.61 185 ASP A CA 1
ATOM 1461 C C . ASP A 1 185 ? -8.540 53.799 -0.397 1.00 23.87 185 ASP A C 1
ATOM 1462 O O . ASP A 1 185 ? -8.252 54.875 0.136 1.00 25.66 185 ASP A O 1
ATOM 1467 N N . ASN A 1 186 ? -8.996 52.763 0.300 1.00 23.42 186 ASN A N 1
ATOM 1468 C CA . ASN A 1 186 ? -9.173 52.865 1.738 1.00 22.56 186 ASN A CA 1
ATOM 1469 C C . ASN A 1 186 ? -7.836 52.617 2.446 1.00 22.99 186 ASN A C 1
ATOM 1470 O O . ASN A 1 186 ? -6.820 52.295 1.823 1.00 23.31 186 ASN A O 1
ATOM 1475 N N . ALA A 1 187 ? -7.840 52.787 3.769 1.00 24.38 187 ALA A N 1
ATOM 1476 C CA . ALA A 1 187 ? -6.594 52.723 4.526 1.00 24.40 187 ALA A CA 1
ATOM 1477 C C . ALA A 1 187 ? -5.957 51.340 4.451 1.00 23.51 187 ALA A C 1
ATOM 1478 O O . ALA A 1 187 ? -4.723 51.230 4.441 1.00 23.59 187 ALA A O 1
ATOM 1480 N N . GLY A 1 188 ? -6.773 50.282 4.388 1.00 22.32 188 GLY A N 1
ATOM 1481 C CA . GLY A 1 188 ? -6.217 48.939 4.317 1.00 21.00 188 GLY A CA 1
ATOM 1482 C C . GLY A 1 188 ? -5.534 48.657 2.991 1.00 20.23 188 GLY A C 1
ATOM 1483 O O . GLY A 1 188 ? -4.454 48.053 2.955 1.00 20.60 188 GLY A O 1
ATOM 1484 N N . ALA A 1 189 ? -6.147 49.097 1.884 1.00 18.68 189 ALA A N 1
ATOM 1485 C CA . ALA A 1 189 ? -5.507 48.963 0.578 1.00 19.11 189 ALA A CA 1
ATOM 1486 C C . ALA A 1 189 ? -4.191 49.731 0.535 1.00 18.68 189 ALA A C 1
ATOM 1487 O O . ALA A 1 189 ? -3.178 49.219 0.037 1.00 19.99 189 ALA A O 1
ATOM 1489 N N . LYS A 1 190 ? -4.192 50.967 1.051 1.00 19.53 190 LYS A N 1
ATOM 1490 C CA . LYS A 1 190 ? -2.966 51.758 1.068 1.00 21.47 190 LYS A CA 1
ATOM 1491 C C . LYS A 1 190 ? -1.883 51.080 1.893 1.00 21.08 190 LYS A C 1
ATOM 1492 O O . LYS A 1 190 ? -0.706 51.092 1.510 1.00 21.33 190 LYS A O 1
ATOM 1498 N N . ALA A 1 191 ? -2.259 50.490 3.033 1.00 21.03 191 ALA A N 1
ATOM 1499 C CA . ALA A 1 191 ? -1.266 49.847 3.887 1.00 21.34 191 ALA A CA 1
ATOM 1500 C C . ALA A 1 191 ? -0.588 48.688 3.164 1.00 20.97 191 ALA A C 1
ATOM 1501 O O . ALA A 1 191 ? 0.646 48.563 3.184 1.00 20.36 191 ALA A O 1
ATOM 1503 N N . GLY A 1 192 ? -1.381 47.840 2.505 1.00 19.40 192 GLY A N 1
ATOM 1504 C CA . GLY A 1 192 ? -0.808 46.704 1.794 1.00 19.79 192 GLY A CA 1
ATOM 1505 C C . GLY A 1 192 ? 0.061 47.121 0.622 1.00 18.65 192 GLY A C 1
ATOM 1506 O O . GLY A 1 192 ? 1.166 46.597 0.433 1.00 18.63 192 GLY A O 1
ATOM 1507 N N . LEU A 1 193 ? -0.429 48.066 -0.193 1.00 17.85 193 LEU A N 1
ATOM 1508 C CA . LEU A 1 193 ? 0.351 48.498 -1.348 1.00 18.70 193 LEU A CA 1
ATOM 1509 C C . LEU A 1 193 ? 1.614 49.240 -0.911 1.00 19.16 193 LEU A C 1
ATOM 1510 O O . LEU A 1 193 ? 2.670 49.095 -1.539 1.00 20.25 193 LEU A O 1
ATOM 1515 N N . THR A 1 194 ? 1.528 50.013 0.181 1.00 19.81 194 THR A N 1
ATOM 1516 C CA . THR A 1 194 ? 2.724 50.635 0.752 1.00 22.38 194 THR A CA 1
ATOM 1517 C C . THR A 1 194 ? 3.750 49.582 1.155 1.00 21.76 194 THR A C 1
ATOM 1518 O O . THR A 1 194 ? 4.954 49.756 0.927 1.00 22.64 194 THR A O 1
ATOM 1522 N N . PHE A 1 195 ? 3.295 48.473 1.742 1.00 20.85 195 PHE A N 1
ATOM 1523 C CA . PHE A 1 195 ? 4.245 47.424 2.103 1.00 20.84 195 PHE A CA 1
ATOM 1524 C C . PHE A 1 195 ? 4.936 46.858 0.868 1.00 19.89 195 PHE A C 1
ATOM 1525 O O . PHE A 1 195 ? 6.158 46.638 0.872 1.00 20.03 195 PHE A O 1
ATOM 1533 N N . LEU A 1 196 ? 4.178 46.652 -0.211 1.00 19.69 196 LEU A N 1
ATOM 1534 C CA . LEU A 1 196 ? 4.756 46.151 -1.454 1.00 20.09 196 LEU A CA 1
ATOM 1535 C C . LEU A 1 196 ? 5.786 47.127 -2.001 1.00 19.87 196 LEU A C 1
ATOM 1536 O O . LEU A 1 196 ? 6.904 46.738 -2.366 1.00 20.40 196 LEU A O 1
ATOM 1541 N N . VAL A 1 197 ? 5.421 48.410 -2.058 1.00 20.52 197 VAL A N 1
ATOM 1542 C CA . VAL A 1 197 ? 6.333 49.424 -2.579 1.00 21.37 197 VAL A CA 1
ATOM 1543 C C . VAL A 1 197 ? 7.587 49.505 -1.718 1.00 21.12 197 VAL A C 1
ATOM 1544 O O . VAL A 1 197 ? 8.697 49.713 -2.228 1.00 21.69 197 VAL A O 1
ATOM 1548 N N . ASP A 1 198 ? 7.435 49.346 -0.398 1.00 22.18 198 ASP A N 1
ATOM 1549 C CA . ASP A 1 198 ? 8.603 49.392 0.477 1.00 23.17 198 ASP A CA 1
ATOM 1550 C C . ASP A 1 198 ? 9.520 48.201 0.223 1.00 22.83 198 ASP A C 1
ATOM 1551 O O . ASP A 1 198 ? 10.750 48.330 0.295 1.00 24.95 198 ASP A O 1
ATOM 1556 N N . LEU A 1 199 ? 8.947 47.032 -0.083 1.00 22.88 199 LEU A N 1
ATOM 1557 C CA . LEU A 1 199 ? 9.793 45.904 -0.468 1.00 21.64 199 LEU A CA 1
ATOM 1558 C C . LEU A 1 199 ? 10.654 46.260 -1.671 1.00 21.69 199 LEU A C 1
ATOM 1559 O O . LEU A 1 199 ? 11.837 45.891 -1.734 1.00 23.12 199 LEU A O 1
ATOM 1564 N N . ILE A 1 200 ? 10.080 46.982 -2.636 1.00 21.11 200 ILE A N 1
ATOM 1565 C CA . ILE A 1 200 ? 10.824 47.358 -3.839 1.00 23.06 200 ILE A CA 1
ATOM 1566 C C . ILE A 1 200 ? 11.872 48.416 -3.519 1.00 25.23 200 ILE A C 1
ATOM 1567 O O . ILE A 1 200 ? 13.035 48.314 -3.941 1.00 25.77 200 ILE A O 1
ATOM 1572 N N . LYS A 1 201 ? 11.476 49.451 -2.771 1.00 25.15 201 LYS A N 1
ATOM 1573 C CA . LYS A 1 201 ? 12.420 50.496 -2.387 1.00 27.69 201 LYS A CA 1
ATOM 1574 C C . LYS A 1 201 ? 13.624 49.902 -1.673 1.00 29.38 201 LYS A C 1
ATOM 1575 O O . LYS A 1 201 ? 14.767 50.345 -1.872 1.00 31.00 201 LYS A O 1
ATOM 1581 N N . ASN A 1 202 ? 13.386 48.893 -0.841 1.00 29.49 202 ASN A N 1
ATOM 1582 C CA . ASN A 1 202 ? 14.425 48.293 -0.016 1.00 28.74 202 ASN A CA 1
ATOM 1583 C C . ASN A 1 202 ? 15.120 47.122 -0.694 1.00 27.53 202 ASN A C 1
ATOM 1584 O O . ASN A 1 202 ? 15.861 46.387 -0.031 1.00 26.36 202 ASN A O 1
ATOM 1589 N N . LYS A 1 203 ? 14.924 46.964 -2.001 1.00 27.17 203 LYS A N 1
ATOM 1590 C CA . LYS A 1 203 ? 15.654 46.000 -2.828 1.00 27.30 203 LYS A CA 1
ATOM 1591 C C . LYS A 1 203 ? 15.347 44.548 -2.476 1.00 25.75 203 LYS A C 1
ATOM 1592 O O . LYS A 1 203 ? 16.199 43.665 -2.646 1.00 28.74 203 LYS A O 1
ATOM 1598 N N . HIS A 1 204 ? 14.132 44.289 -1.997 1.00 22.74 204 HIS A N 1
ATOM 1599 C CA . HIS A 1 204 ? 13.666 42.931 -1.776 1.00 23.91 204 HIS A CA 1
ATOM 1600 C C . HIS A 1 204 ? 12.832 42.410 -2.931 1.00 24.78 204 HIS A C 1
ATOM 1601 O O . HIS A 1 204 ? 12.664 41.190 -3.056 1.00 25.68 204 HIS A O 1
ATOM 1608 N N . MET A 1 205 ? 12.318 43.301 -3.776 1.00 23.53 205 MET A N 1
ATOM 1609 C CA . MET A 1 205 ? 11.694 42.914 -5.032 1.00 22.33 205 MET A CA 1
ATOM 1610 C C . MET A 1 205 ? 12.000 43.985 -6.070 1.00 20.58 205 MET A C 1
ATOM 1611 O O . MET A 1 205 ? 12.478 45.079 -5.745 1.00 23.64 205 MET A O 1
ATOM 1616 N N . ASN A 1 206 ? 11.751 43.642 -7.336 1.00 21.04 206 ASN A N 1
ATOM 1617 C CA . ASN A 1 206 ? 11.953 44.544 -8.460 1.00 21.15 206 ASN A CA 1
ATOM 1618 C C . ASN A 1 206 ? 10.615 44.821 -9.121 1.00 21.10 206 ASN A C 1
ATOM 1619 O O . ASN A 1 206 ? 9.866 43.887 -9.412 1.00 21.47 206 ASN A O 1
ATOM 1624 N N . ALA A 1 207 ? 10.339 46.104 -9.389 1.00 21.44 207 ALA A N 1
ATOM 1625 C CA . ALA A 1 207 ? 9.059 46.487 -9.990 1.00 20.06 207 ALA A CA 1
ATOM 1626 C C . ALA A 1 207 ? 8.834 45.845 -11.356 1.00 21.68 207 ALA A C 1
ATOM 1627 O O . ALA A 1 207 ? 7.679 45.672 -11.774 1.00 21.68 207 ALA A O 1
ATOM 1629 N N . ASP A 1 208 ? 9.907 45.488 -12.069 1.00 22.36 208 ASP A N 1
ATOM 1630 C CA . ASP A 1 208 ? 9.765 44.931 -13.411 1.00 23.24 208 ASP A CA 1
ATOM 1631 C C . ASP A 1 208 ? 9.495 43.426 -13.435 1.00 21.45 208 ASP A C 1
ATOM 1632 O O . ASP A 1 208 ? 9.284 42.874 -14.523 1.00 22.23 208 ASP A O 1
ATOM 1637 N N . THR A 1 209 ? 9.484 42.750 -12.286 1.00 20.16 209 THR A N 1
ATOM 1638 C CA . THR A 1 209 ? 9.323 41.303 -12.299 1.00 20.16 209 THR A CA 1
ATOM 1639 C C . THR A 1 209 ? 7.946 40.938 -12.836 1.00 18.25 209 THR A C 1
ATOM 1640 O O . THR A 1 209 ? 6.919 41.459 -12.373 1.00 17.86 209 THR A O 1
ATOM 1644 N N . ASP A 1 210 ? 7.928 40.037 -13.816 1.00 18.91 210 ASP A N 1
ATOM 1645 C CA . ASP A 1 210 ? 6.693 39.604 -14.456 1.00 18.18 210 ASP A CA 1
ATOM 1646 C C . ASP A 1 210 ? 6.533 38.098 -14.234 1.00 17.51 210 ASP A C 1
ATOM 1647 O O . ASP A 1 210 ? 7.283 37.486 -13.469 1.00 18.04 210 ASP A O 1
ATOM 1652 N N . TYR A 1 211 ? 5.536 37.502 -14.891 1.00 16.92 211 TYR A N 1
ATOM 1653 C CA . TYR A 1 211 ? 5.294 36.074 -14.692 1.00 16.23 211 TYR A CA 1
ATOM 1654 C C . TYR A 1 211 ? 6.507 35.243 -15.104 1.00 16.62 211 TYR A C 1
ATOM 1655 O O . TYR A 1 211 ? 6.953 34.359 -14.361 1.00 16.81 211 TYR A O 1
ATOM 1664 N N A SER A 1 212 ? 7.054 35.515 -16.292 0.59 17.68 212 SER A N 1
ATOM 1665 N N B SER A 1 212 ? 7.054 35.516 -16.293 0.41 17.45 212 SER A N 1
ATOM 1666 C CA A SER A 1 212 ? 8.148 34.694 -16.808 0.59 20.03 212 SER A CA 1
ATOM 1667 C CA B SER A 1 212 ? 8.148 34.697 -16.813 0.41 19.12 212 SER A CA 1
ATOM 1668 C C A SER A 1 212 ? 9.395 34.815 -15.944 0.59 19.31 212 SER A C 1
ATOM 1669 C C B SER A 1 212 ? 9.398 34.818 -15.953 0.41 19.05 212 SER A C 1
ATOM 1670 O O A SER A 1 212 ? 10.083 33.813 -15.689 0.59 20.73 212 SER A O 1
ATOM 1671 O O B SER A 1 212 ? 10.089 33.818 -15.709 0.41 20.32 212 SER A O 1
ATOM 1676 N N . ILE A 1 213 ? 9.710 36.034 -15.496 1.00 18.37 213 ILE A N 1
ATOM 1677 C CA . ILE A 1 213 ? 10.917 36.244 -14.697 1.00 19.35 213 ILE A CA 1
ATOM 1678 C C . ILE A 1 213 ? 10.804 35.515 -13.375 1.00 19.26 213 ILE A C 1
ATOM 1679 O O . ILE A 1 213 ? 11.744 34.842 -12.944 1.00 21.69 213 ILE A O 1
ATOM 1684 N N . ALA A 1 214 ? 9.642 35.623 -12.719 1.00 18.33 214 ALA A N 1
ATOM 1685 C CA . ALA A 1 214 ? 9.480 34.975 -11.424 1.00 17.68 214 ALA A CA 1
ATOM 1686 C C . ALA A 1 214 ? 9.493 33.465 -11.571 1.00 17.22 214 ALA A C 1
ATOM 1687 O O . ALA A 1 214 ? 10.076 32.762 -10.734 1.00 19.16 214 ALA A O 1
ATOM 1689 N N . GLU A 1 215 ? 8.847 32.950 -12.621 1.00 18.85 215 GLU A N 1
ATOM 1690 C CA . GLU A 1 215 ? 8.813 31.508 -12.828 1.00 19.77 215 GLU A CA 1
ATOM 1691 C C . GLU A 1 215 ? 10.209 30.970 -13.093 1.00 19.62 215 GLU A C 1
ATOM 1692 O O . GLU A 1 215 ? 10.621 29.963 -12.508 1.00 20.42 215 GLU A O 1
ATOM 1698 N N . ALA A 1 216 ? 10.969 31.650 -13.952 1.00 20.17 216 ALA A N 1
ATOM 1699 C CA . ALA A 1 216 ? 12.315 31.176 -14.252 1.00 20.57 216 ALA A CA 1
ATOM 1700 C C . ALA A 1 216 ? 13.185 31.190 -12.999 1.00 21.78 216 ALA A C 1
ATOM 1701 O O . ALA A 1 216 ? 13.901 30.224 -12.711 1.00 24.98 216 ALA A O 1
ATOM 1703 N N . ALA A 1 217 ? 13.129 32.280 -12.233 1.00 21.17 217 ALA A N 1
ATOM 1704 C CA . ALA A 1 217 ? 13.965 32.381 -11.043 1.00 21.76 217 ALA A CA 1
ATOM 1705 C C . ALA A 1 217 ? 13.604 31.310 -10.016 1.00 21.65 217 ALA A C 1
ATOM 1706 O O . ALA A 1 217 ? 14.489 30.668 -9.436 1.00 23.59 217 ALA A O 1
ATOM 1708 N N . PHE A 1 218 ? 12.313 31.076 -9.788 1.00 19.15 218 PHE A N 1
ATOM 1709 C CA . PHE A 1 218 ? 11.974 30.043 -8.817 1.00 19.28 218 PHE A CA 1
ATOM 1710 C C . PHE A 1 218 ? 12.380 28.668 -9.328 1.00 19.58 218 PHE A C 1
ATOM 1711 O O . PHE A 1 218 ? 12.965 27.867 -8.588 1.00 21.37 218 PHE A O 1
ATOM 1719 N N . ASN A 1 219 ? 12.089 28.381 -10.598 1.00 19.65 219 ASN A N 1
ATOM 1720 C CA . ASN A 1 219 ? 12.315 27.037 -11.108 1.00 20.46 219 ASN A CA 1
ATOM 1721 C C . ASN A 1 219 ? 13.791 26.737 -11.310 1.00 23.19 219 ASN A C 1
ATOM 1722 O O . ASN A 1 219 ? 14.163 25.565 -11.412 1.00 25.58 219 ASN A O 1
ATOM 1727 N N . LYS A 1 220 ? 14.631 27.767 -11.358 1.00 22.90 220 LYS A N 1
ATOM 1728 C CA . LYS A 1 220 ? 16.072 27.590 -11.408 1.00 25.07 220 LYS A CA 1
ATOM 1729 C C . LYS A 1 220 ? 16.700 27.526 -10.022 1.00 25.48 220 LYS A C 1
ATOM 1730 O O . LYS A 1 220 ? 17.921 27.329 -9.917 1.00 28.43 220 LYS A O 1
ATOM 1736 N N . GLY A 1 221 ? 15.907 27.687 -8.965 1.00 26.08 221 GLY A N 1
ATOM 1737 C CA . GLY A 1 221 ? 16.433 27.661 -7.612 1.00 25.48 221 GLY A CA 1
ATOM 1738 C C . GLY A 1 221 ? 17.126 28.929 -7.172 1.00 26.24 221 GLY A C 1
ATOM 1739 O O . GLY A 1 221 ? 17.974 28.883 -6.273 1.00 29.71 221 GLY A O 1
ATOM 1740 N N . GLU A 1 222 ? 16.813 30.059 -7.796 1.00 26.27 222 GLU A N 1
ATOM 1741 C CA . GLU A 1 222 ? 17.454 31.328 -7.474 1.00 25.70 222 GLU A CA 1
ATOM 1742 C C . GLU A 1 222 ? 16.727 32.109 -6.389 1.00 24.54 222 GLU A C 1
ATOM 1743 O O . GLU A 1 222 ? 17.362 32.897 -5.676 1.00 25.82 222 GLU A O 1
ATOM 1749 N N . THR A 1 223 ? 15.421 31.904 -6.241 1.00 21.59 223 THR A N 1
ATOM 1750 C CA . THR A 1 223 ? 14.624 32.572 -5.222 1.00 22.39 223 THR A CA 1
ATOM 1751 C C . THR A 1 223 ? 13.887 31.526 -4.390 1.00 22.01 223 THR A C 1
ATOM 1752 O O . THR A 1 223 ? 13.494 30.467 -4.892 1.00 23.24 223 THR A O 1
ATOM 1756 N N . ALA A 1 224 ? 13.727 31.814 -3.097 1.00 21.77 224 ALA A N 1
ATOM 1757 C CA . ALA A 1 224 ? 13.207 30.814 -2.172 1.00 20.51 224 ALA A CA 1
ATOM 1758 C C . ALA A 1 224 ? 11.698 30.670 -2.234 1.00 19.32 224 ALA A C 1
ATOM 1759 O O . ALA A 1 224 ? 11.173 29.642 -1.781 1.00 20.50 224 ALA A O 1
ATOM 1761 N N . MET A 1 225 ? 10.990 31.666 -2.768 1.00 18.33 225 MET A N 1
ATOM 1762 C CA . MET A 1 225 ? 9.539 31.657 -2.721 1.00 18.15 225 MET A CA 1
ATOM 1763 C C . MET A 1 225 ? 8.992 32.323 -3.967 1.00 16.49 225 MET A C 1
ATOM 1764 O O . MET A 1 225 ? 9.616 33.216 -4.551 1.00 18.13 225 MET A O 1
ATOM 1769 N N . THR A 1 226 ? 7.791 31.907 -4.336 1.00 16.46 226 THR A N 1
ATOM 1770 C CA . THR A 1 226 ? 7.019 32.595 -5.350 1.00 16.03 226 THR A CA 1
ATOM 1771 C C . THR A 1 226 ? 5.557 32.540 -4.921 1.00 15.40 226 THR A C 1
ATOM 1772 O O . THR A 1 226 ? 5.203 31.900 -3.919 1.00 16.58 226 THR A O 1
ATOM 1776 N N . ILE A 1 227 ? 4.710 33.268 -5.641 1.00 14.73 227 ILE A N 1
ATOM 1777 C CA . ILE A 1 227 ? 3.267 33.256 -5.416 1.00 14.14 227 ILE A CA 1
ATOM 1778 C C . ILE A 1 227 ? 2.651 32.896 -6.756 1.00 14.25 227 ILE A C 1
ATOM 1779 O O . ILE A 1 227 ? 2.915 33.567 -7.761 1.00 14.86 227 ILE A O 1
ATOM 1784 N N . ASN A 1 228 ? 1.910 31.795 -6.798 1.00 14.71 228 ASN A N 1
ATOM 1785 C CA . ASN A 1 228 ? 1.361 31.348 -8.070 1.00 13.80 228 ASN A CA 1
ATOM 1786 C C . ASN A 1 228 ? 0.228 30.370 -7.810 1.00 14.92 228 ASN A C 1
ATOM 1787 O O . ASN A 1 228 ? -0.056 29.993 -6.663 1.00 15.96 228 ASN A O 1
ATOM 1792 N N . GLY A 1 229 ? -0.428 29.975 -8.896 1.00 13.68 229 GLY A N 1
ATOM 1793 C CA . GLY A 1 229 ? -1.595 29.125 -8.825 1.00 13.84 229 GLY A CA 1
ATOM 1794 C C . GLY A 1 229 ? -1.274 27.709 -9.279 1.00 14.95 229 GLY A C 1
ATOM 1795 O O . GLY A 1 229 ? -0.140 27.394 -9.669 1.00 15.71 229 GLY A O 1
ATOM 1796 N N . PRO A 1 230 ? -2.273 26.825 -9.250 1.00 15.15 230 PRO A N 1
ATOM 1797 C CA . PRO A 1 230 ? -2.002 25.400 -9.520 1.00 14.89 230 PRO A CA 1
ATOM 1798 C C . PRO A 1 230 ? -1.470 25.137 -10.906 1.00 15.38 230 PRO A C 1
ATOM 1799 O O . PRO A 1 230 ? -0.721 24.168 -11.097 1.00 16.37 230 PRO A O 1
ATOM 1803 N N . TRP A 1 231 ? -1.835 25.968 -11.885 1.00 14.84 231 TRP A N 1
ATOM 1804 C CA . TRP A 1 231 ? -1.374 25.743 -13.249 1.00 16.13 231 TRP A CA 1
ATOM 1805 C C . TRP A 1 231 ? 0.149 25.802 -13.347 1.00 16.81 231 TRP A C 1
ATOM 1806 O O . TRP A 1 231 ? 0.722 25.322 -14.336 1.00 19.12 231 TRP A O 1
ATOM 1817 N N . ALA A 1 232 ? 0.812 26.394 -12.359 1.00 16.12 232 ALA A N 1
ATOM 1818 C CA . ALA A 1 232 ? 2.256 26.563 -12.392 1.00 16.81 232 ALA A CA 1
ATOM 1819 C C . ALA A 1 232 ? 3.004 25.342 -11.883 1.00 18.12 232 ALA A C 1
ATOM 1820 O O . ALA A 1 232 ? 4.217 25.255 -12.087 1.00 17.65 232 ALA A O 1
ATOM 1822 N N . TRP A 1 233 ? 2.315 24.397 -11.238 1.00 17.96 233 TRP A N 1
ATOM 1823 C CA . TRP A 1 233 ? 3.024 23.357 -10.499 1.00 18.79 233 TRP A CA 1
ATOM 1824 C C . TRP A 1 233 ? 3.756 22.389 -11.420 1.00 19.94 233 TRP A C 1
ATOM 1825 O O . TRP A 1 233 ? 4.803 21.860 -11.043 1.00 20.61 233 TRP A O 1
ATOM 1836 N N . SER A 1 234 ? 3.220 22.117 -12.607 1.00 20.96 234 SER A N 1
ATOM 1837 C CA . SER A 1 234 ? 3.858 21.084 -13.410 1.00 22.38 234 SER A CA 1
ATOM 1838 C C . SER A 1 234 ? 5.207 21.543 -13.960 1.00 22.14 234 SER A C 1
ATOM 1839 O O . SER A 1 234 ? 6.126 20.726 -14.093 1.00 23.93 234 SER A O 1
ATOM 1842 N N . ASN A 1 235 ? 5.370 22.840 -14.239 1.00 20.68 235 ASN A N 1
ATOM 1843 C CA . ASN A 1 235 ? 6.700 23.316 -14.621 1.00 21.09 235 ASN A CA 1
ATOM 1844 C C . ASN A 1 235 ? 7.681 23.246 -13.460 1.00 21.55 235 ASN A C 1
ATOM 1845 O O . ASN A 1 235 ? 8.875 23.019 -13.687 1.00 21.77 235 ASN A O 1
ATOM 1850 N N . ILE A 1 236 ? 7.216 23.466 -12.225 1.00 21.14 236 ILE A N 1
ATOM 1851 C CA . ILE A 1 236 ? 8.111 23.291 -11.083 1.00 19.88 236 ILE A CA 1
ATOM 1852 C C . ILE A 1 236 ? 8.534 21.831 -10.963 1.00 21.20 236 ILE A C 1
ATOM 1853 O O . ILE A 1 236 ? 9.704 21.533 -10.703 1.00 22.36 236 ILE A O 1
ATOM 1858 N N . ASP A 1 237 ? 7.595 20.902 -11.174 1.00 22.67 237 ASP A N 1
ATOM 1859 C CA . ASP A 1 237 ? 7.920 19.474 -11.125 1.00 24.67 237 ASP A CA 1
ATOM 1860 C C . ASP A 1 237 ? 9.054 19.143 -12.085 1.00 26.05 237 ASP A C 1
ATOM 1861 O O . ASP A 1 237 ? 10.040 18.490 -11.717 1.00 27.28 237 ASP A O 1
ATOM 1866 N N . THR A 1 238 ? 8.922 19.567 -13.337 1.00 25.75 238 THR A N 1
ATOM 1867 C CA . THR A 1 238 ? 9.933 19.195 -14.318 1.00 28.88 238 THR A CA 1
ATOM 1868 C C . THR A 1 238 ? 11.262 19.900 -14.076 1.00 27.11 238 THR A C 1
ATOM 1869 O O . THR A 1 238 ? 12.288 19.464 -14.618 1.00 28.38 238 THR A O 1
ATOM 1873 N N . SER A 1 239 ? 11.272 20.958 -13.260 1.00 26.62 239 SER A N 1
ATOM 1874 C CA A SER A 1 239 ? 12.486 21.677 -12.890 0.57 27.22 239 SER A CA 1
ATOM 1875 C CA B SER A 1 239 ? 12.523 21.631 -12.946 0.43 26.88 239 SER A CA 1
ATOM 1876 C C . SER A 1 239 ? 13.277 20.980 -11.796 1.00 27.07 239 SER A C 1
ATOM 1877 O O . SER A 1 239 ? 14.419 21.376 -11.534 1.00 28.35 239 SER A O 1
ATOM 1882 N N . ALA A 1 240 ? 12.683 19.987 -11.130 1.00 26.49 240 ALA A N 1
ATOM 1883 C CA . ALA A 1 240 ? 13.313 19.229 -10.054 1.00 29.42 240 ALA A CA 1
ATOM 1884 C C . ALA A 1 240 ? 13.569 20.057 -8.796 1.00 30.53 240 ALA A C 1
ATOM 1885 O O . ALA A 1 240 ? 14.439 19.716 -7.995 1.00 34.29 240 ALA A O 1
ATOM 1887 N N . VAL A 1 241 ? 12.838 21.140 -8.602 1.00 28.60 241 VAL A N 1
ATOM 1888 C CA . VAL A 1 241 ? 12.884 21.873 -7.344 1.00 28.11 241 VAL A CA 1
ATOM 1889 C C . VAL A 1 241 ? 12.004 21.144 -6.335 1.00 26.46 241 VAL A C 1
ATOM 1890 O O . VAL A 1 241 ? 10.908 20.679 -6.669 1.00 27.16 241 VAL A O 1
ATOM 1894 N N . ASN A 1 242 ? 12.499 21.001 -5.108 1.00 26.50 242 ASN A N 1
ATOM 1895 C CA . ASN A 1 242 ? 11.746 20.386 -4.018 1.00 26.50 242 ASN A CA 1
ATOM 1896 C C . ASN A 1 242 ? 10.903 21.490 -3.392 1.00 25.43 242 ASN A C 1
ATOM 1897 O O . ASN A 1 242 ? 11.399 22.288 -2.591 1.00 26.68 242 ASN A O 1
ATOM 1902 N N . TYR A 1 243 ? 9.627 21.559 -3.764 1.00 23.37 243 TYR A N 1
ATOM 1903 C CA . TYR A 1 243 ? 8.807 22.686 -3.354 1.00 21.85 243 TYR A CA 1
ATOM 1904 C C . TYR A 1 243 ? 7.640 22.250 -2.479 1.00 22.01 243 TYR A C 1
ATOM 1905 O O . TYR A 1 243 ? 7.187 21.097 -2.512 1.00 23.22 243 TYR A O 1
ATOM 1914 N N . GLY A 1 244 ? 7.166 23.210 -1.692 1.00 21.15 244 GLY A N 1
ATOM 1915 C CA . GLY A 1 244 ? 5.937 23.071 -0.943 1.00 21.41 244 GLY A CA 1
ATOM 1916 C C . GLY A 1 244 ? 4.953 24.153 -1.344 1.00 19.69 244 GLY A C 1
ATOM 1917 O O . GLY A 1 244 ? 5.349 25.180 -1.897 1.00 19.69 244 GLY A O 1
ATOM 1918 N N . VAL A 1 245 ? 3.673 23.934 -1.066 1.00 19.02 245 VAL A N 1
ATOM 1919 C CA . VAL A 1 245 ? 2.604 24.890 -1.338 1.00 17.62 245 VAL A CA 1
ATOM 1920 C C . VAL A 1 245 ? 1.905 25.134 -0.010 1.00 18.76 245 VAL A C 1
ATOM 1921 O O . VAL A 1 245 ? 1.444 24.180 0.629 1.00 20.74 245 VAL A O 1
ATOM 1925 N N . THR A 1 246 ? 1.818 26.401 0.415 1.00 16.52 246 THR A N 1
ATOM 1926 C CA . THR A 1 246 ? 1.387 26.672 1.782 1.00 18.43 246 THR A CA 1
ATOM 1927 C C . THR A 1 246 ? 0.538 27.941 1.853 1.00 17.18 246 THR A C 1
ATOM 1928 O O . THR A 1 246 ? 0.331 28.650 0.859 1.00 17.41 246 THR A O 1
ATOM 1932 N N . VAL A 1 247 ? 0.025 28.209 3.055 1.00 18.43 247 VAL A N 1
ATOM 1933 C CA . VAL A 1 247 ? -0.768 29.414 3.288 1.00 19.08 247 VAL A CA 1
ATOM 1934 C C . VAL A 1 247 ? 0.065 30.667 3.010 1.00 18.35 247 VAL A C 1
ATOM 1935 O O . VAL A 1 247 ? 1.267 30.734 3.317 1.00 19.38 247 VAL A O 1
ATOM 1939 N N . LEU A 1 248 ? -0.569 31.656 2.385 1.00 18.01 248 LEU A N 1
ATOM 1940 C CA . LEU A 1 248 ? 0.082 32.925 2.119 1.00 17.64 248 LEU A CA 1
ATOM 1941 C C . LEU A 1 248 ? 0.438 33.594 3.444 1.00 18.97 248 LEU A C 1
ATOM 1942 O O . LEU A 1 248 ? -0.202 33.329 4.470 1.00 19.69 248 LEU A O 1
ATOM 1947 N N . PRO A 1 249 ? 1.453 34.455 3.454 1.00 19.12 249 PRO A N 1
ATOM 1948 C CA . PRO A 1 249 ? 1.841 35.121 4.704 1.00 19.86 249 PRO A CA 1
ATOM 1949 C C . PRO A 1 249 ? 0.732 36.060 5.143 1.00 19.43 249 PRO A C 1
ATOM 1950 O O . PRO A 1 249 ? -0.050 36.543 4.320 1.00 19.35 249 PRO A O 1
ATOM 1954 N N . THR A 1 250 ? 0.654 36.299 6.457 1.00 19.13 250 THR A N 1
ATOM 1955 C CA . THR A 1 250 ? -0.255 37.310 6.978 1.00 19.72 250 THR A CA 1
ATOM 1956 C C . THR A 1 250 ? 0.367 38.700 6.869 1.00 18.78 250 THR A C 1
ATOM 1957 O O . THR A 1 250 ? 1.591 38.865 6.792 1.00 20.31 250 THR A O 1
ATOM 1961 N N . PHE A 1 251 ? -0.494 39.715 6.885 1.00 19.93 251 PHE A N 1
ATOM 1962 C CA . PHE A 1 251 ? -0.063 41.110 6.882 1.00 20.18 251 PHE A CA 1
ATOM 1963 C C . PHE A 1 251 ? -0.792 41.815 8.010 1.00 22.34 251 PHE A C 1
ATOM 1964 O O . PHE A 1 251 ? -2.026 41.770 8.076 1.00 21.43 251 PHE A O 1
ATOM 1972 N N . LYS A 1 252 ? -0.030 42.424 8.917 1.00 23.06 252 LYS A N 1
ATOM 1973 C CA . LYS A 1 252 ? -0.596 43.000 10.137 1.00 24.76 252 LYS A CA 1
ATOM 1974 C C . LYS A 1 252 ? -1.462 41.977 10.877 1.00 26.31 252 LYS A C 1
ATOM 1975 O O . LYS A 1 252 ? -2.491 42.306 11.474 1.00 27.00 252 LYS A O 1
ATOM 1981 N N . GLY A 1 253 ? -1.022 40.715 10.848 1.00 24.29 253 GLY A N 1
ATOM 1982 C CA . GLY A 1 253 ? -1.704 39.642 11.537 1.00 24.58 253 GLY A CA 1
ATOM 1983 C C . GLY A 1 253 ? -2.959 39.144 10.858 1.00 23.16 253 GLY A C 1
ATOM 1984 O O . GLY A 1 253 ? -3.618 38.241 11.397 1.00 25.25 253 GLY A O 1
ATOM 1985 N N . GLN A 1 254 ? -3.309 39.693 9.690 1.00 20.57 254 GLN A N 1
ATOM 1986 C CA . GLN A 1 254 ? -4.493 39.347 8.919 1.00 20.91 254 GLN A CA 1
ATOM 1987 C C . GLN A 1 254 ? -4.119 38.436 7.758 1.00 19.59 254 GLN A C 1
ATOM 1988 O O . GLN A 1 254 ? -3.067 38.609 7.149 1.00 18.43 254 GLN A O 1
ATOM 1994 N N . PRO A 1 255 ? -4.948 37.463 7.402 1.00 19.21 255 PRO A N 1
ATOM 1995 C CA . PRO A 1 255 ? -4.616 36.609 6.258 1.00 18.80 255 PRO A CA 1
ATOM 1996 C C . PRO A 1 255 ? -4.536 37.404 4.961 1.00 18.58 255 PRO A C 1
ATOM 1997 O O . PRO A 1 255 ? -5.285 38.352 4.744 1.00 17.74 255 PRO A O 1
ATOM 2001 N N . SER A 1 256 ? -3.605 37.025 4.089 1.00 18.14 256 SER A N 1
ATOM 2002 C CA . SER A 1 256 ? -3.697 37.518 2.725 1.00 17.22 256 SER A CA 1
ATOM 2003 C C . SER A 1 256 ? -4.983 36.975 2.119 1.00 17.71 256 SER A C 1
ATOM 2004 O O . SER A 1 256 ? -5.380 35.843 2.400 1.00 19.34 256 SER A O 1
ATOM 2007 N N . LYS A 1 257 ? -5.652 37.783 1.289 1.00 15.82 257 LYS A N 1
ATOM 2008 C CA . LYS A 1 257 ? -6.988 37.447 0.787 1.00 15.25 257 LYS A CA 1
ATOM 2009 C C . LYS A 1 257 ? -6.979 37.348 -0.733 1.00 15.40 257 LYS A C 1
ATOM 2010 O O . LYS A 1 257 ? -7.356 38.301 -1.423 1.00 17.18 257 LYS A O 1
ATOM 2016 N N . PRO A 1 258 ? -6.586 36.210 -1.296 1.00 16.24 258 PRO A N 1
ATOM 2017 C CA . PRO A 1 258 ? -6.585 36.105 -2.758 1.00 16.80 258 PRO A CA 1
ATOM 2018 C C . PRO A 1 258 ? -8.001 36.191 -3.301 1.00 16.64 258 PRO A C 1
ATOM 2019 O O . PRO A 1 258 ? -8.967 35.786 -2.650 1.00 16.62 258 PRO A O 1
ATOM 2023 N N . PHE A 1 259 ? -8.118 36.752 -4.500 1.00 15.43 259 PHE A N 1
ATOM 2024 C CA . PHE A 1 259 ? -9.374 36.681 -5.229 1.00 15.39 259 PHE A CA 1
ATOM 2025 C C . PHE A 1 259 ? -9.468 35.308 -5.886 1.00 15.20 259 PHE A C 1
ATOM 2026 O O . PHE A 1 259 ? -8.579 34.909 -6.654 1.00 17.22 259 PHE A O 1
ATOM 2034 N N . VAL A 1 260 ? -10.532 34.591 -5.574 1.00 14.15 260 VAL A N 1
ATOM 2035 C CA . VAL A 1 260 ? -10.693 33.209 -5.997 1.00 12.69 260 VAL A CA 1
ATOM 2036 C C . VAL A 1 260 ? -11.416 33.208 -7.335 1.00 14.33 260 VAL A C 1
ATOM 2037 O O . VAL A 1 260 ? -12.487 33.811 -7.477 1.00 14.48 260 VAL A O 1
ATOM 2041 N N . GLY A 1 261 ? -10.836 32.527 -8.305 1.00 14.56 261 GLY A N 1
ATOM 2042 C CA . GLY A 1 261 ? -11.395 32.421 -9.643 1.00 13.78 261 GLY A CA 1
ATOM 2043 C C . GLY A 1 261 ? -11.928 31.017 -9.864 1.00 14.45 261 GLY A C 1
ATOM 2044 O O . GLY A 1 261 ? -11.324 30.034 -9.428 1.00 16.72 261 GLY A O 1
ATOM 2045 N N . VAL A 1 262 ? -13.060 30.923 -10.533 1.00 13.26 262 VAL A N 1
ATOM 2046 C CA . VAL A 1 262 ? -13.557 29.631 -10.974 1.00 13.32 262 VAL A CA 1
ATOM 2047 C C . VAL A 1 262 ? -13.362 29.598 -12.481 1.00 13.44 262 VAL A C 1
ATOM 2048 O O . VAL A 1 262 ? -14.043 30.333 -13.211 1.00 14.24 262 VAL A O 1
ATOM 2052 N N . LEU A 1 263 ? -12.408 28.780 -12.950 1.00 12.26 263 LEU A N 1
ATOM 2053 C CA . LEU A 1 263 ? -12.279 28.551 -14.386 1.00 11.72 263 LEU A CA 1
ATOM 2054 C C . LEU A 1 263 ? -13.623 28.034 -14.881 1.00 12.38 263 LEU A C 1
ATOM 2055 O O . LEU A 1 263 ? -14.157 27.066 -14.336 1.00 14.07 263 LEU A O 1
ATOM 2060 N N . SER A 1 264 ? -14.165 28.674 -15.910 1.00 12.68 264 SER A N 1
ATOM 2061 C CA . SER A 1 264 ? -15.532 28.413 -16.341 1.00 12.56 264 SER A CA 1
ATOM 2062 C C . SER A 1 264 ? -15.569 28.371 -17.858 1.00 13.03 264 SER A C 1
ATOM 2063 O O . SER A 1 264 ? -14.702 28.942 -18.526 1.00 13.27 264 SER A O 1
ATOM 2066 N N . ALA A 1 265 ? -16.572 27.669 -18.399 1.00 13.21 265 ALA A N 1
ATOM 2067 C CA . ALA A 1 265 ? -16.713 27.468 -19.840 1.00 12.49 265 ALA A CA 1
ATOM 2068 C C . ALA A 1 265 ? -18.074 28.004 -20.261 1.00 12.45 265 ALA A C 1
ATOM 2069 O O . ALA A 1 265 ? -19.112 27.450 -19.885 1.00 14.11 265 ALA A O 1
ATOM 2071 N N . GLY A 1 266 ? -18.067 29.080 -21.036 1.00 13.47 266 GLY A N 1
ATOM 2072 C CA . GLY A 1 266 ? -19.280 29.673 -21.561 1.00 13.62 266 GLY A CA 1
ATOM 2073 C C . GLY A 1 266 ? -19.489 29.260 -23.005 1.00 14.33 266 GLY A C 1
ATOM 2074 O O . GLY A 1 266 ? -18.535 28.948 -23.723 1.00 14.73 266 GLY A O 1
ATOM 2075 N N . ILE A 1 267 ? -20.753 29.268 -23.421 1.00 14.59 267 ILE A N 1
ATOM 2076 C CA . ILE A 1 267 ? -21.145 28.941 -24.790 1.00 14.60 267 ILE A CA 1
ATOM 2077 C C . ILE A 1 267 ? -21.516 30.228 -25.510 1.00 15.43 267 ILE A C 1
ATOM 2078 O O . ILE A 1 267 ? -22.361 30.999 -25.032 1.00 16.21 267 ILE A O 1
ATOM 2083 N N . ASN A 1 268 ? -20.852 30.477 -26.640 1.00 15.91 268 ASN A N 1
ATOM 2084 C CA . ASN A 1 268 ? -21.119 31.663 -27.457 1.00 15.08 268 ASN A CA 1
ATOM 2085 C C . ASN A 1 268 ? -22.593 31.703 -27.863 1.00 16.08 268 ASN A C 1
ATOM 2086 O O . ASN A 1 268 ? -23.119 30.736 -28.416 1.00 17.02 268 ASN A O 1
ATOM 2091 N N . ALA A 1 269 ? -23.264 32.823 -27.575 1.00 16.89 269 ALA A N 1
ATOM 2092 C CA . ALA A 1 269 ? -24.659 32.984 -27.994 1.00 18.60 269 ALA A CA 1
ATOM 2093 C C . ALA A 1 269 ? -24.847 32.815 -29.501 1.00 19.70 269 ALA A C 1
ATOM 2094 O O . ALA A 1 269 ? -25.957 32.489 -29.945 1.00 21.24 269 ALA A O 1
ATOM 2096 N N . ALA A 1 270 ? -23.809 33.051 -30.301 1.00 19.86 270 ALA A N 1
ATOM 2097 C CA . ALA A 1 270 ? -23.908 32.918 -31.748 1.00 21.18 270 ALA A CA 1
ATOM 2098 C C . ALA A 1 270 ? -23.550 31.525 -32.255 1.00 18.78 270 ALA A C 1
ATOM 2099 O O . ALA A 1 270 ? -23.615 31.281 -33.464 1.00 21.22 270 ALA A O 1
ATOM 2101 N N . SER A 1 271 ? -23.183 30.610 -31.378 1.00 19.33 271 SER A N 1
ATOM 2102 C CA . SER A 1 271 ? -22.787 29.282 -31.824 1.00 17.12 271 SER A CA 1
ATOM 2103 C C . SER A 1 271 ? -23.991 28.545 -32.403 1.00 17.67 271 SER A C 1
ATOM 2104 O O . SER A 1 271 ? -25.054 28.497 -31.768 1.00 17.68 271 SER A O 1
ATOM 2107 N N . PRO A 1 272 ? -23.870 27.960 -33.594 1.00 17.96 272 PRO A N 1
ATOM 2108 C CA . PRO A 1 272 ? -24.877 27.009 -34.073 1.00 17.44 272 PRO A CA 1
ATOM 2109 C C . PRO A 1 272 ? -24.720 25.617 -33.484 1.00 17.84 272 PRO A C 1
ATOM 2110 O O . PRO A 1 272 ? -25.453 24.707 -33.882 1.00 20.13 272 PRO A O 1
ATOM 2114 N N . ASN A 1 273 ? -23.784 25.446 -32.545 1.00 16.25 273 ASN A N 1
ATOM 2115 C CA . ASN A 1 273 ? -23.455 24.147 -31.976 1.00 16.53 273 ASN A CA 1
ATOM 2116 C C . ASN A 1 273 ? -23.729 24.080 -30.485 1.00 15.48 273 ASN A C 1
ATOM 2117 O O . ASN A 1 273 ? -23.000 23.392 -29.762 1.00 15.50 273 ASN A O 1
ATOM 2122 N N . LYS A 1 274 ? -24.776 24.773 -30.006 1.00 15.91 274 LYS A N 1
ATOM 2123 C CA . LYS A 1 274 ? -24.987 24.851 -28.563 1.00 15.80 274 LYS A CA 1
ATOM 2124 C C . LYS A 1 274 ? -25.265 23.478 -27.971 1.00 15.74 274 LYS A C 1
ATOM 2125 O O . LYS A 1 274 ? -24.817 23.176 -26.857 1.00 16.32 274 LYS A O 1
ATOM 2131 N N . GLU A 1 275 ? -26.028 22.638 -28.688 1.00 15.78 275 GLU A N 1
ATOM 2132 C CA . GLU A 1 275 ? -26.323 21.309 -28.169 1.00 16.53 275 GLU A CA 1
ATOM 2133 C C . GLU A 1 275 ? -25.062 20.444 -28.099 1.00 14.56 275 GLU A C 1
ATOM 2134 O O . GLU A 1 275 ? -24.810 19.775 -27.082 1.00 15.89 275 GLU A O 1
ATOM 2140 N N . LEU A 1 276 ? -24.231 20.469 -29.147 1.00 15.10 276 LEU A N 1
ATOM 2141 C CA . LEU A 1 276 ? -22.975 19.719 -29.080 1.00 15.45 276 LEU A CA 1
ATOM 2142 C C . LEU A 1 276 ? -22.063 20.253 -27.988 1.00 13.94 276 LEU A C 1
ATOM 2143 O O . LEU A 1 276 ? -21.350 19.481 -27.338 1.00 14.65 276 LEU A O 1
ATOM 2148 N N . ALA A 1 277 ? -22.029 21.578 -27.807 1.00 14.23 277 ALA A N 1
ATOM 2149 C CA . ALA A 1 277 ? -21.179 22.148 -26.769 1.00 14.04 277 ALA A CA 1
ATOM 2150 C C . ALA A 1 277 ? -21.604 21.659 -25.394 1.00 13.89 277 ALA A C 1
ATOM 2151 O O . ALA A 1 277 ? -20.757 21.331 -24.555 1.00 14.01 277 ALA A O 1
ATOM 2153 N N . LYS A 1 278 ? -22.918 21.607 -25.145 1.00 14.74 278 LYS A N 1
ATOM 2154 C CA . LYS A 1 278 ? -23.413 21.083 -23.876 1.00 15.58 278 LYS A CA 1
ATOM 2155 C C . LYS A 1 278 ? -23.026 19.621 -23.681 1.00 14.95 278 LYS A C 1
ATOM 2156 O O . LYS A 1 278 ? -22.623 19.221 -22.578 1.00 15.66 278 LYS A O 1
ATOM 2162 N N A GLU A 1 279 ? -23.152 18.805 -24.734 0.60 15.44 279 GLU A N 1
ATOM 2163 N N B GLU A 1 279 ? -23.142 18.809 -24.735 0.40 15.24 279 GLU A N 1
ATOM 2164 C CA A GLU A 1 279 ? -22.790 17.392 -24.622 0.60 15.69 279 GLU A CA 1
ATOM 2165 C CA B GLU A 1 279 ? -22.791 17.397 -24.616 0.40 15.49 279 GLU A CA 1
ATOM 2166 C C A GLU A 1 279 ? -21.307 17.246 -24.314 0.60 15.28 279 GLU A C 1
ATOM 2167 C C B GLU A 1 279 ? -21.305 17.231 -24.331 0.40 15.33 279 GLU A C 1
ATOM 2168 O O A GLU A 1 279 ? -20.916 16.466 -23.431 0.60 14.99 279 GLU A O 1
ATOM 2169 O O B GLU A 1 279 ? -20.911 16.410 -23.490 0.40 15.55 279 GLU A O 1
ATOM 2180 N N . PHE A 1 280 ? -20.468 18.006 -25.020 1.00 14.62 280 PHE A N 1
ATOM 2181 C CA . PHE A 1 280 ? -19.034 17.974 -24.750 1.00 14.87 280 PHE A CA 1
ATOM 2182 C C . PHE A 1 280 ? -18.728 18.367 -23.306 1.00 14.86 280 PHE A C 1
ATOM 2183 O O . PHE A 1 280 ? -17.986 17.669 -22.606 1.00 14.78 280 PHE A O 1
ATOM 2191 N N . LEU A 1 281 ? -19.288 19.489 -22.843 1.00 14.90 281 LEU A N 1
ATOM 2192 C CA . LEU A 1 281 ? -18.916 20.008 -21.530 1.00 13.79 281 LEU A CA 1
ATOM 2193 C C . LEU A 1 281 ? -19.436 19.114 -20.407 1.00 14.96 281 LEU A C 1
ATOM 2194 O O . LEU A 1 281 ? -18.693 18.797 -19.462 1.00 15.10 281 LEU A O 1
ATOM 2199 N N . GLU A 1 282 ? -20.718 18.706 -20.479 1.00 15.05 282 GLU A N 1
ATOM 2200 C CA . GLU A 1 282 ? -21.298 17.922 -19.391 1.00 15.80 282 GLU A CA 1
ATOM 2201 C C . GLU A 1 282 ? -20.791 16.491 -19.389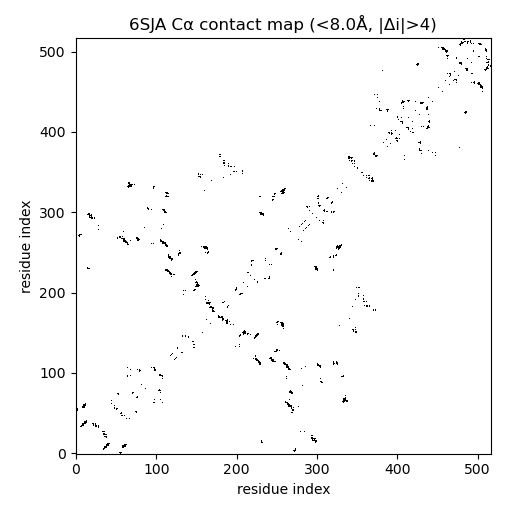 1.00 17.09 282 GLU A C 1
ATOM 2202 O O . GLU A 1 282 ? -20.521 15.936 -18.322 1.00 18.81 282 GLU A O 1
ATOM 2208 N N . ASN A 1 283 ? -20.694 15.859 -20.562 1.00 16.78 283 ASN A N 1
ATOM 2209 C CA . ASN A 1 283 ? -20.558 14.410 -20.633 1.00 16.30 283 ASN A CA 1
ATOM 2210 C C . ASN A 1 283 ? -19.186 13.939 -21.074 1.00 15.99 283 ASN A C 1
ATOM 2211 O O . ASN A 1 283 ? -18.913 12.715 -21.057 1.00 17.57 283 ASN A O 1
ATOM 2216 N N . TYR A 1 284 ? -18.307 14.867 -21.426 1.00 15.57 284 TYR A N 1
ATOM 2217 C CA . TYR A 1 284 ? -16.922 14.527 -21.725 1.00 15.94 284 TYR A CA 1
ATOM 2218 C C . TYR A 1 284 ? -15.945 15.277 -20.837 1.00 16.55 284 TYR A C 1
ATOM 2219 O O . TYR A 1 284 ? -15.078 14.651 -20.222 1.00 17.19 284 TYR A O 1
ATOM 2228 N N . LEU A 1 285 ? -16.056 16.608 -20.744 1.00 16.03 285 LEU A N 1
ATOM 2229 C CA . LEU A 1 285 ? -15.084 17.326 -19.927 1.00 15.53 285 LEU A CA 1
ATOM 2230 C C . LEU A 1 285 ? -15.364 17.153 -18.440 1.00 15.75 285 LEU A C 1
ATOM 2231 O O . LEU A 1 285 ? -14.462 16.800 -17.669 1.00 15.50 285 LEU A O 1
ATOM 2236 N N . LEU A 1 286 ? -16.605 17.402 -18.013 1.00 15.80 286 LEU A N 1
ATOM 2237 C CA . LEU A 1 286 ? -16.942 17.364 -16.583 1.00 15.04 286 LEU A CA 1
ATOM 2238 C C . LEU A 1 286 ? -17.225 15.937 -16.099 1.00 16.95 286 LEU A C 1
ATOM 2239 O O . LEU A 1 286 ? -18.280 15.604 -15.546 1.00 18.89 286 LEU A O 1
ATOM 2244 N N . THR A 1 287 ? -16.232 15.090 -16.331 1.00 17.95 287 THR A N 1
ATOM 2245 C CA . THR A 1 287 ? -16.201 13.720 -15.851 1.00 17.43 287 THR A CA 1
ATOM 2246 C C . THR A 1 287 ? -14.845 13.503 -15.198 1.00 18.04 287 THR A C 1
ATOM 2247 O O . THR A 1 287 ? -13.920 14.291 -15.394 1.00 17.46 287 THR A O 1
ATOM 2251 N N . ASP A 1 288 ? -14.719 12.432 -14.403 1.00 18.77 288 ASP A N 1
ATOM 2252 C CA . ASP A 1 288 ? -13.416 12.155 -13.803 1.00 20.08 288 ASP A CA 1
ATOM 2253 C C . ASP A 1 288 ? -12.340 12.034 -14.876 1.00 20.83 288 ASP A C 1
ATOM 2254 O O . ASP A 1 288 ? -11.238 12.585 -14.735 1.00 20.39 288 ASP A O 1
ATOM 2259 N N . GLU A 1 289 ? -12.640 11.313 -15.958 1.00 20.72 289 GLU A N 1
ATOM 2260 C CA . GLU A 1 289 ? -11.621 11.083 -16.978 1.00 23.18 289 GLU A CA 1
ATOM 2261 C C . GLU A 1 289 ? -11.299 12.356 -17.750 1.00 19.70 289 GLU A C 1
ATOM 2262 O O . GLU A 1 289 ? -10.145 12.577 -18.141 1.00 20.28 289 GLU A O 1
ATOM 2268 N N . GLY A 1 290 ? -12.302 13.203 -17.985 1.00 18.06 290 GLY A N 1
ATOM 2269 C CA . GLY A 1 290 ? -12.060 14.423 -18.739 1.00 16.52 290 GLY A CA 1
ATOM 2270 C C . GLY A 1 290 ? -11.234 15.422 -17.952 1.00 15.87 290 GLY A C 1
ATOM 2271 O O . GLY A 1 290 ? -10.267 15.995 -18.465 1.00 16.55 290 GLY A O 1
ATOM 2272 N N . LEU A 1 291 ? -11.614 15.650 -16.695 1.00 15.47 291 LEU A N 1
ATOM 2273 C CA . LEU A 1 291 ? -10.842 16.557 -15.858 1.00 16.34 291 LEU A CA 1
ATOM 2274 C C . LEU A 1 291 ? -9.444 16.014 -15.581 1.00 17.93 291 LEU A C 1
ATOM 2275 O O . LEU A 1 291 ? -8.485 16.789 -15.512 1.00 18.05 291 LEU A O 1
ATOM 2280 N N . GLU A 1 292 ? -9.299 14.697 -15.443 1.00 17.74 292 GLU A N 1
ATOM 2281 C CA . GLU A 1 292 ? -7.960 14.141 -15.262 1.00 20.62 292 GLU A CA 1
ATOM 2282 C C . GLU A 1 292 ? -7.072 14.431 -16.467 1.00 19.51 292 GLU A C 1
ATOM 2283 O O . GLU A 1 292 ? -5.886 14.746 -16.311 1.00 19.83 292 GLU A O 1
ATOM 2289 N N . ALA A 1 293 ? -7.625 14.334 -17.680 1.00 17.80 293 ALA A N 1
ATOM 2290 C CA . ALA A 1 293 ? -6.817 14.588 -18.872 1.00 18.34 293 ALA A CA 1
ATOM 2291 C C . ALA A 1 293 ? -6.295 16.021 -18.894 1.00 17.12 293 ALA A C 1
ATOM 2292 O O . ALA A 1 293 ? -5.137 16.263 -19.260 1.00 20.25 293 ALA A O 1
ATOM 2294 N N . VAL A 1 294 ? -7.128 16.987 -18.503 1.00 16.75 294 VAL A N 1
ATOM 2295 C CA . VAL A 1 294 ? -6.656 18.369 -18.451 1.00 15.57 294 VAL A CA 1
ATOM 2296 C C . VAL A 1 294 ? -5.675 18.549 -17.300 1.00 16.59 294 VAL A C 1
ATOM 2297 O O . VAL A 1 294 ? -4.617 19.178 -17.452 1.00 18.16 294 VAL A O 1
ATOM 2301 N N . ASN A 1 295 ? -6.013 17.990 -16.138 1.00 16.62 295 ASN A N 1
ATOM 2302 C CA . ASN A 1 295 ? -5.207 18.147 -14.932 1.00 17.89 295 ASN A CA 1
ATOM 2303 C C . ASN A 1 295 ? -3.796 17.580 -15.090 1.00 20.16 295 ASN A C 1
ATOM 2304 O O . ASN A 1 295 ? -2.845 18.114 -14.503 1.00 20.81 295 ASN A O 1
ATOM 2309 N N . LYS A 1 296 ? -3.649 16.475 -15.829 1.00 19.98 296 LYS A N 1
ATOM 2310 C CA . LYS A 1 296 ? -2.324 15.891 -16.057 1.00 22.52 296 LYS A CA 1
ATOM 2311 C C . LYS A 1 296 ? -1.453 16.770 -16.942 1.00 22.26 296 LYS A C 1
ATOM 2312 O O . LYS A 1 296 ? -0.231 16.578 -16.984 1.00 26.81 296 LYS A O 1
ATOM 2318 N N . ASP A 1 297 ? -2.061 17.698 -17.683 1.00 19.88 297 ASP A N 1
ATOM 2319 C CA . ASP A 1 297 ? -1.288 18.635 -18.495 1.00 20.11 297 ASP A CA 1
ATOM 2320 C C . ASP A 1 297 ? -0.826 19.796 -17.614 1.00 21.10 297 ASP A C 1
ATOM 2321 O O . ASP A 1 297 ? 0.371 19.940 -17.341 1.00 22.42 297 ASP A O 1
ATOM 2326 N N . LYS A 1 298 ? -1.768 20.601 -17.110 1.00 19.92 298 LYS A N 1
ATOM 2327 C CA . LYS A 1 298 ? -1.477 21.638 -16.123 1.00 19.50 298 LYS A CA 1
ATOM 2328 C C . LYS A 1 298 ? -2.521 21.492 -15.023 1.00 18.27 298 LYS A C 1
ATOM 2329 O O . LYS A 1 298 ? -3.725 21.410 -15.324 1.00 17.53 298 LYS A O 1
ATOM 2335 N N . PRO A 1 299 ? -2.125 21.443 -13.753 1.00 18.31 299 PRO A N 1
ATOM 2336 C CA . PRO A 1 299 ? -3.124 21.206 -12.706 1.00 17.59 299 PRO A CA 1
ATOM 2337 C C . PRO A 1 299 ? -4.187 22.295 -12.697 1.00 16.88 299 PRO A C 1
ATOM 2338 O O . PRO A 1 299 ? -3.896 23.492 -12.797 1.00 18.38 299 PRO A O 1
ATOM 2342 N N . LEU A 1 300 ? -5.437 21.851 -12.576 1.00 16.54 300 LEU A N 1
ATOM 2343 C CA . LEU A 1 300 ? -6.593 22.736 -12.573 1.00 15.88 300 LEU A CA 1
ATOM 2344 C C . LEU A 1 300 ? -6.826 23.417 -11.232 1.00 17.58 300 LEU A C 1
ATOM 2345 O O . LEU A 1 300 ? -7.503 24.448 -11.188 1.00 18.75 300 LEU A O 1
ATOM 2350 N N . GLY A 1 301 ? -6.341 22.845 -10.137 1.00 19.70 301 GLY A N 1
ATOM 2351 C CA . GLY A 1 301 ? -6.789 23.316 -8.838 1.00 20.73 301 GLY A CA 1
ATOM 2352 C C . GLY A 1 301 ? -7.834 22.394 -8.235 1.00 20.43 301 GLY A C 1
ATOM 2353 O O . GLY A 1 301 ? -7.837 21.186 -8.507 1.00 20.79 301 GLY A O 1
ATOM 2354 N N . ALA A 1 302 ? -8.751 22.951 -7.446 1.00 20.70 302 ALA A N 1
ATOM 2355 C CA . ALA A 1 302 ? -9.842 22.191 -6.830 1.00 21.12 302 ALA A CA 1
ATOM 2356 C C . ALA A 1 302 ? -11.031 22.120 -7.787 1.00 20.27 302 ALA A C 1
ATOM 2357 O O . ALA A 1 302 ? -11.815 23.067 -7.904 1.00 21.97 302 ALA A O 1
ATOM 2359 N N . VAL A 1 303 ? -11.212 20.979 -8.430 1.00 18.44 303 VAL A N 1
ATOM 2360 C CA . VAL A 1 303 ? -12.195 20.900 -9.503 1.00 17.61 303 VAL A CA 1
ATOM 2361 C C . VAL A 1 303 ? -13.621 21.015 -8.972 1.00 18.10 303 VAL A C 1
ATOM 2362 O O . VAL A 1 303 ? -13.922 20.693 -7.809 1.00 20.70 303 VAL A O 1
ATOM 2366 N N . ALA A 1 304 ? -14.516 21.486 -9.843 1.00 17.30 304 ALA A N 1
ATOM 2367 C CA . ALA A 1 304 ? -15.915 21.657 -9.463 1.00 17.73 304 ALA A CA 1
ATOM 2368 C C . ALA A 1 304 ? -16.645 20.323 -9.322 1.00 17.91 304 ALA A C 1
ATOM 2369 O O . ALA A 1 304 ? -17.657 20.249 -8.617 1.00 19.73 304 ALA A O 1
ATOM 2371 N N . LEU A 1 305 ? -16.152 19.275 -9.965 1.00 17.91 305 LEU A N 1
ATOM 2372 C CA . LEU A 1 305 ? -16.805 17.969 -9.951 1.00 18.17 305 LEU A CA 1
ATOM 2373 C C . LEU A 1 305 ? -16.460 17.232 -8.659 1.00 17.92 305 LEU A C 1
ATOM 2374 O O . LEU A 1 305 ? -15.293 16.911 -8.411 1.00 19.53 305 LEU A O 1
ATOM 2379 N N . LYS A 1 306 ? -17.486 16.935 -7.857 1.00 19.46 306 LYS A N 1
ATOM 2380 C CA . LYS A 1 306 ? -17.274 16.378 -6.520 1.00 20.94 306 LYS A CA 1
ATOM 2381 C C . LYS A 1 306 ? -16.503 15.061 -6.558 1.00 22.82 306 LYS A C 1
ATOM 2382 O O . LYS A 1 306 ? -15.592 14.852 -5.747 1.00 22.98 306 LYS A O 1
ATOM 2388 N N . SER A 1 307 ? -16.865 14.153 -7.477 1.00 22.72 307 SER A N 1
ATOM 2389 C CA . SER A 1 307 ? -16.260 12.821 -7.479 1.00 24.66 307 SER A CA 1
ATOM 2390 C C . SER A 1 307 ? -14.751 12.891 -7.668 1.00 24.31 307 SER A C 1
ATOM 2391 O O . SER A 1 307 ? -14.003 12.129 -7.043 1.00 26.63 307 SER A O 1
ATOM 2394 N N . TYR A 1 308 ? -14.283 13.803 -8.519 1.00 23.08 308 TYR A N 1
ATOM 2395 C CA . TYR A 1 308 ? -12.851 13.898 -8.777 1.00 22.16 308 TYR A CA 1
ATOM 2396 C C . TYR A 1 308 ? -12.172 14.752 -7.710 1.00 22.21 308 TYR A C 1
ATOM 2397 O O . TYR A 1 308 ? -11.042 14.460 -7.300 1.00 24.07 308 TYR A O 1
ATOM 2406 N N . GLU A 1 309 ? -12.859 15.795 -7.225 1.00 21.74 309 GLU A N 1
ATOM 2407 C CA . GLU A 1 309 ? -12.262 16.638 -6.194 1.00 21.81 309 GLU A CA 1
ATOM 2408 C C . GLU A 1 309 ? -12.015 15.858 -4.920 1.00 23.95 309 GLU A C 1
ATOM 2409 O O . GLU A 1 309 ? -11.042 16.126 -4.207 1.00 26.23 309 GLU A O 1
ATOM 2415 N N . GLU A 1 310 ? -12.854 14.864 -4.635 1.00 25.42 310 GLU A N 1
ATOM 2416 C CA . GLU A 1 310 ? -12.611 14.045 -3.453 1.00 28.03 310 GLU A CA 1
ATOM 2417 C C . GLU A 1 310 ? -11.262 13.337 -3.517 1.00 28.71 310 GLU A C 1
ATOM 2418 O O . GLU A 1 310 ? -10.628 13.122 -2.480 1.00 29.14 310 GLU A O 1
ATOM 2424 N N . GLU A 1 311 ? -10.795 12.992 -4.715 1.00 28.56 311 GLU A N 1
ATOM 2425 C CA . GLU A 1 311 ? -9.444 12.461 -4.846 1.00 30.53 311 GLU A CA 1
ATOM 2426 C C . GLU A 1 311 ? -8.403 13.569 -4.735 1.00 27.66 311 GLU A C 1
ATOM 2427 O O . GLU A 1 311 ? -7.416 13.434 -4.002 1.00 28.19 311 GLU A O 1
ATOM 2433 N N . LEU A 1 312 ? -8.612 14.683 -5.446 1.00 24.29 312 LEU A N 1
ATOM 2434 C CA . LEU A 1 312 ? -7.587 15.723 -5.480 1.00 21.90 312 LEU A CA 1
ATOM 2435 C C . LEU A 1 312 ? -7.382 16.363 -4.115 1.00 22.74 312 LEU A C 1
ATOM 2436 O O . LEU A 1 312 ? -6.272 16.801 -3.801 1.00 22.32 312 LEU A O 1
ATOM 2441 N N . ALA A 1 313 ? -8.436 16.444 -3.304 1.00 23.46 313 ALA A N 1
ATOM 2442 C CA . ALA A 1 313 ? -8.326 17.083 -1.997 1.00 25.51 313 ALA A CA 1
ATOM 2443 C C . ALA A 1 313 ? -7.341 16.369 -1.074 1.00 25.63 313 ALA A C 1
ATOM 2444 O O . ALA A 1 313 ? -6.923 16.946 -0.068 1.00 26.49 313 ALA A O 1
ATOM 2446 N N . LYS A 1 314 ? -6.957 15.132 -1.387 1.00 26.24 314 LYS A N 1
ATOM 2447 C CA . LYS A 1 314 ? -5.956 14.433 -0.589 1.00 29.16 314 LYS A CA 1
ATOM 2448 C C . LYS A 1 314 ? -4.540 14.936 -0.856 1.00 27.45 314 LYS A C 1
ATOM 2449 O O . LYS A 1 314 ? -3.609 14.566 -0.126 1.00 28.80 314 LYS A O 1
ATOM 2455 N N . ASP A 1 315 ? -4.362 15.752 -1.879 1.00 24.66 315 ASP A N 1
ATOM 2456 C CA . ASP A 1 315 ? -3.057 16.308 -2.207 1.00 22.79 315 ASP A CA 1
ATOM 2457 C C . ASP A 1 315 ? -2.847 17.540 -1.342 1.00 23.35 315 ASP A C 1
ATOM 2458 O O . ASP A 1 315 ? -3.672 18.461 -1.392 1.00 21.98 315 ASP A O 1
ATOM 2463 N N . PRO A 1 316 ? -1.784 17.598 -0.538 1.00 23.19 316 PRO A N 1
ATOM 2464 C CA . PRO A 1 316 ? -1.587 18.779 0.323 1.00 22.73 316 PRO A CA 1
ATOM 2465 C C . PRO A 1 316 ? -1.505 20.085 -0.440 1.00 21.06 316 PRO A C 1
ATOM 2466 O O . PRO A 1 316 ? -1.816 21.137 0.135 1.00 22.08 316 PRO A O 1
ATOM 2470 N N . ARG A 1 317 ? -1.082 20.061 -1.708 1.00 19.74 317 ARG A N 1
ATOM 2471 C CA . ARG A 1 317 ? -1.074 21.294 -2.494 1.00 18.33 317 ARG A CA 1
ATOM 2472 C C . ARG A 1 317 ? -2.490 21.799 -2.744 1.00 17.96 317 ARG A C 1
ATOM 2473 O O . ARG A 1 317 ? -2.716 23.013 -2.791 1.00 17.92 317 ARG A O 1
ATOM 2481 N N . ILE A 1 318 ? -3.437 20.880 -2.975 1.00 18.70 318 ILE A N 1
ATOM 2482 C CA . ILE A 1 318 ? -4.841 21.254 -3.139 1.00 19.70 318 ILE A CA 1
ATOM 2483 C C . ILE A 1 318 ? -5.432 21.728 -1.820 1.00 19.72 318 ILE A C 1
ATOM 2484 O O . ILE A 1 318 ? -6.215 22.688 -1.786 1.00 20.16 318 ILE A O 1
ATOM 2489 N N . ALA A 1 319 ? -5.062 21.080 -0.712 1.00 22.00 319 ALA A N 1
ATOM 2490 C CA . ALA A 1 319 ? -5.532 21.542 0.589 1.00 21.17 3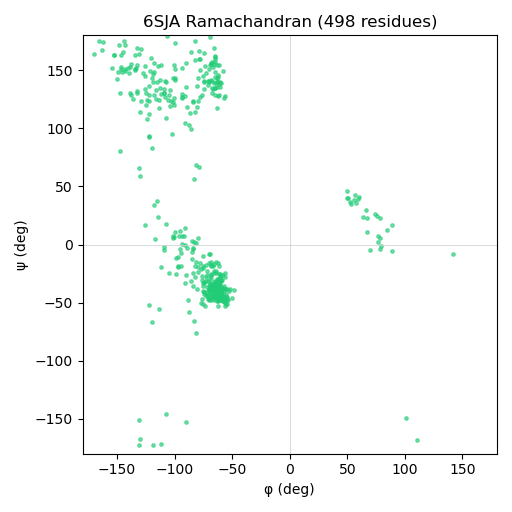19 ALA A CA 1
ATOM 2491 C C . ALA A 1 319 ? -5.066 22.968 0.857 1.00 20.58 319 ALA A C 1
ATOM 2492 O O . ALA A 1 319 ? -5.845 23.811 1.330 1.00 22.25 319 ALA A O 1
ATOM 2494 N N . ALA A 1 320 ? -3.811 23.268 0.507 1.00 19.13 320 ALA A N 1
ATOM 2495 C CA . ALA A 1 320 ? -3.294 24.623 0.674 1.00 18.53 320 ALA A CA 1
ATOM 2496 C C . ALA A 1 320 ? -4.030 25.600 -0.228 1.00 18.12 320 ALA A C 1
ATOM 2497 O O . ALA A 1 320 ? -4.341 26.724 0.187 1.00 18.45 320 ALA A O 1
ATOM 2499 N N . THR A 1 321 ? -4.291 25.194 -1.474 1.00 17.46 321 THR A N 1
ATOM 2500 C CA . THR A 1 321 ? -5.044 26.038 -2.398 1.00 16.90 321 THR A CA 1
ATOM 2501 C C . THR A 1 321 ? -6.379 26.427 -1.781 1.00 16.70 321 THR A C 1
ATOM 2502 O O . THR A 1 321 ? -6.772 27.602 -1.796 1.00 16.09 321 THR A O 1
ATOM 2506 N N . MET A 1 322 ? -7.084 25.448 -1.215 1.00 18.05 322 MET A N 1
ATOM 2507 C CA . MET A 1 322 ? -8.397 25.735 -0.656 1.00 18.84 322 MET A CA 1
ATOM 2508 C C . MET A 1 322 ? -8.311 26.463 0.680 1.00 19.40 322 MET A C 1
ATOM 2509 O O . MET A 1 322 ? -9.222 27.227 1.014 1.00 19.97 322 MET A O 1
ATOM 2514 N N . GLU A 1 323 ? -7.223 26.275 1.435 1.00 18.74 323 GLU A N 1
ATOM 2515 C CA . GLU A 1 323 ? -7.028 27.077 2.641 1.00 20.44 323 GLU A CA 1
ATOM 2516 C C . GLU A 1 323 ? -6.914 28.556 2.288 1.00 19.27 323 GLU A C 1
ATOM 2517 O O . GLU A 1 323 ? -7.564 29.411 2.907 1.00 18.58 323 GLU A O 1
ATOM 2523 N N . ASN A 1 324 ? -6.075 28.874 1.291 1.00 17.08 324 ASN A N 1
ATOM 2524 C CA . ASN A 1 324 ? -5.971 30.249 0.808 1.00 15.45 324 ASN A CA 1
ATOM 2525 C C . ASN A 1 324 ? -7.289 30.742 0.211 1.00 16.37 324 ASN A C 1
ATOM 2526 O O . ASN A 1 324 ? -7.669 31.901 0.412 1.00 17.08 324 ASN A O 1
ATOM 2531 N N . ALA A 1 325 ? -7.986 29.891 -0.546 1.00 16.59 325 ALA A N 1
ATOM 2532 C CA . ALA A 1 325 ? -9.261 30.302 -1.125 1.00 17.35 325 ALA A CA 1
ATOM 2533 C C . ALA A 1 325 ? -10.235 30.720 -0.033 1.00 17.37 325 ALA A C 1
ATOM 2534 O O . ALA A 1 325 ? -10.861 31.784 -0.116 1.00 17.33 325 ALA A O 1
ATOM 2536 N N . GLN A 1 326 ? -10.366 29.890 1.008 1.00 18.16 326 GLN A N 1
ATOM 2537 C CA . GLN A 1 326 ? -11.322 30.155 2.081 1.00 18.39 326 GLN A CA 1
ATOM 2538 C C . GLN A 1 326 ? -11.003 31.445 2.829 1.00 18.93 326 GLN A C 1
ATOM 2539 O O . GLN A 1 326 ? -11.911 32.093 3.378 1.00 19.82 326 GLN A O 1
ATOM 2545 N N . LYS A 1 327 ? -9.722 31.822 2.889 1.00 19.54 327 LYS A N 1
ATOM 2546 C CA A LYS A 1 327 ? -9.353 33.089 3.504 0.61 20.66 327 LYS A CA 1
ATOM 2547 C CA B LYS A 1 327 ? -9.339 33.088 3.499 0.39 19.67 327 LYS A CA 1
ATOM 2548 C C . LYS A 1 327 ? -9.555 34.274 2.568 1.00 20.03 327 LYS A C 1
ATOM 2549 O O . LYS A 1 327 ? -9.627 35.411 3.047 1.00 23.70 327 LYS A O 1
ATOM 2560 N N . GLY A 1 328 ? -9.668 34.030 1.261 1.00 17.94 328 GLY A N 1
ATOM 2561 C CA . GLY A 1 328 ? -9.871 35.075 0.273 1.00 17.38 328 GLY A CA 1
ATOM 2562 C C . GLY A 1 328 ? -11.342 35.319 0.044 1.00 17.71 328 GLY A C 1
ATOM 2563 O O . GLY A 1 328 ? -12.175 35.060 0.916 1.00 19.89 328 GLY A O 1
ATOM 2564 N N . GLU A 1 329 ? -11.679 35.793 -1.159 1.00 17.09 329 GLU A N 1
ATOM 2565 C CA . GLU A 1 329 ? -13.066 36.029 -1.531 1.00 17.05 329 GLU A CA 1
ATOM 2566 C C . GLU A 1 329 ? -13.276 35.577 -2.967 1.00 16.92 329 GLU A C 1
ATOM 2567 O O . GLU A 1 329 ? -12.382 35.694 -3.811 1.00 18.00 329 GLU A O 1
ATOM 2573 N N . ILE A 1 330 ? -14.484 35.087 -3.245 1.00 17.70 330 ILE A N 1
ATOM 2574 C CA . ILE A 1 330 ? -14.860 34.763 -4.612 1.00 16.88 330 ILE A CA 1
ATOM 2575 C C . ILE A 1 330 ? -14.932 36.056 -5.414 1.00 16.89 330 ILE A C 1
ATOM 2576 O O . ILE A 1 330 ? -15.487 37.066 -4.949 1.00 19.18 330 ILE A O 1
ATOM 2581 N N . MET A 1 331 ? -14.348 36.056 -6.614 1.00 15.41 331 MET A N 1
ATOM 2582 C CA . MET A 1 331 ? -14.449 37.259 -7.425 1.00 14.74 331 MET A CA 1
ATOM 2583 C C . MET A 1 331 ? -15.908 37.536 -7.761 1.00 14.45 331 MET A C 1
ATOM 2584 O O . MET A 1 331 ? -16.667 36.607 -8.047 1.00 14.49 331 MET A O 1
ATOM 2589 N N . PRO A 1 332 ? -16.335 38.792 -7.734 1.00 15.80 332 PRO A N 1
ATOM 2590 C CA . PRO A 1 332 ? -17.603 39.145 -8.390 1.00 15.48 332 PRO A CA 1
ATOM 2591 C C . PRO A 1 332 ? -17.527 38.757 -9.856 1.00 15.60 332 PRO A C 1
ATOM 2592 O O . PRO A 1 332 ? -16.452 38.764 -10.458 1.00 15.28 332 PRO A O 1
ATOM 2596 N N . ASN A 1 333 ? -18.678 38.401 -10.434 1.00 16.24 333 ASN A N 1
ATOM 2597 C CA . ASN A 1 333 ? -18.759 38.213 -11.879 1.00 16.30 333 ASN A CA 1
ATOM 2598 C C . ASN A 1 333 ? -19.369 39.417 -12.587 1.00 16.59 333 ASN A C 1
ATOM 2599 O O . ASN A 1 333 ? -19.598 39.364 -13.797 1.00 17.65 333 ASN A O 1
ATOM 2604 N N . ILE A 1 334 ? -19.612 40.505 -11.865 1.00 16.82 334 ILE A N 1
ATOM 2605 C CA . ILE A 1 334 ? -20.387 41.622 -12.399 1.00 18.07 334 ILE A CA 1
ATOM 2606 C C . ILE A 1 334 ? -19.631 42.335 -13.520 1.00 17.97 334 ILE A C 1
ATOM 2607 O O . ILE A 1 334 ? -18.393 42.275 -13.573 1.00 17.81 334 ILE A O 1
ATOM 2612 N N . PRO A 1 335 ? -20.334 43.019 -14.432 1.00 17.18 335 PRO A N 1
ATOM 2613 C CA . PRO A 1 335 ? -19.643 43.689 -15.544 1.00 17.48 335 PRO A CA 1
ATOM 2614 C C . PRO A 1 335 ? -18.575 44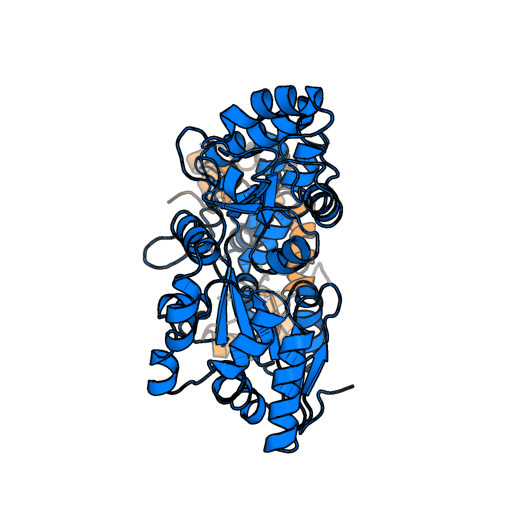.673 -15.101 1.00 19.13 335 PRO A C 1
ATOM 2615 O O . PRO A 1 335 ? -17.602 44.873 -15.832 1.00 20.44 335 PRO A O 1
ATOM 2619 N N . GLN A 1 336 ? -18.711 45.273 -13.914 1.00 18.46 336 GLN A N 1
ATOM 2620 C CA . GLN A 1 336 ? -17.749 46.264 -13.439 1.00 19.25 336 GLN A CA 1
ATOM 2621 C C . GLN A 1 336 ? -16.391 45.665 -13.081 1.00 18.60 336 GLN A C 1
ATOM 2622 O O . GLN A 1 336 ? -15.441 46.425 -12.840 1.00 20.09 336 GLN A O 1
ATOM 2628 N N . MET A 1 337 ? -16.263 44.334 -13.061 1.00 17.60 337 MET A N 1
ATOM 2629 C CA . MET A 1 337 ? -14.997 43.740 -12.626 1.00 18.94 337 MET A CA 1
ATOM 2630 C C . MET A 1 337 ? -13.837 44.085 -13.551 1.00 18.45 337 MET A C 1
ATOM 2631 O O . MET A 1 337 ? -12.702 44.269 -13.086 1.00 17.70 337 MET A O 1
ATOM 2636 N N . SER A 1 338 ? -14.072 44.136 -14.864 1.00 19.70 338 SER A N 1
ATOM 2637 C CA . SER A 1 338 ? -12.935 44.386 -15.745 1.00 21.07 338 SER A CA 1
ATOM 2638 C C . SER A 1 338 ? -12.362 45.782 -15.532 1.00 20.03 338 SER A C 1
ATOM 2639 O O . SER A 1 338 ? -11.144 45.951 -15.470 1.00 18.68 338 SER A O 1
ATOM 2642 N N . ALA A 1 339 ? -13.225 46.785 -15.386 1.00 20.76 339 ALA A N 1
ATOM 2643 C CA . ALA A 1 339 ? -12.740 48.129 -15.106 1.00 18.58 339 ALA A CA 1
ATOM 2644 C C . ALA A 1 339 ? -11.995 48.179 -13.776 1.00 18.77 339 ALA A C 1
ATOM 2645 O O . ALA A 1 339 ? -10.999 48.904 -13.640 1.00 19.49 339 ALA A O 1
ATOM 2647 N N . PHE A 1 340 ? -12.472 47.426 -12.778 1.00 17.70 340 PHE A N 1
ATOM 2648 C CA . PHE A 1 340 ? -11.749 47.319 -11.516 1.00 18.11 340 PHE A CA 1
ATOM 2649 C C . PHE A 1 340 ? -10.336 46.800 -11.751 1.00 15.98 340 PHE A C 1
ATOM 2650 O O . PHE A 1 340 ? -9.361 47.389 -11.278 1.00 16.73 340 PHE A O 1
ATOM 2658 N N . TRP A 1 341 ? -10.204 45.706 -12.511 1.00 15.89 341 TRP A N 1
ATOM 2659 C CA . TRP A 1 341 ? -8.884 45.120 -12.685 1.00 14.92 341 TRP A CA 1
ATOM 2660 C C . TRP A 1 341 ? -7.965 46.040 -13.477 1.00 15.33 341 TRP A C 1
ATOM 2661 O O . TRP A 1 341 ? -6.779 46.173 -13.139 1.00 15.49 341 TRP A O 1
ATOM 2672 N N . TYR A 1 342 ? -8.474 46.658 -14.559 1.00 16.95 342 TYR A N 1
ATOM 2673 C CA . TYR A 1 342 ? -7.613 47.562 -15.324 1.00 17.32 342 TYR A CA 1
ATOM 2674 C C . TYR A 1 342 ? -7.141 48.717 -14.451 1.00 17.26 342 TYR A C 1
ATOM 2675 O O . TYR A 1 342 ? -5.983 49.148 -14.542 1.00 17.90 342 TYR A O 1
ATOM 2684 N N . ALA A 1 343 ? -8.020 49.213 -13.577 1.00 16.74 343 ALA A N 1
ATOM 2685 C CA . ALA A 1 343 ? -7.666 50.337 -12.713 1.00 16.37 343 ALA A CA 1
ATOM 2686 C C . ALA A 1 343 ? -6.604 49.936 -11.697 1.00 16.87 343 ALA A C 1
ATOM 2687 O O . ALA A 1 343 ? -5.634 50.680 -11.464 1.00 17.00 343 ALA A O 1
ATOM 2689 N N . VAL A 1 344 ? -6.791 48.782 -11.049 1.00 16.86 344 VAL A N 1
ATOM 2690 C CA . VAL A 1 344 ? -5.809 48.345 -10.061 1.00 16.89 344 VAL A CA 1
ATOM 2691 C C . VAL A 1 344 ? -4.479 47.993 -10.726 1.00 15.07 344 VAL A C 1
ATOM 2692 O O . VAL A 1 344 ? -3.403 48.220 -10.148 1.00 16.41 344 VAL A O 1
ATOM 2696 N N . ARG A 1 345 ? -4.520 47.423 -11.935 1.00 14.75 345 ARG A N 1
ATOM 2697 C CA A ARG A 1 345 ? -3.277 47.118 -12.647 0.59 15.64 345 ARG A CA 1
ATOM 2698 C CA B ARG A 1 345 ? -3.271 47.117 -12.632 0.41 15.20 345 ARG A CA 1
ATOM 2699 C C . ARG A 1 345 ? -2.403 48.365 -12.774 1.00 15.16 345 ARG A C 1
ATOM 2700 O O . ARG A 1 345 ? -1.198 48.344 -12.467 1.00 16.50 345 ARG A O 1
ATOM 2715 N N . THR A 1 346 ? -3.004 49.468 -13.231 1.00 17.14 346 THR A N 1
ATOM 2716 C CA . THR A 1 346 ? -2.285 50.728 -13.381 1.00 17.85 346 THR A CA 1
ATOM 2717 C C . THR A 1 346 ? -1.777 51.236 -12.039 1.00 17.27 346 THR A C 1
ATOM 2718 O O . THR A 1 346 ? -0.634 51.701 -11.934 1.00 18.57 346 THR A O 1
ATOM 2722 N N . ALA A 1 347 ? -2.606 51.148 -10.995 1.00 17.52 347 ALA A N 1
ATOM 2723 C CA . ALA A 1 347 ? -2.183 51.652 -9.691 1.00 17.25 347 ALA A CA 1
ATOM 2724 C C . ALA A 1 347 ? -0.958 50.911 -9.176 1.00 18.16 347 ALA A C 1
ATOM 2725 O O . ALA A 1 347 ? -0.005 51.532 -8.682 1.00 17.87 347 ALA A O 1
ATOM 2727 N N . VAL A 1 348 ? -0.964 49.580 -9.269 1.00 17.18 348 VAL A N 1
ATOM 2728 C CA . VAL A 1 348 ? 0.180 48.830 -8.751 1.00 17.27 348 VAL A CA 1
ATOM 2729 C C . VAL A 1 348 ? 1.438 49.121 -9.563 1.00 18.01 348 VAL A C 1
ATOM 2730 O O . VAL A 1 348 ? 2.516 49.338 -8.999 1.00 20.34 348 VAL A O 1
ATOM 2734 N N . ILE A 1 349 ? 1.333 49.130 -10.891 1.00 17.55 349 ILE A N 1
ATOM 2735 C CA . ILE A 1 349 ? 2.521 49.398 -11.702 1.00 19.08 349 ILE A CA 1
ATOM 2736 C C . ILE A 1 349 ? 3.068 50.794 -11.433 1.00 19.43 349 ILE A C 1
ATOM 2737 O O . ILE A 1 349 ? 4.286 50.983 -11.314 1.00 20.87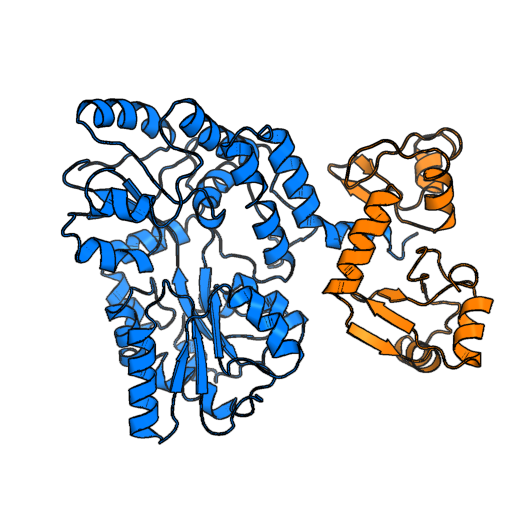 349 ILE A O 1
ATOM 2742 N N . ASN A 1 350 ? 2.181 51.787 -11.317 1.00 19.98 350 ASN A N 1
ATOM 2743 C CA . ASN A 1 350 ? 2.641 53.163 -11.143 1.00 20.27 350 ASN A CA 1
ATOM 2744 C C . ASN A 1 350 ? 3.220 53.387 -9.755 1.00 20.32 350 ASN A C 1
ATOM 2745 O O . ASN A 1 350 ? 4.170 54.158 -9.598 1.00 22.47 350 ASN A O 1
ATOM 2750 N N . ALA A 1 351 ? 2.644 52.755 -8.734 1.00 19.70 351 ALA A N 1
ATOM 2751 C CA . ALA A 1 351 ? 3.203 52.882 -7.393 1.00 20.64 351 ALA A CA 1
ATOM 2752 C C . ALA A 1 351 ? 4.519 52.120 -7.273 1.00 20.66 351 ALA A C 1
ATOM 2753 O O . ALA A 1 351 ? 5.486 52.625 -6.685 1.00 21.05 351 ALA A O 1
ATOM 2755 N N . ALA A 1 352 ? 4.573 50.903 -7.829 1.00 19.65 352 ALA A N 1
ATOM 2756 C CA . ALA A 1 352 ? 5.786 50.095 -7.737 1.00 20.49 352 ALA A CA 1
ATOM 2757 C C . ALA A 1 352 ? 6.962 50.766 -8.436 1.00 20.80 352 ALA A C 1
ATOM 2758 O O . ALA A 1 352 ? 8.115 50.629 -8.005 1.00 21.56 352 ALA A O 1
ATOM 2760 N N . SER A 1 353 ? 6.704 51.453 -9.546 1.00 22.62 353 SER A N 1
ATOM 2761 C CA . SER A 1 353 ? 7.773 52.113 -10.285 1.00 23.98 353 SER A CA 1
ATOM 2762 C C . SER A 1 353 ? 8.109 53.499 -9.749 1.00 25.26 353 SER A C 1
ATOM 2763 O O . SER A 1 353 ? 9.085 54.097 -10.216 1.00 26.03 353 SER A O 1
ATOM 2766 N N . GLY A 1 354 ? 7.339 54.015 -8.794 1.00 25.31 354 GLY A N 1
ATOM 2767 C CA . GLY A 1 354 ? 7.509 55.369 -8.294 1.00 25.38 354 GLY A CA 1
ATOM 2768 C C . GLY A 1 354 ? 6.944 56.468 -9.168 1.00 25.70 354 GLY A C 1
ATOM 2769 O O . GLY A 1 354 ? 7.159 57.655 -8.866 1.00 27.53 354 GLY A O 1
ATOM 2770 N N . ARG A 1 355 ? 6.247 56.126 -10.252 1.00 26.20 355 ARG A N 1
ATOM 2771 C CA . ARG A 1 355 ? 5.610 57.158 -11.069 1.00 29.20 355 ARG A CA 1
ATOM 2772 C C . ARG A 1 355 ? 4.574 57.928 -10.264 1.00 26.94 355 ARG A C 1
ATOM 2773 O O . ARG A 1 355 ? 4.370 59.126 -10.486 1.00 30.58 355 ARG A O 1
ATOM 2781 N N . GLN A 1 356 ? 3.877 57.247 -9.354 1.00 24.85 356 GLN A N 1
ATOM 2782 C CA . GLN A 1 356 ? 2.926 57.893 -8.465 1.00 25.01 356 GLN A CA 1
ATOM 2783 C C . GLN A 1 356 ? 3.166 57.405 -7.046 1.00 24.01 356 GLN A C 1
ATOM 2784 O O . GLN A 1 356 ? 3.669 56.302 -6.835 1.00 24.85 356 GLN A O 1
ATOM 2790 N N . THR A 1 357 ? 2.786 58.228 -6.070 1.00 24.35 357 THR A N 1
ATOM 2791 C CA . THR A 1 357 ? 2.698 57.732 -4.706 1.00 24.14 357 THR A CA 1
ATOM 2792 C C . THR A 1 357 ? 1.602 56.672 -4.608 1.00 22.75 357 THR A C 1
ATOM 2793 O O . THR A 1 357 ? 0.701 56.585 -5.455 1.00 23.24 357 THR A O 1
ATOM 2797 N N . VAL A 1 358 ? 1.690 55.855 -3.554 1.00 22.45 358 VAL A N 1
ATOM 2798 C CA . VAL A 1 358 ? 0.623 54.894 -3.273 1.00 22.61 358 VAL A CA 1
ATOM 2799 C C . VAL A 1 358 ? -0.721 55.605 -3.173 1.00 22.31 358 VAL A C 1
ATOM 2800 O O . VAL A 1 358 ? -1.725 55.160 -3.743 1.00 21.83 358 VAL A O 1
ATOM 2804 N N . ASP A 1 359 ? -0.759 56.731 -2.455 1.00 22.32 359 ASP A N 1
ATOM 2805 C CA . ASP A 1 359 ? -2.033 57.425 -2.262 1.00 24.96 359 ASP A CA 1
ATOM 2806 C C . ASP A 1 359 ? -2.612 57.918 -3.581 1.00 24.89 359 ASP A C 1
ATOM 2807 O O . ASP A 1 359 ? -3.819 57.777 -3.831 1.00 24.99 359 ASP A O 1
ATOM 2812 N N . ALA A 1 360 ? -1.779 58.542 -4.420 1.00 23.68 360 ALA A N 1
ATOM 2813 C CA . ALA A 1 360 ? -2.272 59.048 -5.699 1.00 24.26 360 ALA A CA 1
ATOM 2814 C C . ALA A 1 360 ? -2.665 57.910 -6.630 1.00 22.69 360 ALA A C 1
ATOM 2815 O O . ALA A 1 360 ? -3.666 58.006 -7.351 1.00 21.49 360 ALA A O 1
ATOM 2817 N N . ALA A 1 361 ? -1.864 56.844 -6.655 1.00 22.21 361 ALA A N 1
ATOM 2818 C CA . ALA A 1 361 ? -2.164 55.708 -7.522 1.00 20.85 361 ALA A CA 1
ATOM 2819 C C . ALA A 1 361 ? -3.512 55.087 -7.174 1.00 19.43 361 ALA A C 1
ATOM 2820 O O . ALA A 1 361 ? -4.346 54.845 -8.055 1.00 19.98 361 ALA A O 1
ATOM 2822 N N . LEU A 1 362 ? -3.754 54.845 -5.884 1.00 20.24 362 LEU A N 1
ATOM 2823 C CA . LEU A 1 362 ? -5.009 54.219 -5.488 1.00 19.66 362 LEU A CA 1
ATOM 2824 C C . LEU A 1 362 ? -6.187 55.183 -5.579 1.00 18.73 362 LEU A C 1
ATOM 2825 O O . LEU A 1 362 ? -7.306 54.749 -5.861 1.00 20.42 362 LEU A O 1
ATOM 2830 N N . ALA A 1 363 ? -5.970 56.478 -5.329 1.00 20.14 363 ALA A N 1
ATOM 2831 C CA . ALA A 1 363 ? -7.054 57.441 -5.509 1.00 21.29 363 ALA A CA 1
ATOM 2832 C C . ALA A 1 363 ? -7.544 57.446 -6.949 1.00 21.18 363 ALA A C 1
ATOM 2833 O O . ALA A 1 363 ? -8.761 57.459 -7.206 1.00 21.27 363 ALA A O 1
ATOM 2835 N N . ALA A 1 364 ? -6.610 57.413 -7.904 1.00 21.32 364 ALA A N 1
ATOM 2836 C CA . ALA A 1 364 ? -6.981 57.359 -9.314 1.00 21.47 364 ALA A CA 1
ATOM 2837 C C . ALA A 1 364 ? -7.655 56.039 -9.671 1.00 19.01 364 ALA A C 1
ATOM 2838 O O . ALA A 1 364 ? -8.598 56.023 -10.471 1.00 21.00 364 ALA A O 1
ATOM 2840 N N . ALA A 1 365 ? -7.174 54.921 -9.115 1.00 18.85 365 ALA A N 1
ATOM 2841 C CA . ALA A 1 365 ? -7.786 53.629 -9.415 1.00 18.21 365 ALA A CA 1
ATOM 2842 C C . ALA A 1 365 ? -9.203 53.548 -8.868 1.00 19.42 365 ALA A C 1
ATOM 2843 O O . ALA A 1 365 ? -10.093 52.982 -9.513 1.00 20.00 365 ALA A O 1
ATOM 2845 N N . GLN A 1 366 ? -9.430 54.090 -7.671 1.00 18.82 366 GLN A N 1
ATOM 2846 C CA . GLN A 1 366 ? -10.784 54.101 -7.120 1.00 19.75 366 GLN A CA 1
ATOM 2847 C C . GLN A 1 366 ? -11.738 54.812 -8.071 1.00 21.40 366 GLN A C 1
ATOM 2848 O O . GLN A 1 366 ? -12.848 54.333 -8.340 1.00 22.67 366 GLN A O 1
ATOM 2854 N N . THR A 1 367 ? -11.312 55.964 -8.590 1.00 22.29 367 THR A N 1
ATOM 2855 C CA . THR A 1 367 ? -12.134 56.721 -9.528 1.00 22.86 367 THR A CA 1
ATOM 2856 C C . THR A 1 367 ? -12.326 55.957 -10.828 1.00 24.21 367 THR A C 1
ATOM 2857 O O . THR A 1 367 ? -13.449 55.838 -11.326 1.00 24.62 367 THR A O 1
ATOM 2861 N N . ASN A 1 368 ? -11.236 55.428 -11.392 1.00 23.55 368 ASN A N 1
ATOM 2862 C CA . ASN A 1 368 ? -11.328 54.693 -12.651 1.00 25.04 368 ASN A CA 1
ATOM 2863 C C . ASN A 1 368 ? -12.214 53.463 -12.521 1.00 26.11 368 ASN A C 1
ATOM 2864 O O . ASN A 1 368 ? -13.006 53.164 -13.425 1.00 27.19 368 ASN A O 1
ATOM 2869 N N . ALA A 1 369 ? -12.084 52.723 -11.415 1.00 24.78 369 ALA A N 1
ATOM 2870 C CA . ALA A 1 369 ? -12.919 51.541 -11.218 1.00 25.81 369 ALA A CA 1
ATOM 2871 C C . ALA A 1 369 ? -14.399 51.906 -11.185 1.00 29.85 369 ALA A C 1
ATOM 2872 O O . ALA A 1 369 ? -15.249 51.093 -11.556 1.00 38.12 369 ALA A O 1
ATOM 2874 N N . ALA A 1 370 ? -14.721 53.125 -10.761 1.00 26.16 370 ALA A N 1
ATOM 2875 C CA . ALA A 1 370 ? -16.093 53.577 -10.593 1.00 28.31 370 ALA A CA 1
ATOM 2876 C C . ALA A 1 370 ? -16.580 54.466 -11.737 1.00 27.00 370 ALA A C 1
ATOM 2877 O O . ALA A 1 370 ? -17.690 55.006 -11.652 1.00 27.37 370 ALA A O 1
ATOM 2879 N N . ALA A 1 371 ? -15.797 54.607 -12.817 1.00 26.34 371 ALA A N 1
ATOM 2880 C CA . ALA A 1 371 ? -16.017 55.717 -13.753 1.00 25.18 371 ALA A CA 1
ATOM 2881 C C . ALA A 1 371 ? -17.383 55.646 -14.437 1.00 24.04 371 ALA A C 1
ATOM 2882 O O . ALA A 1 371 ? -18.055 56.670 -14.587 1.00 22.81 371 ALA A O 1
ATOM 2884 N N . GLU A 1 372 ? -17.792 54.465 -14.897 1.00 26.66 2137 GLU A N 1
ATOM 2885 C CA . GLU A 1 372 ? -19.085 54.364 -15.571 1.00 27.68 2137 GLU A CA 1
ATOM 2886 C C . GLU A 1 372 ? -20.230 54.609 -14.603 1.00 26.91 2137 GLU A C 1
ATOM 2887 O O . GLU A 1 372 ? -21.244 55.219 -14.971 1.00 26.17 2137 GLU A O 1
ATOM 2893 N N . ASP A 1 373 ? -20.096 54.125 -13.367 1.00 26.43 2138 ASP A N 1
ATOM 2894 C CA . ASP A 1 373 ? -21.122 54.360 -12.359 1.00 27.43 2138 ASP A CA 1
ATOM 2895 C C . ASP A 1 373 ? -21.222 55.837 -12.020 1.00 23.79 2138 ASP A C 1
ATOM 2896 O O . ASP A 1 373 ? -22.326 56.368 -11.845 1.00 25.63 2138 ASP A O 1
ATOM 2901 N N . ILE A 1 374 ? -20.075 56.506 -11.907 1.00 21.67 2139 ILE A N 1
ATOM 2902 C CA . ILE A 1 374 ? -20.085 57.946 -11.668 1.00 20.95 2139 ILE A CA 1
ATOM 2903 C C . ILE A 1 374 ? -20.801 58.665 -12.797 1.00 22.46 2139 ILE A C 1
ATOM 2904 O O . ILE A 1 374 ? -21.599 59.580 -12.564 1.00 22.72 2139 ILE A O 1
ATOM 2909 N N . LEU A 1 375 ? -20.519 58.273 -14.040 1.00 22.58 2140 LEU A N 1
ATOM 2910 C CA . LEU A 1 375 ? -21.171 58.924 -15.171 1.00 23.34 2140 LEU A CA 1
ATOM 2911 C C . LEU A 1 375 ? -22.673 58.674 -15.153 1.00 23.21 2140 LEU A C 1
ATOM 2912 O O . LEU A 1 375 ? -23.466 59.588 -15.413 1.00 23.28 2140 LEU A O 1
ATOM 2917 N N . ASP A 1 376 ? -23.084 57.448 -14.823 1.00 24.52 2141 ASP A N 1
ATOM 2918 C CA . ASP A 1 376 ? -24.513 57.160 -14.722 1.00 27.23 2141 ASP A CA 1
ATOM 2919 C C . ASP A 1 376 ? -25.181 58.095 -13.721 1.00 25.43 2141 ASP A C 1
ATOM 2920 O O . ASP A 1 376 ? -26.320 58.532 -13.925 1.00 29.95 2141 ASP A O 1
ATOM 2925 N N . GLU A 1 377 ? -24.495 58.404 -12.622 1.00 24.67 2142 GLU A N 1
ATOM 2926 C CA . GLU A 1 377 ? -25.072 59.319 -11.645 1.00 26.01 2142 GLU A CA 1
ATOM 2927 C C . GLU A 1 377 ? -25.079 60.748 -12.160 1.00 25.22 2142 GLU A C 1
ATOM 2928 O O . GLU A 1 377 ? -26.077 61.455 -12.003 1.00 26.62 2142 GLU A O 1
ATOM 2934 N N . LEU A 1 378 ? -23.972 61.195 -12.762 1.00 22.82 2143 LEU A N 1
ATOM 2935 C CA . LEU A 1 378 ? -23.911 62.561 -13.284 1.00 21.88 2143 LEU A CA 1
ATOM 2936 C C . LEU A 1 378 ? -25.049 62.836 -14.253 1.00 23.04 2143 LEU A C 1
ATOM 2937 O O . LEU A 1 378 ? -25.672 63.903 -14.204 1.00 23.79 2143 LEU A O 1
ATOM 2942 N N . LEU A 1 379 ? -25.347 61.879 -15.127 1.00 25.36 2144 LEU A N 1
ATOM 2943 C CA . LEU A 1 379 ? -26.357 62.051 -16.155 1.00 28.15 2144 LEU A CA 1
ATOM 2944 C C . LEU A 1 379 ? -27.718 61.576 -15.695 1.00 30.85 2144 LEU A C 1
ATOM 2945 O O . LEU A 1 379 ? -28.662 61.569 -16.496 1.00 34.19 2144 LEU A O 1
ATOM 2950 N N . GLY A 1 380 ? -27.843 61.227 -14.423 1.00 33.48 2145 GLY A N 1
ATOM 2951 C CA . GLY A 1 380 ? -29.030 60.578 -13.925 1.00 37.46 2145 GLY A CA 1
ATOM 2952 C C . GLY A 1 380 ? -30.258 61.456 -13.978 1.00 44.63 2145 GLY A C 1
ATOM 2953 O O . GLY A 1 380 ? -30.209 62.662 -14.232 1.00 45.56 2145 GLY A O 1
ATOM 2954 N N . ASN A 1 381 ? -31.395 60.803 -13.739 1.00 47.67 2146 ASN A N 1
ATOM 2955 C CA . ASN A 1 381 ? -32.700 61.453 -13.674 1.00 51.38 2146 ASN A CA 1
ATOM 2956 C C . ASN A 1 381 ? -33.038 61.568 -12.191 1.00 51.43 2146 ASN A C 1
ATOM 2957 O O . ASN A 1 381 ? -33.557 60.633 -11.580 1.00 55.66 2146 ASN A O 1
ATOM 2962 N N . MET A 1 382 ? -32.721 62.723 -11.603 0.85 47.14 2147 MET A N 1
ATOM 2963 C CA . MET A 1 382 ? -32.896 62.934 -10.173 0.69 47.66 2147 MET A CA 1
ATOM 2964 C C . MET A 1 382 ? -33.543 64.287 -9.904 1.00 53.10 2147 MET A C 1
ATOM 2965 O O . MET A 1 382 ? -33.575 65.175 -10.762 1.00 53.87 2147 MET A O 1
ATOM 2970 N N . VAL A 1 383 ? -34.059 64.428 -8.686 1.00 59.06 2148 VAL A N 1
ATOM 2971 C CA . VAL A 1 383 ? -34.547 65.710 -8.194 1.00 69.47 2148 VAL A CA 1
ATOM 2972 C C . VAL A 1 383 ? -33.608 66.223 -7.100 1.00 69.17 2148 VAL A C 1
ATOM 2973 O O . VAL A 1 383 ? -33.541 67.423 -6.817 1.00 59.51 2148 VAL A O 1
ATOM 2978 N N . GLU B 2 9 ? -31.281 61.947 2.509 1.00 67.48 1007 GLU B N 1
ATOM 2979 C CA . GLU B 2 9 ? -30.300 61.925 1.434 1.00 66.46 1007 GLU B CA 1
ATOM 2980 C C . GLU B 2 9 ? -29.816 63.340 1.112 1.00 62.62 1007 GLU B C 1
ATOM 2981 O O . GLU B 2 9 ? -30.408 64.325 1.553 1.00 67.25 1007 GLU B O 1
ATOM 2987 N N . ARG B 2 10 ? -28.745 63.423 0.336 1.00 54.35 1008 ARG B N 1
ATOM 2988 C CA . ARG B 2 10 ? -28.007 64.642 0.036 1.00 47.40 1008 ARG B CA 1
ATOM 2989 C C . ARG B 2 10 ? -28.567 65.332 -1.206 1.00 40.43 1008 ARG B C 1
ATOM 2990 O O . ARG B 2 10 ? -29.197 64.694 -2.053 1.00 42.59 1008 ARG B O 1
ATOM 2998 N N . PRO B 2 11 ? -28.353 66.644 -1.345 1.00 35.01 1009 PRO B N 1
ATOM 2999 C CA . PRO B 2 11 ? -28.844 67.352 -2.537 1.00 32.61 1009 PRO B CA 1
ATOM 3000 C C . PRO B 2 11 ? -28.217 66.811 -3.812 1.00 30.39 1009 PRO B C 1
ATOM 3001 O O . PRO B 2 11 ? -26.994 66.723 -3.934 1.00 30.09 1009 PRO B O 1
ATOM 3005 N N . ARG B 2 12 ? -29.063 66.478 -4.783 1.00 29.05 1010 ARG B N 1
ATOM 3006 C CA . ARG B 2 12 ? -28.574 65.980 -6.060 1.00 28.81 1010 ARG B CA 1
ATOM 3007 C C . ARG B 2 12 ? -28.520 67.045 -7.143 1.00 25.60 1010 ARG B C 1
ATOM 3008 O O . ARG B 2 12 ? -27.935 66.798 -8.200 1.00 26.63 1010 ARG B O 1
ATOM 3016 N N . LYS B 2 13 ? -29.119 68.212 -6.922 1.00 24.01 1011 LYS B N 1
ATOM 3017 C CA . LYS B 2 13 ? -29.089 69.275 -7.913 1.00 24.07 1011 LYS B CA 1
ATOM 3018 C C . LYS B 2 13 ? -28.397 70.496 -7.332 1.00 22.44 1011 LYS B C 1
ATOM 3019 O O . LYS B 2 13 ? -28.503 70.782 -6.132 1.00 23.49 1011 LYS B O 1
ATOM 3025 N N . LEU B 2 14 ? -27.692 71.216 -8.208 1.00 21.29 1012 LEU B N 1
ATOM 3026 C CA . LEU B 2 14 ? -26.937 72.400 -7.803 1.00 22.98 1012 LEU B CA 1
ATOM 3027 C C . LEU B 2 14 ? -27.737 73.407 -6.977 1.00 24.46 1012 LEU B C 1
ATOM 3028 O O . LEU B 2 14 ? -27.219 73.862 -5.944 1.00 24.69 1012 LEU B O 1
ATOM 3033 N N . PRO B 2 15 ? -28.980 73.781 -7.333 1.00 24.41 1013 PRO B N 1
ATOM 3034 C CA . PRO B 2 15 ? -29.679 74.783 -6.502 1.00 25.08 1013 PRO B CA 1
ATOM 3035 C C . PRO B 2 15 ? -29.847 74.354 -5.057 1.00 25.91 1013 PRO B C 1
ATOM 3036 O O . PRO B 2 15 ? -29.606 75.153 -4.140 1.00 25.41 1013 PRO B O 1
ATOM 3040 N N . GLN B 2 16 ? -30.263 73.103 -4.832 1.00 27.32 1014 GLN B N 1
ATOM 3041 C CA . GLN B 2 16 ? -30.435 72.617 -3.469 1.00 29.98 1014 GLN B CA 1
ATOM 3042 C C . GLN B 2 16 ? -29.099 72.529 -2.748 1.00 27.12 1014 GLN B C 1
ATOM 3043 O O . GLN B 2 16 ? -29.015 72.824 -1.549 1.00 28.71 1014 GLN B O 1
ATOM 3049 N N . LEU B 2 17 ? -28.039 72.129 -3.455 1.00 24.31 1015 LEU B N 1
ATOM 3050 C CA . LEU B 2 17 ? -26.719 72.186 -2.840 1.00 25.26 1015 LEU B CA 1
ATOM 3051 C C . LEU B 2 17 ? -26.370 73.615 -2.453 1.00 26.10 1015 LEU B C 1
ATOM 3052 O O . LEU B 2 17 ? -25.863 73.860 -1.355 1.00 28.80 1015 LEU B O 1
ATOM 3057 N N . CYS B 2 18 ? -26.641 74.574 -3.343 1.00 26.52 1016 CYS B N 1
ATOM 3058 C CA . CYS B 2 18 ? -26.383 75.977 -3.020 1.00 27.88 1016 CYS B CA 1
ATOM 3059 C C . CYS B 2 18 ? -27.192 76.435 -1.812 1.00 31.91 1016 CYS B C 1
ATOM 3060 O O . CYS B 2 18 ? -26.667 77.139 -0.943 1.00 34.47 1016 CYS B O 1
ATOM 3063 N N . THR B 2 19 ? -28.468 76.037 -1.730 1.00 32.97 1017 THR B N 1
ATOM 3064 C CA . THR B 2 19 ? -29.290 76.436 -0.586 1.00 33.67 1017 THR B CA 1
ATOM 3065 C C . THR B 2 19 ? -28.735 75.863 0.707 1.00 34.92 1017 THR B C 1
ATOM 3066 O O . THR B 2 19 ? -28.673 76.560 1.727 1.00 33.84 1017 THR B O 1
ATOM 3070 N N . GLU B 2 20 ? -28.325 74.590 0.684 1.00 37.08 1018 GLU B N 1
ATOM 3071 C CA . GLU B 2 20 ? -27.813 73.960 1.897 1.00 39.34 1018 GLU B CA 1
ATOM 3072 C C . GLU B 2 20 ? -26.528 74.625 2.357 1.00 39.95 1018 GLU B C 1
ATOM 3073 O O . GLU B 2 20 ? -26.306 74.795 3.561 1.00 42.74 1018 GLU B O 1
ATOM 3079 N N . LEU B 2 21 ? -25.673 75.006 1.411 1.00 37.50 1019 LEU B N 1
ATOM 3080 C CA . LEU B 2 21 ? -24.424 75.683 1.711 1.00 37.16 1019 LEU B CA 1
ATOM 3081 C C . LEU B 2 21 ? -24.593 77.184 1.874 1.00 39.22 1019 LEU B C 1
ATOM 3082 O O . LEU B 2 21 ? -23.593 77.880 2.072 1.00 41.39 1019 LEU B O 1
ATOM 3087 N N . GLN B 2 22 ? -25.823 77.693 1.788 1.00 39.65 1020 GLN B N 1
ATOM 3088 C CA . GLN B 2 22 ? -26.092 79.123 1.912 1.00 41.99 1020 GLN B CA 1
ATOM 3089 C C . GLN B 2 22 ? -25.164 79.936 1.011 1.00 42.47 1020 GLN B C 1
ATOM 3090 O O . GLN B 2 22 ? -24.555 80.925 1.422 1.00 43.66 1020 GLN B O 1
ATOM 3096 N N . THR B 2 23 ? -25.035 79.483 -0.232 1.00 40.05 1021 THR B N 1
ATOM 3097 C CA . THR B 2 23 ? -24.246 80.200 -1.221 1.00 36.44 1021 THR B CA 1
ATOM 3098 C C . THR B 2 23 ? -25.099 80.313 -2.478 1.00 34.79 1021 THR B C 1
ATOM 3099 O O . THR B 2 23 ? -26.292 79.990 -2.439 1.00 37.98 1021 THR B O 1
ATOM 3103 N N . THR B 2 24 ? -24.534 80.802 -3.579 1.00 30.90 1022 THR B N 1
ATOM 3104 C CA . THR B 2 24 ? -25.253 80.864 -4.842 1.00 27.45 1022 THR B CA 1
ATOM 3105 C C . THR B 2 24 ? -24.396 80.239 -5.926 1.00 23.81 1022 THR B C 1
ATOM 3106 O O . THR B 2 24 ? -23.202 79.992 -5.748 1.00 23.57 1022 THR B O 1
ATOM 3110 N N . ILE B 2 25 ? -25.027 80.000 -7.074 1.00 22.24 1023 ILE B N 1
ATOM 3111 C CA . ILE B 2 25 ? -24.308 79.423 -8.203 1.00 21.39 1023 ILE B CA 1
ATOM 3112 C C . ILE B 2 25 ? -23.175 80.333 -8.653 1.00 20.57 1023 ILE B C 1
ATOM 3113 O O . ILE B 2 25 ? -22.195 79.867 -9.245 1.00 20.13 1023 ILE B O 1
ATOM 3118 N N . HIS B 2 26 ? -23.285 81.641 -8.385 1.00 20.20 1024 HIS B N 1
ATOM 3119 C CA . HIS B 2 26 ? -22.244 82.572 -8.801 1.00 21.04 1024 HIS B CA 1
ATOM 3120 C C . HIS B 2 26 ? -20.998 82.418 -7.949 1.00 21.37 1024 HIS B C 1
ATOM 3121 O O . HIS B 2 26 ? -19.890 82.672 -8.431 1.00 22.25 1024 HIS B O 1
ATOM 3128 N N . ASP B 2 27 ? -21.164 81.978 -6.697 1.00 21.41 1025 ASP B N 1
ATOM 3129 C CA . ASP B 2 27 ? -20.087 81.940 -5.718 1.00 23.62 1025 ASP B CA 1
ATOM 3130 C C . ASP B 2 27 ? -19.535 80.550 -5.456 1.00 22.36 1025 ASP B C 1
ATOM 3131 O O . ASP B 2 27 ? -18.380 80.440 -5.036 1.00 24.81 1025 ASP B O 1
ATOM 3136 N N . ILE B 2 28 ? -20.315 79.494 -5.699 1.00 22.02 1026 ILE B N 1
ATOM 3137 C CA . ILE B 2 28 ? -19.943 78.170 -5.220 1.00 20.30 1026 ILE B CA 1
ATOM 3138 C C . ILE B 2 28 ? -18.678 77.687 -5.919 1.00 20.51 1026 ILE B C 1
ATOM 3139 O O . ILE B 2 28 ? -18.496 77.869 -7.127 1.00 21.14 1026 ILE B O 1
ATOM 3144 N N . ILE B 2 29 ? -17.792 77.063 -5.152 1.00 21.00 1027 ILE B N 1
ATOM 3145 C CA . ILE B 2 29 ? -16.578 76.452 -5.683 1.00 23.21 1027 ILE B CA 1
ATOM 3146 C C . ILE B 2 29 ? -16.794 74.946 -5.709 1.00 20.12 1027 ILE B C 1
ATOM 3147 O O . ILE B 2 29 ? -17.016 74.330 -4.662 1.00 21.52 1027 ILE B O 1
ATOM 3152 N N . LEU B 2 30 ? -16.736 74.353 -6.901 1.00 20.76 1028 LEU B N 1
ATOM 3153 C CA . LEU B 2 30 ? -16.936 72.924 -7.091 1.00 20.38 1028 LEU B CA 1
ATOM 3154 C C . LEU B 2 30 ? -15.707 72.318 -7.747 1.00 20.54 1028 LEU B C 1
ATOM 3155 O O . LEU B 2 30 ? -15.029 72.969 -8.542 1.00 22.38 1028 LEU B O 1
ATOM 3160 N N . GLU B 2 31 ? -15.438 71.057 -7.427 1.00 21.66 1029 GLU B N 1
ATOM 3161 C CA . GLU B 2 31 ? -14.384 70.294 -8.075 1.00 20.74 1029 GLU B CA 1
ATOM 3162 C C . GLU B 2 31 ? -14.993 69.176 -8.912 1.00 19.24 1029 GLU B C 1
ATOM 3163 O O . GLU B 2 31 ? -16.108 68.718 -8.650 1.00 19.32 1029 GLU B O 1
ATOM 3169 N N . CYS B 2 32 ? -14.245 68.756 -9.929 1.00 19.69 1030 CYS B N 1
ATOM 3170 C CA . CYS B 2 32 ? -14.661 67.661 -10.793 1.00 19.18 1030 CYS B CA 1
ATOM 3171 C C . CYS B 2 32 ? -14.512 66.320 -10.075 1.00 19.44 1030 CYS B C 1
ATOM 3172 O O . CYS B 2 32 ? -13.475 66.039 -9.459 1.00 20.29 1030 CYS B O 1
ATOM 3175 N N . VAL B 2 33 ? -15.552 65.484 -10.168 1.00 18.86 1031 VAL B N 1
ATOM 3176 C CA . VAL B 2 33 ? -15.542 64.184 -9.494 1.00 20.02 1031 VAL B CA 1
ATOM 3177 C C . VAL B 2 33 ? -14.393 63.311 -9.978 1.00 23.19 1031 VAL B C 1
ATOM 3178 O O . VAL B 2 33 ? -13.866 62.485 -9.219 1.00 25.34 1031 VAL B O 1
ATOM 3182 N N . TYR B 2 34 ? -13.976 63.474 -11.233 1.00 22.43 1032 TYR B N 1
ATOM 3183 C CA . TYR B 2 34 ? -12.944 62.604 -11.789 1.00 22.25 1032 TYR B CA 1
ATOM 3184 C C . TYR B 2 34 ? -11.546 63.140 -11.505 1.00 25.19 1032 TYR B C 1
ATOM 3185 O O . TYR B 2 34 ? -10.716 62.458 -10.893 1.00 27.18 1032 TYR B O 1
ATOM 3194 N N . CYS B 2 35 ? -11.268 64.362 -11.953 1.00 23.69 1033 CYS B N 1
ATOM 3195 C CA . CYS B 2 35 ? -9.905 64.878 -11.908 1.00 23.81 1033 CYS B CA 1
ATOM 3196 C C . CYS B 2 35 ? -9.627 65.753 -10.690 1.00 24.61 1033 CYS B C 1
ATOM 3197 O O . CYS B 2 35 ? -8.464 66.090 -10.442 1.00 27.12 1033 CYS B O 1
ATOM 3200 N N . LYS B 2 36 ? -10.662 66.133 -9.942 1.00 23.75 1034 LYS B N 1
ATOM 3201 C CA . LYS B 2 36 ? -10.578 66.929 -8.724 1.00 26.09 1034 LYS B CA 1
ATOM 3202 C C . LYS B 2 36 ? -10.115 68.352 -8.981 1.00 25.23 1034 LYS B C 1
ATOM 3203 O O . LYS B 2 36 ? -9.807 69.075 -8.029 1.00 28.81 1034 LYS B O 1
ATOM 3209 N N . GLN B 2 37 ? -10.061 68.781 -10.235 1.00 23.55 1035 GLN B N 1
ATOM 3210 C CA . GLN B 2 37 ? -9.765 70.178 -10.519 1.00 24.89 1035 GLN B CA 1
ATOM 3211 C C . GLN B 2 37 ? -10.996 71.046 -10.298 1.00 23.06 1035 GLN B C 1
ATOM 3212 O O . GLN B 2 37 ? -12.134 70.611 -10.468 1.00 24.09 1035 GLN B O 1
ATOM 3218 N N . GLN B 2 38 ? -10.747 72.291 -9.919 1.00 22.81 1036 GLN B N 1
ATOM 3219 C CA . GLN B 2 38 ? -11.831 73.244 -9.727 1.00 20.48 1036 GLN B CA 1
ATOM 3220 C C . GLN B 2 38 ? -12.526 73.529 -11.055 1.00 19.49 1036 GLN B C 1
ATOM 3221 O O . GLN B 2 38 ? -11.866 73.753 -12.074 1.00 22.04 1036 GLN B O 1
ATOM 3227 N N . LEU B 2 39 ? -13.861 73.535 -11.040 1.00 17.19 1037 LEU B N 1
ATOM 3228 C CA . LEU B 2 39 ? -14.610 73.901 -12.231 1.00 17.50 1037 LEU B CA 1
ATOM 3229 C C . LEU B 2 39 ? -14.436 75.389 -12.502 1.00 17.35 1037 LEU B C 1
ATOM 3230 O O . LEU B 2 39 ? -14.477 76.218 -11.584 1.00 19.84 1037 LEU B O 1
ATOM 3235 N N . LEU B 2 40 ? -14.285 75.732 -13.777 1.00 18.05 1038 LEU B N 1
ATOM 3236 C CA . LEU B 2 40 ? -14.391 77.127 -14.178 1.00 20.06 1038 LEU B CA 1
ATOM 3237 C C . LEU B 2 40 ? -15.817 77.608 -13.928 1.00 18.33 1038 LEU B C 1
ATOM 3238 O O . LEU B 2 40 ? -16.758 76.817 -13.881 1.00 18.43 1038 LEU B O 1
ATOM 3243 N N . ARG B 2 41 ? -15.983 78.924 -13.779 1.00 18.87 1039 ARG B N 1
ATOM 3244 C CA . ARG B 2 41 ? -17.330 79.428 -13.531 1.00 17.81 1039 ARG B CA 1
ATOM 3245 C C . ARG B 2 41 ? -18.266 79.032 -14.666 1.00 18.64 1039 ARG B C 1
ATOM 3246 O O . ARG B 2 41 ? -19.422 78.656 -14.428 1.00 18.21 1039 ARG B O 1
ATOM 3254 N N A ARG B 2 42 ? -17.780 79.104 -15.908 0.41 19.75 1040 ARG B N 1
ATOM 3255 N N B ARG B 2 42 ? -17.769 79.099 -15.902 0.59 19.50 1040 ARG B N 1
ATOM 3256 C CA A ARG B 2 42 ? -18.582 78.684 -17.054 0.41 21.41 1040 ARG B CA 1
ATOM 3257 C CA B ARG B 2 42 ? -18.537 78.689 -17.074 0.59 20.99 1040 ARG B CA 1
ATOM 3258 C C A ARG B 2 42 ? -19.030 77.234 -16.911 0.41 19.35 1040 ARG B C 1
ATOM 3259 C C B ARG B 2 42 ? -18.999 77.237 -16.955 0.59 19.09 1040 ARG B C 1
ATOM 3260 O O A ARG B 2 42 ? -20.168 76.886 -17.255 0.41 19.80 1040 ARG B O 1
ATOM 3261 O O B ARG B 2 42 ? -20.122 76.894 -17.352 0.59 19.66 1040 ARG B O 1
ATOM 3276 N N . GLU B 2 43 ? -18.151 76.373 -16.394 1.00 17.95 1041 GLU B N 1
ATOM 3277 C CA . GLU B 2 43 ? -18.517 74.972 -16.208 1.00 17.66 1041 GLU B CA 1
ATOM 3278 C C . GLU B 2 43 ? -19.571 74.788 -15.122 1.00 16.33 1041 GLU B C 1
ATOM 3279 O O . GLU B 2 43 ? -20.385 73.858 -15.200 1.00 17.26 1041 GLU B O 1
ATOM 3285 N N . VAL B 2 44 ? -19.551 75.628 -14.086 1.00 16.70 1042 VAL B N 1
ATOM 3286 C CA . VAL B 2 44 ? -20.607 75.578 -13.078 1.00 16.31 1042 VAL B CA 1
ATOM 3287 C C . VAL B 2 44 ? -21.950 75.925 -13.705 1.00 16.14 1042 VAL B C 1
ATOM 3288 O O . VAL B 2 44 ? -22.950 75.220 -13.507 1.00 16.06 1042 VAL B O 1
ATOM 3292 N N . TYR B 2 45 ? -21.997 77.026 -14.466 1.00 15.35 1043 TYR B N 1
ATOM 3293 C CA . TYR B 2 45 ? -23.254 77.402 -15.109 1.00 15.74 1043 TYR B CA 1
ATOM 3294 C C . TYR B 2 45 ? -23.718 76.323 -16.075 1.00 16.90 1043 TYR B C 1
ATOM 3295 O O . TYR B 2 45 ? -24.909 75.996 -16.122 1.00 17.79 1043 TYR B O 1
ATOM 3304 N N . ASP B 2 46 ? -22.788 75.757 -16.854 1.00 18.69 1044 ASP B N 1
ATOM 3305 C CA . ASP B 2 46 ? -23.163 74.713 -17.801 1.00 18.86 1044 ASP B CA 1
ATOM 3306 C C . ASP B 2 46 ? -23.665 73.459 -17.097 1.00 18.74 1044 ASP B C 1
ATOM 3307 O O . ASP B 2 46 ? -24.556 72.773 -17.618 1.00 18.36 1044 ASP B O 1
ATOM 3312 N N . PHE B 2 47 ? -23.097 73.140 -15.934 1.00 17.17 1045 PHE B N 1
ATOM 3313 C CA . PHE B 2 47 ? -23.545 71.979 -15.173 1.00 16.39 1045 PHE B CA 1
ATOM 3314 C C . PHE B 2 47 ? -25.013 72.141 -14.814 1.00 16.22 1045 PHE B C 1
ATOM 3315 O O . PHE B 2 47 ? -25.809 71.206 -14.964 1.00 17.70 1045 PHE B O 1
ATOM 3323 N N . ALA B 2 48 ? -25.386 73.341 -14.363 1.00 15.67 1046 ALA B N 1
ATOM 3324 C CA . ALA B 2 48 ? -26.761 73.604 -13.976 1.00 17.70 1046 ALA B CA 1
ATOM 3325 C C . ALA B 2 48 ? -27.678 73.592 -15.191 1.00 19.53 1046 ALA B C 1
ATOM 3326 O O . ALA B 2 48 ? -28.762 73.000 -15.149 1.00 19.69 1046 ALA B O 1
ATOM 3328 N N . ARG B 2 49 ? -27.252 74.224 -16.288 1.00 20.34 1047 ARG B N 1
ATOM 3329 C CA . ARG B 2 49 ? -28.098 74.300 -17.478 1.00 22.76 1047 ARG B CA 1
ATOM 3330 C C . ARG B 2 49 ? -28.305 72.928 -18.101 1.00 23.53 1047 ARG B C 1
ATOM 3331 O O . ARG B 2 49 ? -29.382 72.645 -18.651 1.00 26.16 1047 ARG B O 1
ATOM 3339 N N . ARG B 2 50 ? -27.297 72.064 -18.018 1.00 23.17 1048 ARG B N 1
ATOM 3340 C CA . ARG B 2 50 ? -27.433 70.713 -18.535 1.00 23.77 1048 ARG B CA 1
ATOM 3341 C C . ARG B 2 50 ? -28.154 69.783 -17.569 1.00 24.33 1048 ARG B C 1
ATOM 3342 O O . ARG B 2 50 ? -28.316 68.601 -17.884 1.00 24.65 1048 ARG B O 1
ATOM 3350 N N . ASP B 2 51 ? -28.588 70.279 -16.407 1.00 23.61 1049 ASP B N 1
ATOM 3351 C CA . ASP B 2 51 ? -29.382 69.481 -15.469 1.00 23.99 1049 ASP B CA 1
ATOM 3352 C C . ASP B 2 51 ? -28.614 68.238 -15.027 1.00 21.62 1049 ASP B C 1
ATOM 3353 O O . ASP B 2 51 ? -29.175 67.148 -14.912 1.00 22.16 1049 ASP B O 1
ATOM 3358 N N . LEU B 2 52 ? -27.311 68.397 -14.806 1.00 19.19 1050 LEU B N 1
ATOM 3359 C CA . LEU B 2 52 ? -26.512 67.287 -14.312 1.00 17.89 1050 LEU B CA 1
ATOM 3360 C C . LEU B 2 52 ? -26.731 67.121 -12.807 1.00 18.46 1050 LEU B C 1
ATOM 3361 O O . LEU B 2 52 ? -27.320 67.974 -12.136 1.00 19.46 1050 LEU B O 1
ATOM 3366 N N . CYS B 2 53 ? -26.278 65.988 -12.284 1.00 20.05 1051 CYS B N 1
ATOM 3367 C CA . CYS B 2 53 ? -26.503 65.613 -10.897 1.00 21.23 1051 CYS B CA 1
ATOM 3368 C C . CYS B 2 53 ? -25.197 65.692 -10.120 1.00 21.30 1051 CYS B C 1
ATOM 3369 O O . CYS B 2 53 ? -24.169 65.158 -10.558 1.00 22.00 1051 CYS B O 1
ATOM 3372 N N . ILE B 2 54 ? -25.249 66.366 -8.970 1.00 22.41 1052 ILE B N 1
ATOM 3373 C CA . ILE B 2 54 ? -24.137 66.346 -8.031 1.00 22.16 1052 ILE B CA 1
ATOM 3374 C C . ILE B 2 54 ? -23.883 64.910 -7.608 1.00 23.59 1052 ILE B C 1
ATOM 3375 O O . ILE B 2 54 ? -24.820 64.130 -7.375 1.00 24.97 1052 ILE B O 1
ATOM 3380 N N . VAL B 2 55 ? -22.607 64.544 -7.509 1.00 22.25 1053 VAL B N 1
ATOM 3381 C CA . VAL B 2 55 ? -22.220 63.203 -7.091 1.00 23.76 1053 VAL B CA 1
ATOM 3382 C C . VAL B 2 55 ? -21.380 63.299 -5.828 1.00 23.65 1053 VAL B C 1
ATOM 3383 O O . VAL B 2 55 ? -20.579 64.225 -5.666 1.00 23.62 1053 VAL B O 1
ATOM 3387 N N . TYR B 2 56 ? -21.554 62.340 -4.935 1.00 26.47 1054 TYR B N 1
ATOM 3388 C CA . TYR B 2 56 ? -20.850 62.349 -3.661 1.00 28.32 1054 TYR B CA 1
ATOM 3389 C C . TYR B 2 56 ? -19.783 61.264 -3.646 1.00 29.62 1054 TYR B C 1
ATOM 3390 O O . TYR B 2 56 ? -20.070 60.101 -3.952 1.00 33.48 1054 TYR B O 1
ATOM 3399 N N . ARG B 2 57 ? -18.549 61.656 -3.321 1.00 29.96 1055 ARG B N 1
ATOM 3400 C CA . ARG B 2 57 ? -17.456 60.725 -3.060 1.00 32.81 1055 ARG B CA 1
ATOM 3401 C C . ARG B 2 57 ? -16.929 60.994 -1.658 1.00 33.14 1055 ARG B C 1
ATOM 3402 O O . ARG B 2 57 ? -16.593 62.137 -1.328 1.00 31.32 1055 ARG B O 1
ATOM 3410 N N . ASP B 2 58 ? -16.835 59.943 -0.845 1.00 36.46 1056 ASP B N 1
ATOM 3411 C CA . ASP B 2 58 ? -16.363 60.076 0.532 1.00 39.29 1056 ASP B CA 1
ATOM 3412 C C . ASP B 2 58 ? -17.156 61.132 1.289 1.00 39.88 1056 ASP B C 1
ATOM 3413 O O . ASP B 2 58 ? -16.607 61.867 2.111 1.00 41.89 1056 ASP B O 1
ATOM 3418 N N . GLY B 2 59 ? -18.449 61.234 0.978 1.00 39.35 1057 GLY B N 1
ATOM 3419 C CA . GLY B 2 59 ? -19.323 62.169 1.650 1.00 37.98 1057 GLY B CA 1
ATOM 3420 C C . GLY B 2 59 ? -19.195 63.613 1.221 1.00 36.79 1057 GLY B C 1
ATOM 3421 O O . GLY B 2 59 ? -19.811 64.480 1.851 1.00 39.32 1057 GLY B O 1
ATOM 3422 N N . ASN B 2 60 ? -18.411 63.904 0.180 1.00 32.23 1058 ASN B N 1
ATOM 3423 C CA . ASN B 2 60 ? -18.223 65.273 -0.289 1.00 31.80 1058 ASN B CA 1
ATOM 3424 C C . ASN B 2 60 ? -18.848 65.455 -1.663 1.00 28.63 1058 ASN B C 1
ATOM 3425 O O . ASN B 2 60 ? -18.748 64.557 -2.509 1.00 27.26 1058 ASN B O 1
ATOM 3430 N N . PRO B 2 61 ? -19.477 66.604 -1.920 1.00 27.04 1059 PRO B N 1
ATOM 3431 C CA . PRO B 2 61 ? -20.129 66.818 -3.218 1.00 24.81 1059 PRO B CA 1
ATOM 3432 C C . PRO B 2 61 ? -19.134 67.205 -4.303 1.00 22.67 1059 PRO B C 1
ATOM 3433 O O . PRO B 2 61 ? -18.175 67.950 -4.068 1.00 24.28 1059 PRO B O 1
ATOM 3437 N N . TYR B 2 62 ? -19.386 66.701 -5.512 1.00 21.48 1060 TYR B N 1
ATOM 3438 C CA . TYR B 2 62 ? -18.563 67.009 -6.674 1.00 20.44 1060 TYR B CA 1
ATOM 3439 C C . TYR B 2 62 ? -19.447 67.230 -7.890 1.00 19.05 1060 TYR B C 1
ATOM 3440 O O . TYR B 2 62 ? -20.557 66.700 -7.984 1.00 18.86 1060 TYR B O 1
ATOM 3449 N N . ALA B 2 63 ? -18.939 68.026 -8.826 1.00 19.19 1061 ALA B N 1
ATOM 3450 C CA . ALA B 2 63 ? -19.563 68.191 -10.125 1.00 18.77 1061 ALA B CA 1
ATOM 3451 C C . ALA B 2 63 ? -18.693 67.465 -11.149 1.00 18.44 1061 ALA B C 1
ATOM 3452 O O . ALA B 2 63 ? -18.096 66.424 -10.819 1.00 19.32 1061 ALA B O 1
ATOM 3454 N N . VAL B 2 64 ? -18.608 68.000 -12.364 1.00 18.66 1062 VAL B N 1
ATOM 3455 C CA . VAL B 2 64 ? -17.730 67.425 -13.387 1.00 17.70 1062 VAL B CA 1
ATOM 3456 C C . VAL B 2 64 ? -17.268 68.555 -14.292 1.00 17.92 1062 VAL B C 1
ATOM 3457 O O . VAL B 2 64 ? -18.022 69.495 -14.559 1.00 18.33 1062 VAL B O 1
ATOM 3461 N N . CYS B 2 65 ? -16.007 68.487 -14.725 1.00 17.98 1063 CYS B N 1
ATOM 3462 C CA . CYS B 2 65 ? -15.501 69.458 -15.681 1.00 20.00 1063 CYS B CA 1
ATOM 3463 C C . CYS B 2 65 ? -15.831 69.013 -17.105 1.00 20.55 1063 CYS B C 1
ATOM 3464 O O . CYS B 2 65 ? -16.190 67.866 -17.362 1.00 21.40 1063 CYS B O 1
ATOM 3467 N N . ASP B 2 66 ? -15.693 69.937 -18.050 1.00 22.94 1064 ASP B N 1
ATOM 3468 C CA . ASP B 2 66 ? -16.079 69.608 -19.416 1.00 25.99 1064 ASP B CA 1
ATOM 3469 C C . ASP B 2 66 ? -15.154 68.568 -20.039 1.00 24.60 1064 ASP B C 1
ATOM 3470 O O . ASP B 2 66 ? -15.617 67.677 -20.760 1.00 27.60 1064 ASP B O 1
ATOM 3475 N N . LYS B 2 67 ? -13.848 68.665 -19.779 1.00 26.76 1065 LYS B N 1
ATOM 3476 C CA . LYS B 2 67 ? -12.900 67.713 -20.352 1.00 27.54 1065 LYS B CA 1
ATOM 3477 C C . LYS B 2 67 ? -13.222 66.292 -19.918 1.00 25.09 1065 LYS B C 1
ATOM 3478 O O . LYS B 2 67 ? -13.250 65.370 -20.744 1.00 26.67 1065 LYS B O 1
ATOM 3484 N N . CYS B 2 68 ? -13.455 66.089 -18.616 1.00 22.93 1066 CYS B N 1
ATOM 3485 C CA . CYS B 2 68 ? -13.761 64.741 -18.137 1.00 24.94 1066 CYS B CA 1
ATOM 3486 C C . CYS B 2 68 ? -15.137 64.281 -18.591 1.00 24.39 1066 CYS B C 1
ATOM 3487 O O . CYS B 2 68 ? -15.319 63.102 -18.918 1.00 26.52 1066 CYS B O 1
ATOM 3490 N N . LEU B 2 69 ? -16.129 65.180 -18.589 1.00 23.93 1067 LEU B N 1
ATOM 3491 C CA . LEU B 2 69 ? -17.453 64.784 -19.063 1.00 24.31 1067 LEU B CA 1
ATOM 3492 C C . LEU B 2 69 ? -17.382 64.279 -20.496 1.00 26.78 1067 LEU B C 1
ATOM 3493 O O . LEU B 2 69 ? -17.922 63.214 -20.820 1.00 29.22 1067 LEU B O 1
ATOM 3498 N N . LYS B 2 70 ? -16.680 65.008 -21.365 1.00 30.40 1068 LYS B N 1
ATOM 3499 C CA . LYS B 2 70 ? -16.561 64.577 -22.753 1.00 35.99 1068 LYS B CA 1
ATOM 3500 C C . LYS B 2 70 ? -15.758 63.286 -22.869 1.00 35.34 1068 LYS B C 1
ATOM 3501 O O . LYS B 2 70 ? -16.132 62.386 -23.630 1.00 36.45 1068 LYS B O 1
ATOM 3507 N N . PHE B 2 71 ? -14.678 63.164 -22.096 1.00 32.82 1069 PHE B N 1
ATOM 3508 C CA . PHE B 2 71 ? -13.816 61.987 -22.173 1.00 32.87 1069 PHE B CA 1
ATOM 3509 C C . PHE B 2 71 ? -14.569 60.717 -21.787 1.00 32.51 1069 PHE B C 1
ATOM 3510 O O . PHE B 2 71 ? -14.568 59.731 -22.530 1.00 33.82 1069 PHE B O 1
ATOM 3518 N N . TYR B 2 72 ? -15.213 60.718 -20.619 1.00 32.15 1070 TYR B N 1
ATOM 3519 C CA . TYR B 2 72 ? -15.918 59.520 -20.176 1.00 31.97 1070 TYR B CA 1
ATOM 3520 C C . TYR B 2 72 ? -17.205 59.287 -20.964 1.00 32.70 1070 TYR B C 1
ATOM 3521 O O . TYR B 2 72 ? -17.593 58.133 -21.180 1.00 33.80 1070 TYR B O 1
ATOM 3530 N N . SER B 2 73 ? -17.868 60.350 -21.428 1.00 34.36 1071 SER B N 1
ATOM 3531 C CA . SER B 2 73 ? -19.037 60.156 -22.282 1.00 35.61 1071 SER B CA 1
ATOM 3532 C C . SER B 2 73 ? -18.659 59.502 -23.602 1.00 38.03 1071 SER B C 1
ATOM 3533 O O . SER B 2 73 ? -19.390 58.640 -24.106 1.00 39.54 1071 SER B O 1
ATOM 3536 N N . LYS B 2 74 ? -17.538 59.924 -24.196 1.00 39.75 1072 LYS B N 1
ATOM 3537 C CA . LYS B 2 74 ? -17.118 59.324 -25.457 1.00 43.72 1072 LYS B CA 1
ATOM 3538 C C . LYS B 2 74 ? -16.770 57.857 -25.261 1.00 42.42 1072 LYS B C 1
ATOM 3539 O O . LYS B 2 74 ? -17.191 57.001 -26.050 1.00 44.93 1072 LYS B O 1
ATOM 3545 N N . ILE B 2 75 ? -16.024 57.549 -24.197 1.00 40.84 1073 ILE B N 1
ATOM 3546 C CA . ILE B 2 75 ? -15.727 56.157 -23.860 1.00 42.15 1073 ILE B CA 1
ATOM 3547 C C . ILE B 2 75 ? -17.016 55.360 -23.729 1.00 41.55 1073 ILE B C 1
ATOM 3548 O O . ILE B 2 75 ? -17.183 54.296 -24.340 1.00 41.33 1073 ILE B O 1
ATOM 3553 N N . SER B 2 76 ? -17.954 55.877 -22.930 1.00 40.89 1074 SER B N 1
ATOM 3554 C CA . SER B 2 76 ? -19.192 55.155 -22.673 1.00 42.02 1074 SER B CA 1
ATOM 3555 C C . SER B 2 76 ? -19.954 54.891 -23.965 1.00 45.40 1074 SER B C 1
ATOM 3556 O O . SER B 2 76 ? -20.475 53.787 -24.173 1.00 51.15 1074 SER B O 1
ATOM 3559 N N . GLU B 2 77 ? -20.013 55.884 -24.858 1.00 46.11 1075 GLU B N 1
ATOM 3560 C CA . GLU B 2 77 ? -20.688 55.681 -26.137 1.00 50.19 1075 GLU B CA 1
ATOM 3561 C C . GLU B 2 77 ? -19.969 54.642 -26.987 1.00 52.95 1075 GLU B C 1
ATOM 3562 O O . GLU B 2 77 ? -20.610 53.778 -27.597 1.00 52.81 1075 GLU B O 1
ATOM 3568 N N . TYR B 2 78 ? -18.637 54.706 -27.034 1.00 56.04 1076 TYR B N 1
ATOM 3569 C CA . TYR B 2 78 ? -17.881 53.806 -27.902 1.00 62.25 1076 TYR B CA 1
ATOM 3570 C C . TYR B 2 78 ? -17.927 52.365 -27.408 1.00 62.37 1076 TYR B C 1
ATOM 3571 O O . TYR B 2 78 ? -17.861 51.432 -28.217 1.00 64.73 1076 TYR B O 1
ATOM 3580 N N . ARG B 2 79 ? -18.050 52.159 -26.099 1.00 62.37 1077 ARG B N 1
ATOM 3581 C CA . ARG B 2 79 ? -18.037 50.816 -25.531 1.00 66.50 1077 ARG B CA 1
ATOM 3582 C C . ARG B 2 79 ? -19.423 50.265 -25.230 1.00 64.96 1077 ARG B C 1
ATOM 3583 O O . ARG B 2 79 ? -19.591 49.043 -25.202 1.00 70.84 1077 ARG B O 1
ATOM 3591 N N . HIS B 2 80 ? -20.419 51.122 -24.998 1.00 60.71 1078 HIS B N 1
ATOM 3592 C CA . HIS B 2 80 ? -21.689 50.657 -24.451 1.00 59.78 1078 HIS B CA 1
ATOM 3593 C C . HIS B 2 80 ? -22.899 51.055 -25.294 1.00 58.24 1078 HIS B C 1
ATOM 3594 O O . HIS B 2 80 ? -24.031 51.006 -24.798 1.00 56.41 1078 HIS B O 1
ATOM 3601 N N . TYR B 2 81 ? -22.694 51.442 -26.551 1.00 59.11 1079 TYR B N 1
ATOM 3602 C CA . TYR B 2 81 ? -23.827 51.636 -27.446 1.00 60.36 1079 TYR B CA 1
ATOM 3603 C C . TYR B 2 81 ? -24.534 50.305 -27.674 1.00 58.62 1079 TYR B C 1
ATOM 3604 O O . TYR B 2 81 ? -23.895 49.260 -27.835 1.00 61.20 1079 TYR B O 1
ATOM 3613 N N . SER B 2 82 ? -25.868 50.348 -27.686 1.00 55.21 1080 SER B N 1
ATOM 3614 C CA . SER B 2 82 ? -26.679 49.134 -27.749 1.00 57.23 1080 SER B CA 1
ATOM 3615 C C . SER B 2 82 ? -27.562 49.104 -28.992 1.00 53.90 1080 SER B C 1
ATOM 3616 O O . SER B 2 82 ? -27.349 48.255 -29.860 1.00 57.67 1080 SER B O 1
ATOM 3619 N N . TYR B 2 83 ? -28.541 49.997 -29.112 1.00 51.93 1081 TYR B N 1
ATOM 3620 C CA . TYR B 2 83 ? -29.512 49.947 -30.202 1.00 44.55 1081 TYR B CA 1
ATOM 3621 C C . TYR B 2 83 ? -30.252 51.278 -30.249 1.00 38.91 1081 TYR B C 1
ATOM 3622 O O . TYR B 2 83 ? -30.074 52.140 -29.383 1.00 37.48 1081 TYR B O 1
ATOM 3631 N N . SER B 2 84 ? -31.108 51.430 -31.262 1.00 36.94 1082 SER B N 1
ATOM 3632 C CA . SER B 2 84 ? -31.832 52.676 -31.494 1.00 37.88 1082 SER B CA 1
ATOM 3633 C C . SER B 2 84 ? -33.307 52.400 -31.755 1.00 35.02 1082 SER B C 1
ATOM 3634 O O . SER B 2 84 ? -33.674 51.338 -32.268 1.00 36.39 1082 SER B O 1
ATOM 3637 N N . LEU B 2 85 ? -34.153 53.382 -31.411 1.00 35.33 1083 LEU B N 1
ATOM 3638 C CA . LEU B 2 85 ? -35.596 53.279 -31.603 1.00 36.51 1083 LEU B CA 1
ATOM 3639 C C . LEU B 2 85 ? -36.168 54.604 -32.082 1.00 36.41 1083 LEU B C 1
ATOM 3640 O O . LEU B 2 85 ? -35.659 55.678 -31.758 1.00 33.93 1083 LEU B O 1
ATOM 3645 N N . TYR B 2 86 ? -37.266 54.516 -32.824 1.00 38.10 1084 TYR B N 1
ATOM 3646 C CA . TYR B 2 86 ? -38.027 55.710 -33.153 1.00 40.35 1084 TYR B CA 1
ATOM 3647 C C . TYR B 2 86 ? -38.796 56.202 -31.929 1.00 38.84 1084 TYR B C 1
ATOM 3648 O O . TYR B 2 86 ? -39.118 55.434 -31.016 1.00 38.84 1084 TYR B O 1
ATOM 3657 N N . GLY B 2 87 ? -39.066 57.511 -31.912 1.00 40.21 1085 GLY B N 1
ATOM 3658 C CA . GLY B 2 87 ? -39.662 58.128 -30.735 1.00 41.63 1085 GLY B CA 1
ATOM 3659 C C . GLY B 2 87 ? -40.983 57.504 -30.327 1.00 42.40 1085 GLY B C 1
ATOM 3660 O O . GLY B 2 87 ? -41.268 57.362 -29.134 1.00 41.47 1085 GLY B O 1
ATOM 3661 N N . THR B 2 88 ? -41.808 57.119 -31.308 1.00 43.87 1086 THR B N 1
ATOM 3662 C CA . THR B 2 88 ? -43.102 56.519 -30.993 1.00 47.47 1086 THR B CA 1
ATOM 3663 C C . THR B 2 88 ? -42.936 55.203 -30.241 1.00 47.11 1086 THR B C 1
ATOM 3664 O O . THR B 2 88 ? -43.738 54.883 -29.354 1.00 46.96 1086 THR B O 1
ATOM 3668 N N . THR B 2 89 ? -41.900 54.428 -30.581 1.00 43.39 1087 THR B N 1
ATOM 3669 C CA . THR B 2 89 ? -41.651 53.177 -29.873 1.00 45.55 1087 THR B CA 1
ATOM 3670 C C . THR B 2 89 ? -41.216 53.428 -28.434 1.00 42.90 1087 THR B C 1
ATOM 3671 O O . THR B 2 89 ? -41.622 52.695 -27.524 1.00 44.34 1087 THR B O 1
ATOM 3675 N N . LEU B 2 90 ? -40.374 54.447 -28.207 1.00 43.84 1088 LEU B N 1
ATOM 3676 C CA . LEU B 2 90 ? -40.082 54.869 -26.840 1.00 45.34 1088 LEU B CA 1
ATOM 3677 C C . LEU B 2 90 ? -41.363 55.202 -26.091 1.00 42.52 1088 LEU B C 1
ATOM 3678 O O . LEU B 2 90 ? -41.546 54.801 -24.936 1.00 47.05 1088 LEU B O 1
ATOM 3683 N N . GLU B 2 91 ? -42.261 55.943 -26.736 1.00 38.77 1089 GLU B N 1
ATOM 3684 C CA . GLU B 2 91 ? -43.509 56.316 -26.081 1.00 41.55 1089 GLU B CA 1
ATOM 3685 C C . GLU B 2 91 ? -44.346 55.088 -25.738 1.00 44.36 1089 GLU B C 1
ATOM 3686 O O . GLU B 2 91 ? -45.026 55.066 -24.704 1.00 47.57 1089 GLU B O 1
ATOM 3692 N N . GLN B 2 92 ? -44.321 54.059 -26.593 1.00 44.36 1090 GLN B N 1
ATOM 3693 C CA . GLN B 2 92 ? -45.044 52.831 -26.268 1.00 46.60 1090 GLN B CA 1
ATOM 3694 C C . GLN B 2 92 ? -44.327 52.046 -25.181 1.00 46.53 1090 GLN B C 1
ATOM 3695 O O . GLN B 2 92 ? -44.968 51.486 -24.284 1.00 50.65 1090 GLN B O 1
ATOM 3701 N N . GLN B 2 93 ? -42.996 51.986 -25.248 1.00 48.27 1091 GLN B N 1
ATOM 3702 C CA . GLN B 2 93 ? -42.251 51.216 -24.261 1.00 52.12 1091 GLN B CA 1
ATOM 3703 C C . GLN B 2 93 ? -42.457 51.782 -22.861 1.00 51.23 1091 GLN B C 1
ATOM 3704 O O . GLN B 2 93 ? -42.716 51.034 -21.910 1.00 52.45 1091 GLN B O 1
ATOM 3710 N N . TYR B 2 94 ? -42.389 53.106 -22.726 1.00 48.43 1092 TYR B N 1
ATOM 3711 C CA . TYR B 2 94 ? -42.509 53.758 -21.430 1.00 47.86 1092 TYR B CA 1
ATOM 3712 C C . TYR B 2 94 ? -43.924 54.217 -21.097 1.00 49.79 1092 TYR B C 1
ATOM 3713 O O . TYR B 2 94 ? -44.159 54.650 -19.962 1.00 52.22 1092 TYR B O 1
ATOM 3722 N N . ASN B 2 95 ? -44.869 54.127 -22.040 1.00 47.55 1093 ASN B N 1
ATOM 3723 C CA . ASN B 2 95 ? -46.257 54.552 -21.808 1.00 49.88 1093 ASN B CA 1
ATOM 3724 C C . ASN B 2 95 ? -46.338 56.024 -21.392 1.00 52.65 1093 ASN B C 1
ATOM 3725 O O . ASN B 2 95 ? -47.175 56.416 -20.576 1.00 56.94 1093 ASN B O 1
ATOM 3730 N N . LYS B 2 96 ? -45.457 56.848 -21.953 1.00 55.72 1094 LYS B N 1
ATOM 3731 C CA . LYS B 2 96 ? -45.410 58.276 -21.669 1.00 54.44 1094 LYS B CA 1
ATOM 3732 C C . LYS B 2 96 ? -45.064 59.018 -22.950 1.00 52.06 1094 LYS B C 1
ATOM 3733 O O . LYS B 2 96 ? -44.376 58.468 -23.818 1.00 49.95 1094 LYS B O 1
ATOM 3739 N N . PRO B 2 97 ? -45.520 60.262 -23.098 1.00 51.38 1095 PRO B N 1
ATOM 3740 C CA . PRO B 2 97 ? -45.049 61.077 -24.222 1.00 51.16 1095 PRO B CA 1
ATOM 3741 C C . PRO B 2 97 ? -43.579 61.425 -24.039 1.00 48.45 1095 PRO B C 1
ATOM 3742 O O . PRO B 2 97 ? -43.049 61.426 -22.925 1.00 47.61 1095 PRO B O 1
ATOM 3746 N N . LEU B 2 98 ? -42.912 61.711 -25.163 1.00 46.12 1096 LEU B N 1
ATOM 3747 C CA . LEU B 2 98 ? -41.489 62.041 -25.110 1.00 45.59 1096 LEU B CA 1
ATOM 3748 C C . LEU B 2 98 ? -41.221 63.219 -24.189 1.00 43.98 1096 LEU B C 1
ATOM 3749 O O . LEU B 2 98 ? -40.169 63.271 -23.538 1.00 42.52 1096 LEU B O 1
ATOM 3754 N N A SER B 2 99 ? -42.155 64.171 -24.117 0.36 44.67 1097 SER B N 1
ATOM 3755 N N B SER B 2 99 ? -42.154 64.170 -24.122 0.64 43.30 1097 SER B N 1
ATOM 3756 C CA A SER B 2 99 ? -41.965 65.349 -23.277 0.36 46.44 1097 SER B CA 1
ATOM 3757 C CA B SER B 2 99 ? -41.965 65.344 -23.276 0.64 45.29 1097 SER B CA 1
ATOM 3758 C C A SER B 2 99 ? -41.829 64.997 -21.801 0.36 46.23 1097 SER B C 1
ATOM 3759 C C B SER B 2 99 ? -41.759 64.963 -21.815 0.64 45.87 1097 SER B C 1
ATOM 3760 O O A SER B 2 99 ? -41.294 65.802 -21.031 0.36 45.89 1097 SER B O 1
ATOM 3761 O O B SER B 2 99 ? -41.107 65.701 -21.068 0.64 44.36 1097 SER B O 1
ATOM 3766 N N . ASP B 2 100 ? -42.297 63.820 -21.392 1.00 46.83 1098 ASP B N 1
ATOM 3767 C CA . ASP B 2 100 ? -42.172 63.363 -20.015 1.00 48.01 1098 ASP B CA 1
ATOM 3768 C C . ASP B 2 100 ? -40.951 62.483 -19.784 1.00 47.22 1098 ASP B C 1
ATOM 3769 O O . ASP B 2 100 ? -40.696 62.096 -18.638 1.00 50.76 1098 ASP B O 1
ATOM 3774 N N . LEU B 2 101 ? -40.203 62.146 -20.832 1.00 42.60 1099 LEU B N 1
ATOM 3775 C CA . LEU B 2 101 ? -39.001 61.335 -20.706 1.00 40.23 1099 LEU B CA 1
ATOM 3776 C C . LEU B 2 101 ? -37.776 62.234 -20.735 1.00 40.35 1099 LEU B C 1
ATOM 3777 O O . LEU B 2 101 ? -37.732 63.213 -21.486 1.00 42.43 1099 LEU B O 1
ATOM 3782 N N . LEU B 2 102 ? -36.783 61.900 -19.915 1.00 39.23 1100 LEU B N 1
ATOM 3783 C CA . LEU B 2 102 ? -35.505 62.597 -19.952 1.00 37.30 1100 LEU B CA 1
ATOM 3784 C C . LEU B 2 102 ? -34.669 61.994 -21.072 1.00 34.50 1100 LEU B C 1
ATOM 3785 O O . LEU B 2 102 ? -34.278 60.823 -21.014 1.00 32.82 1100 LEU B O 1
ATOM 3790 N N . ILE B 2 103 ? -34.405 62.789 -22.101 1.00 32.06 1101 ILE B N 1
ATOM 3791 C CA . ILE B 2 103 ? -33.618 62.366 -23.250 1.00 29.64 1101 ILE B CA 1
ATOM 3792 C C . ILE B 2 103 ? -32.576 63.446 -23.455 1.00 28.65 1101 ILE B C 1
ATOM 3793 O O . ILE B 2 103 ? -32.919 64.598 -23.750 1.00 30.12 1101 ILE B O 1
ATOM 3798 N N . ARG B 2 104 ? -31.319 63.096 -23.261 1.00 29.36 1102 ARG B N 1
ATOM 3799 C CA . ARG B 2 104 ? -30.256 64.075 -23.354 1.00 29.11 1102 ARG B CA 1
ATOM 3800 C C . ARG B 2 104 ? -29.666 64.088 -24.755 1.00 32.87 1102 ARG B C 1
ATOM 3801 O O . ARG B 2 104 ? -29.687 63.084 -25.470 1.00 36.52 1102 ARG B O 1
ATOM 3809 N N . CYS B 2 105 ? -29.135 65.241 -25.147 1.00 33.17 1103 CYS B N 1
ATOM 3810 C CA . CYS B 2 105 ? -28.366 65.300 -26.378 1.00 37.09 1103 CYS B CA 1
ATOM 3811 C C . CYS B 2 105 ? -27.086 64.498 -26.194 1.00 38.28 1103 CYS B C 1
ATOM 3812 O O . CYS B 2 105 ? -26.409 64.609 -25.166 1.00 37.51 1103 CYS B O 1
ATOM 3815 N N . ILE B 2 106 ? -26.763 63.675 -27.191 1.00 40.95 1104 ILE B N 1
ATOM 3816 C CA . ILE B 2 106 ? -25.596 62.809 -27.079 1.00 43.74 1104 ILE B CA 1
ATOM 3817 C C . ILE B 2 106 ? -24.307 63.621 -27.099 1.00 46.98 1104 ILE B C 1
ATOM 3818 O O . ILE B 2 106 ? -23.288 63.194 -26.540 1.00 47.77 1104 ILE B O 1
ATOM 3823 N N . ASN B 2 107 ? -24.327 64.806 -27.712 1.00 48.08 1105 ASN B N 1
ATOM 3824 C CA . ASN B 2 107 ? -23.126 65.623 -27.829 1.00 51.63 1105 ASN B CA 1
ATOM 3825 C C . ASN B 2 107 ? -22.940 66.555 -26.634 1.00 51.06 1105 ASN B C 1
ATOM 3826 O O . ASN B 2 107 ? -21.842 66.629 -26.073 1.00 54.86 1105 ASN B O 1
ATOM 3831 N N . CYS B 2 108 ? -23.988 67.274 -26.232 1.00 44.81 1106 CYS B N 1
ATOM 3832 C CA . CYS B 2 108 ? -23.842 68.303 -25.209 1.00 40.89 1106 CYS B CA 1
ATOM 3833 C C . CYS B 2 108 ? -24.482 67.952 -23.872 1.00 39.95 1106 CYS B C 1
ATOM 3834 O O . CYS B 2 108 ? -24.360 68.738 -22.932 1.00 41.14 1106 CYS B O 1
ATOM 3837 N N . GLN B 2 109 ? -25.147 66.801 -23.753 1.00 37.57 1107 GLN B N 1
ATOM 3838 C CA . GLN B 2 109 ? -25.739 66.278 -22.518 1.00 35.80 1107 GLN B CA 1
ATOM 3839 C C . GLN B 2 109 ? -26.943 67.067 -22.030 1.00 33.39 1107 GLN B C 1
ATOM 3840 O O . GLN B 2 109 ? -27.575 66.656 -21.051 1.00 31.07 1107 GLN B O 1
ATOM 3846 N N . LYS B 2 110 ? -27.283 68.174 -22.673 1.00 34.35 1108 LYS B N 1
ATOM 3847 C CA . LYS B 2 110 ? -28.455 68.930 -22.280 1.00 36.45 1108 LYS B CA 1
ATOM 3848 C C . LYS B 2 110 ? -29.696 68.068 -22.486 1.00 35.65 1108 LYS B C 1
ATOM 3849 O O . LYS B 2 110 ? -29.771 67.312 -23.463 1.00 35.06 1108 LYS B O 1
ATOM 3855 N N . PRO B 2 111 ? -30.668 68.123 -21.577 1.00 31.55 1109 PRO B N 1
ATOM 3856 C CA . PRO B 2 111 ? -31.947 67.465 -21.852 1.00 31.92 1109 PRO B CA 1
ATOM 3857 C C . PRO B 2 111 ? -32.602 68.112 -23.061 1.00 32.51 1109 PRO B C 1
ATOM 3858 O O . PRO B 2 111 ? -32.598 69.336 -23.208 1.00 32.19 1109 PRO B O 1
ATOM 3862 N N . LEU B 2 112 ? -33.122 67.278 -23.955 1.00 35.79 1110 LEU B N 1
ATOM 3863 C CA . LEU B 2 112 ? -33.787 67.797 -25.139 1.00 37.58 1110 LEU B CA 1
ATOM 3864 C C . LEU B 2 112 ? -35.082 68.497 -24.749 1.00 38.50 1110 LEU B C 1
ATOM 3865 O O . LEU B 2 112 ? -35.804 68.044 -23.856 1.00 37.42 1110 LEU B O 1
ATOM 3870 N N . SER B 2 113 ? -35.373 69.607 -25.434 1.00 40.19 1111 SER B N 1
ATOM 3871 C CA . SER B 2 113 ? -36.634 70.303 -25.249 1.00 42.54 1111 SER B CA 1
ATOM 3872 C C . SER B 2 113 ? -37.763 69.517 -25.916 1.00 45.54 1111 SER B C 1
ATOM 3873 O O . SER B 2 113 ? -37.511 68.610 -26.718 1.00 46.16 1111 SER B O 1
ATOM 3876 N N . PRO B 2 114 ? -39.025 69.832 -25.587 1.00 48.66 1112 PRO B N 1
ATOM 3877 C CA . PRO B 2 114 ? -40.134 69.159 -26.289 1.00 49.41 1112 PRO B CA 1
ATOM 3878 C C . PRO B 2 114 ? -40.112 69.384 -27.791 1.00 49.73 1112 PRO B C 1
ATOM 3879 O O . PRO B 2 114 ? -40.430 68.465 -28.560 1.00 50.99 1112 PRO B O 1
ATOM 3883 N N . GLU B 2 115 ? -39.731 70.590 -28.228 1.00 51.90 1113 GLU B N 1
ATOM 3884 C CA . GLU B 2 115 ? -39.651 70.880 -29.657 1.00 53.12 1113 GLU B CA 1
ATOM 3885 C C . GLU B 2 115 ? -38.572 70.042 -30.333 1.00 50.47 1113 GLU B C 1
ATOM 3886 O O . GLU B 2 115 ? -38.764 69.565 -31.459 1.00 51.48 1113 GLU B O 1
ATOM 3892 N N . GLU B 2 116 ? -37.435 69.841 -29.660 1.00 48.47 1114 GLU B N 1
ATOM 3893 C CA . GLU B 2 116 ? -36.383 68.998 -30.221 1.00 45.46 1114 GLU B CA 1
ATOM 3894 C C . GLU B 2 116 ? -36.826 67.541 -30.290 1.00 43.67 1114 GLU B C 1
ATOM 3895 O O . GLU B 2 116 ? -36.522 66.836 -31.263 1.00 42.36 1114 GLU B O 1
ATOM 3901 N N . LYS B 2 117 ? -37.565 67.078 -29.278 1.00 39.85 1115 LYS B N 1
ATOM 3902 C CA . LYS B 2 117 ? -38.102 65.722 -29.326 1.00 41.01 1115 LYS B CA 1
ATOM 3903 C C . LYS B 2 117 ? -39.144 65.578 -30.427 1.00 42.45 1115 LYS B C 1
ATOM 3904 O O . LYS B 2 117 ? -39.173 64.564 -31.139 1.00 42.81 1115 LYS B O 1
ATOM 3910 N N . GLN B 2 118 ? -40.019 66.575 -30.584 1.00 47.80 1116 GLN B N 1
ATOM 3911 C CA . GLN B 2 118 ? -40.978 66.503 -31.679 1.00 51.26 1116 GLN B CA 1
ATOM 3912 C C . GLN B 2 118 ? -40.276 66.556 -33.028 1.00 54.34 1116 GLN B C 1
ATOM 3913 O O . GLN B 2 118 ? -40.736 65.935 -33.993 1.00 56.60 1116 GLN B O 1
ATOM 3919 N N . ARG B 2 119 ? -39.154 67.277 -33.112 1.00 55.05 1117 ARG B N 1
ATOM 3920 C CA . ARG B 2 119 ? -38.393 67.318 -34.357 1.00 58.30 1117 ARG B CA 1
ATOM 3921 C C . ARG B 2 119 ? -37.853 65.939 -34.713 1.00 55.28 1117 ARG B C 1
ATOM 3922 O O . ARG B 2 119 ? -37.827 65.557 -35.890 1.00 56.86 1117 ARG B O 1
ATOM 3930 N N . HIS B 2 120 ? -37.409 65.178 -33.710 1.00 49.98 1118 HIS B N 1
ATOM 3931 C CA . HIS B 2 120 ? -37.027 63.792 -33.955 1.00 48.02 1118 HIS B CA 1
ATOM 3932 C C . HIS B 2 120 ? -38.189 63.000 -34.536 1.00 49.49 1118 HIS B C 1
ATOM 3933 O O . HIS B 2 120 ? -38.010 62.232 -35.490 1.00 50.49 1118 HIS B O 1
ATOM 3940 N N . LEU B 2 121 ? -39.385 63.169 -33.966 1.00 49.93 1119 LEU B N 1
ATOM 3941 C CA . LEU B 2 121 ? -40.551 62.425 -34.436 1.00 52.03 1119 LEU B CA 1
ATOM 3942 C C . LEU B 2 121 ? -40.884 62.790 -35.875 1.00 57.21 1119 LEU B C 1
ATOM 3943 O O . LEU B 2 121 ? -41.146 61.914 -36.708 1.00 57.27 1119 LEU B O 1
ATOM 3948 N N . ASP B 2 122 ? -40.874 64.086 -36.184 1.00 58.19 1120 ASP B N 1
ATOM 3949 C CA . ASP B 2 122 ? -41.286 64.530 -37.511 1.00 62.08 1120 ASP B CA 1
ATOM 3950 C C . ASP B 2 122 ? -40.275 64.126 -38.578 1.00 66.49 1120 ASP B C 1
ATOM 3951 O O . ASP B 2 122 ? -40.660 63.744 -39.688 1.00 71.29 1120 ASP B O 1
ATOM 3956 N N . LYS B 2 123 ? -38.983 64.187 -38.265 1.00 70.04 1121 LYS B N 1
ATOM 3957 C CA . LYS B 2 123 ? -37.944 63.928 -39.255 1.00 70.82 1121 LYS B CA 1
ATOM 3958 C C . LYS B 2 123 ? -37.441 62.486 -39.247 1.00 73.15 1121 LYS B C 1
ATOM 3959 O O . LYS B 2 123 ? -36.424 62.197 -39.889 1.00 74.08 1121 LYS B O 1
ATOM 3965 N N . LYS B 2 124 ? -38.132 61.582 -38.548 1.00 69.82 1122 LYS B N 1
ATOM 3966 C CA . LYS B 2 124 ? -37.802 60.154 -38.549 1.00 65.36 1122 LYS B CA 1
ATOM 3967 C C . LYS B 2 124 ? -36.362 59.898 -38.111 1.00 64.31 1122 LYS B C 1
ATOM 3968 O O . LYS B 2 124 ? -35.652 59.079 -38.700 1.00 63.59 1122 LYS B O 1
ATOM 3974 N N . GLN B 2 125 ? -35.922 60.606 -37.076 1.00 58.81 1123 GLN B N 1
ATOM 3975 C CA . GLN B 2 125 ? -34.595 60.418 -36.507 1.00 53.52 1123 GLN B CA 1
ATOM 3976 C C . GLN B 2 125 ? -34.716 59.576 -35.246 1.00 53.10 1123 GLN B C 1
ATOM 3977 O O . GLN B 2 125 ? -35.489 59.910 -34.343 1.00 53.67 1123 GLN B O 1
ATOM 3983 N N . ARG B 2 126 ? -33.963 58.485 -35.189 1.00 50.68 1124 ARG B N 1
ATOM 3984 C CA . ARG B 2 126 ? -34.070 57.585 -34.054 1.00 47.68 1124 ARG B CA 1
ATOM 3985 C C . ARG B 2 126 ? -33.299 58.127 -32.852 1.00 43.48 1124 ARG B C 1
ATOM 3986 O O . ARG B 2 126 ? -32.418 58.986 -32.969 1.00 40.40 1124 ARG B O 1
ATOM 3994 N N . PHE B 2 127 ? -33.671 57.627 -31.680 1.00 39.13 1125 PHE B N 1
ATOM 3995 C CA . PHE B 2 127 ? -32.957 57.885 -30.443 1.00 37.19 1125 PHE B CA 1
ATOM 3996 C C . PHE B 2 127 ? -32.066 56.687 -30.163 1.00 37.21 1125 PHE B C 1
ATOM 3997 O O . PHE B 2 127 ? -32.369 55.571 -30.585 1.00 38.65 1125 PHE B O 1
ATOM 4005 N N . HIS B 2 128 ? -30.952 56.921 -29.476 1.00 33.92 1126 HIS B N 1
ATOM 4006 C CA . HIS B 2 128 ? -29.967 55.874 -29.254 1.00 34.03 1126 HIS B CA 1
ATOM 4007 C C . HIS B 2 128 ? -29.866 55.560 -27.769 1.00 33.10 1126 HIS B C 1
ATOM 4008 O O . HIS B 2 128 ? -29.890 56.467 -26.929 1.00 33.01 1126 HIS B O 1
ATOM 4015 N N . ASN B 2 129 ? -29.747 54.271 -27.457 1.00 35.76 1127 ASN B N 1
ATOM 4016 C CA . ASN B 2 129 ? -29.635 53.783 -26.089 1.00 36.52 1127 ASN B CA 1
ATOM 4017 C C . ASN B 2 129 ? -28.167 53.492 -25.796 1.00 37.35 1127 ASN B C 1
ATOM 4018 O O . ASN B 2 129 ? -27.546 52.658 -26.468 1.00 36.83 1127 ASN B O 1
ATOM 4023 N N . ILE B 2 130 ? -27.616 54.181 -24.797 1.00 37.48 1128 ILE B N 1
ATOM 4024 C CA . ILE B 2 130 ? -26.270 53.926 -24.298 1.00 43.37 1128 ILE B CA 1
ATOM 4025 C C . ILE B 2 130 ? -26.404 53.658 -22.806 1.00 43.88 1128 ILE B C 1
ATOM 4026 O O . ILE B 2 130 ? -26.700 54.576 -22.032 1.00 46.74 1128 ILE B O 1
ATOM 4031 N N . ARG B 2 131 ? -26.225 52.398 -22.403 1.00 46.92 1129 ARG B N 1
ATOM 4032 C CA . ARG B 2 131 ? -26.259 52.017 -20.985 1.00 49.25 1129 ARG B CA 1
ATOM 4033 C C . ARG B 2 131 ? -27.599 52.347 -20.335 1.00 50.84 1129 ARG B C 1
ATOM 4034 O O . ARG B 2 131 ? -27.660 52.818 -19.196 1.00 52.66 1129 ARG B O 1
ATOM 4042 N N . GLY B 2 132 ? -28.681 52.109 -21.062 1.00 47.23 1130 GLY B N 1
ATOM 4043 C CA . GLY B 2 132 ? -29.994 52.436 -20.558 1.00 47.17 1130 GLY B CA 1
ATOM 4044 C C . GLY B 2 132 ? -30.361 53.899 -20.636 1.00 44.66 1130 GLY B C 1
ATOM 4045 O O . GLY B 2 132 ? -31.492 54.254 -20.289 1.00 47.46 1130 GLY B O 1
ATOM 4046 N N . ARG B 2 133 ? -29.448 54.761 -21.067 1.00 43.48 1131 ARG B N 1
ATOM 4047 C CA . ARG B 2 133 ? -29.755 56.173 -21.246 1.00 40.69 1131 ARG B CA 1
ATOM 4048 C C . ARG B 2 133 ? -30.177 56.392 -22.693 1.00 37.60 1131 ARG B C 1
ATOM 4049 O O . ARG B 2 133 ? -29.474 55.977 -23.618 1.00 37.66 1131 ARG B O 1
ATOM 4057 N N . TRP B 2 134 ? -31.338 57.013 -22.886 1.00 36.49 1132 TRP B N 1
ATOM 4058 C CA . TRP B 2 134 ? -31.798 57.356 -24.224 1.00 35.77 1132 TRP B CA 1
ATOM 4059 C C . TRP B 2 134 ? -31.298 58.741 -24.610 1.00 34.38 1132 TRP B C 1
ATOM 4060 O O . TRP B 2 134 ? -31.340 59.680 -23.811 1.00 35.08 1132 TRP B O 1
ATOM 4071 N N . THR B 2 135 ? -30.803 58.857 -25.835 1.00 35.63 1133 THR B N 1
ATOM 4072 C CA . THR B 2 135 ? -30.173 60.086 -26.285 1.00 36.21 1133 THR B CA 1
ATOM 4073 C C . THR B 2 135 ? -30.668 60.461 -27.674 1.00 34.41 1133 THR B C 1
ATOM 4074 O O . THR B 2 135 ? -31.053 59.603 -28.476 1.00 32.18 1133 THR B O 1
ATOM 4078 N N . GLY B 2 136 ? -30.664 61.767 -27.935 1.00 34.50 1134 GLY B N 1
ATOM 4079 C CA . GLY B 2 136 ? -30.890 62.335 -29.243 1.00 37.03 1134 GLY B CA 1
ATOM 4080 C C . GLY B 2 136 ? -29.809 63.354 -29.549 1.00 39.92 1134 GLY B C 1
ATOM 4081 O O . GLY B 2 136 ? -28.680 63.265 -29.057 1.00 40.00 1134 GLY B O 1
ATOM 4082 N N . ARG B 2 137 ? -30.173 64.343 -30.362 1.00 41.07 1135 ARG B N 1
ATOM 4083 C CA . ARG B 2 137 ? -29.295 65.477 -30.617 1.00 47.53 1135 ARG B CA 1
ATOM 4084 C C . ARG B 2 137 ? -30.110 66.757 -30.602 1.00 50.03 1135 ARG B C 1
ATOM 4085 O O . ARG B 2 137 ? -31.128 66.857 -31.292 1.00 53.42 1135 ARG B O 1
ATOM 4093 N N . CYS B 2 138 ? -29.658 67.736 -29.823 1.00 48.72 1136 CYS B N 1
ATOM 4094 C CA . CYS B 2 138 ? -30.299 69.040 -29.818 1.00 50.93 1136 CYS B CA 1
ATOM 4095 C C . CYS B 2 138 ? -30.046 69.748 -31.151 1.00 55.01 1136 CYS B C 1
ATOM 4096 O O . CYS B 2 138 ? -29.364 69.235 -32.046 1.00 54.59 1136 CYS B O 1
ATOM 4099 N N . MET B 2 139 ? -30.609 70.950 -31.283 1.00 58.37 1137 MET B N 1
ATOM 4100 C CA . MET B 2 139 ? -30.434 71.712 -32.514 1.00 67.33 1137 MET B CA 1
ATOM 4101 C C . MET B 2 139 ? -28.990 72.171 -32.679 1.00 73.42 1137 MET B C 1
ATOM 4102 O O . MET B 2 139 ? -28.400 72.017 -33.756 1.00 77.43 1137 MET B O 1
ATOM 4107 N N . SER B 2 140 ? -28.406 72.739 -31.618 1.00 73.38 1138 SER B N 1
ATOM 4108 C CA . SER B 2 140 ? -27.050 73.277 -31.696 1.00 78.60 1138 SER B CA 1
ATOM 4109 C C . SER B 2 140 ? -26.071 72.239 -32.230 1.00 82.73 1138 SER B C 1
ATOM 4110 O O . SER B 2 140 ? -25.278 72.520 -33.135 1.00 81.00 1138 SER B O 1
ATOM 4113 N N . CYS B 2 141 ? -26.123 71.024 -31.686 1.00 80.38 1139 CYS B N 1
ATOM 4114 C CA . CYS B 2 141 ? -25.272 69.929 -32.149 1.00 74.77 1139 CYS B CA 1
ATOM 4115 C C . CYS B 2 141 ? -25.903 69.307 -33.399 1.00 78.83 1139 CYS B C 1
ATOM 4116 O O . CYS B 2 141 ? -26.375 68.167 -33.410 1.00 76.63 1139 CYS B O 1
ATOM 4119 N N . SER B 2 142 ? -25.891 70.100 -34.471 1.00 80.29 1140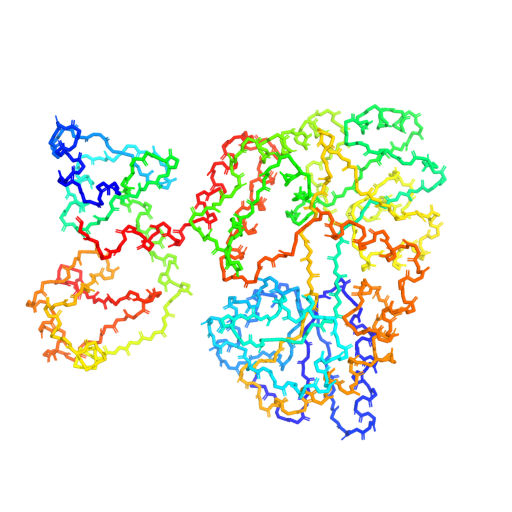 SER B N 1
ATOM 4120 C CA . SER B 2 142 ? -26.582 69.817 -35.737 1.00 76.61 1140 SER B CA 1
ATOM 4121 C C . SER B 2 142 ? -26.556 68.360 -36.200 1.00 75.36 1140 SER B C 1
ATOM 4122 O O . SER B 2 142 ? -27.286 67.979 -37.118 1.00 68.02 1140 SER B O 1
#

InterPro domains:
  IPR001346 Interferon regulatory factor, DNA-binding domain [PF00605] (8-110)
  IPR001346 Interferon regulatory factor, DNA-binding domain [PR00267] (7-26)
  IPR001346 Interferon regulatory factor, DNA-binding domain [PR00267] (33-46)
  IPR001346 Interferon regulatory factor, DNA-binding domain [PR00267] (50-67)
  IPR001346 Interferon regulatory factor, DNA-binding domain [PR00267] (73-95)
  IPR001346 Interferon regulatory factor, DNA-binding domain [PS51507] (5-111)
  IPR001346 Interferon regulatory factor, DNA-binding domain [SM00348] (1-112)
  IPR001346 Interferon regulatory factor, DNA-binding domain [cd00103] (5-110)
  IPR008984 SMAD/FHA domain superfamily [SSF49879] (189-426)
  IPR017855 SMAD-like domain superfamily [G3DSA:2.60.200.10] (187-427)
  IPR019471 Interferon regulatory factor-3 [PF10401] (202-379)
  IPR019471 Interferon regulatory factor-3 [SM01243] (201-380)
  IPR019817 Interferon regulatory factor, conserved site [PS00601] (26-58)
  IPR036388 Winged helix-like DNA-binding domain superfamily [G3DSA:1.10.10.10] (1-111)
  IPR036390 Winged helix DNA-binding domain superfamily [SSF46785] (4-111)

Foldseek 3Di:
DAFDPQAFEEEDAPLFLQVLLLVLQVVLCVVPVHHYHYDHDPPLLVVQLVQLLVLHDGQKYKDFLQSQQQCVVSVFFDFDDDDPVLVVQFDVVQQVSQAYPRTRFWAFWAKKWKWKKFQCVLPVDAAQAPVCQVVVQVVVVVVQAGAEAEALLFVLQQQLQLPFQPADQFDADPNDTDLVHGRLQDPSNLLSLVSVLVCCVSPRYPLPGHHVNRLVCVLCVRYGIYMDIQQSVVSSVVSPGRMDTAFDHHYPNGGRAGAMTGTTMTGTSSHPCNVVVSCSVRPRCLDLSNQVSRCVSGNRAQTRRVVNNVVVCVPVNNVRRVVNNVSHYHRHNHSLVVQLRVLVSQLSSCCNVVVDPNNVSSVRSRCSSCVVVVVCVVPDDDD/DDFFADVVVCVVVVHDLQPDWAAAPPPRHTEDSVQSVLQRQQRGTWDDDPRDTHTHHPVVVQVVLVVQCVPFWDDKDQQVVVCVVVVHHPQPDFAAASHSNRTEHPVQSVVSNVVVNIWTAGPNHTYDHHPVND

Secondary structure (DSSP, 8-state):
-PPPTTSEEEE--TTS-HHHHHHHHHHHHHHH---EEEE--TTHHHHHHHHHHTT-S-SEEEEEGGGHHHHHHTT-BPPP---HHHHTTB-HHHHHHTEETTEE-SEEEEEE--EEEEETTT-SS--SBGGGHHHHHHHHHTTT-EEE----SSHHHHHHHHHHTT-EEEEEETTEEEEEEEESSSHHHHHHHHHHHHHHHTTSS-TT--HHHHHHHHHTT-EEEEEE-GGGHHHHHHHT--EEEEPPPBBTTBPP-PEEEEEEEEEBTT-TTHHHHHHHIIIIISSHHHHHHHHTTS---EESBHHHHHHHTTSHHHHHHHHHHHHSEEPP-STTHHHHHHHHHHHHHHHHTTSS-HHHHHHHHHHHHTHHHHHHHHT----/----SHHHHHHHTT--TTT---BBTTT-PBPPHHHHHHHHHTT---EEETTEEEB--HHHHHHHHHHHHHHHEEEEE-HHHHHHHHTS-GGGS--EETTT-PBPPHHHHHHHHHTTPPEEEETTEEEE--SS--

CATH classification: 3.30.240.40 (+1 more: 3.30.240.40)

B-factor: mean 29.17, std 14.21, range [11.48, 96.38]

Nearest PDB structures (foldseek):
  6siv-assembly1_B  TM=1.002E+00  e=2.815E-29  Human papillomavirus 16
  4xr8-assembly2_H  TM=9.586E-01  e=1.124E-28  Human papillomavirus 16
  8jrn-assembly1_D  TM=9.617E-01  e=4.200E-28  Human papillomavirus 16
  4xr8-assembly1_F  TM=9.123E-01  e=4.791E-28  Human papillomavirus 16
  6slm-assembly1_A  TM=9.601E-01  e=1.012E-22  Escherichia coli K-12

Sequence (517 aa):
MKIEEGKLVIWINGDKGYNGLAEVGKKFEKDTGIKVTVEHPDKLEEKFPQVAATGDGPDIIFWAHDRFGGYAQSGLLAEITPAAAFQDKLYPFTWDAVRYNGKLIAYPIAVEALSLIYNKDLLPNPPKTWEEIPALDKELKAKGKSALMFNLQEPYFTWPLIAADGGYAFKYENGKYDIKDVGVDNAGAKAGLTFLVDLIKNKHMNADTDYSSIAEAAFNKGETAMTINGPWAWSNIDTSSAVNYGVTVLPTFKGQPSKPFVGVLSAGINAASPNKELAKEEFLENYLLTDEGLEAVNKDKPLGAVALKSYEEELAKDPRIAATMENAQKKGEIMPNIPQMSAFWYAVRRTAVINAASGRQTVDAALAAAQTNAAAEDILDELLGNMVERPRKLPQLCTELQTTIHDIILECVYCKQQLLRRREVYDFARRDLCIVYRDGNPYAVCDKCLKFYSKISEYRHYSYSLYGTTLEQQYNKPLSSDLLIRCINCQKPLSPEEKQRHLDKKQRFHNIRGRWTGRCMSCS